Protein AF-0000000083563912 (afdb_homodimer)

Sequence (636 aa):
RSSTAVCGMWNPRVKRAALSVLPSFLPSSSSTIAILGANVDANSSFLTGSASAPDAIRTAFHSDSANGFSECGMNLMHNPMITDMGNLTPTSASMSSLSAAAQTIVSHDKRLLTLGGDHSITYPLVKGVRRALCARGETRLNILHLDAHSDLYEYDILNQNNRYSHASPFARIMEEGLCSRLVQVGIRTHTQHTREQAAAYSVETYDMRSQSLNWPIDVAFDGPVYVTVDLDVLDPAFAPGVSHHEPGGLSTRQVLSLLQTFRGNVVASDVVELNPSRDIGGGHVSISGETSSGMTAMVAAKVAKELLARMLKAEGLARSSTAVCGMWNPRVKRAALSVLPSFLPSSSSTIAILGANVDANSSFLTGSASAPDAIRTAFHSDSANGFSECGMNLMHNPMITDMGNLTPTSASMSSLSAAAQTIVSHDKRLLTLGGDHSITYPLVKGVRRALCARGETRLNILHLDAHSDLYEYDILNQNNRYSHASPFARIMEEGLCSRLVQVGIRTHTQHTREQAAAYSVETYDMRSQSLNWPIDVAFDGPVYVTVDLDVLDPAFAPGVSHHEPGGLSTRQVLSLLQTFRGNVVASDVVELNPSRDIGGGHVSISGETSSGMTAMVAAKVAKELLARMLKAEGLA

Solvent-accessible surface area (backbone atoms only — not comparable to full-atom values): 31856 Å² total; per-residue (Å²): 131,84,81,76,45,69,75,41,63,37,47,52,84,54,77,56,44,67,27,74,54,79,64,91,63,69,66,57,90,70,29,45,33,37,34,36,21,35,33,35,32,87,39,47,90,84,52,74,45,13,33,54,17,27,61,47,27,34,44,29,44,53,29,82,60,53,69,46,39,23,76,90,47,48,68,60,56,67,26,69,42,34,27,35,60,30,28,30,35,52,92,37,50,39,60,66,45,40,14,50,47,32,19,52,45,38,59,69,72,24,28,40,42,32,31,23,3,30,51,33,57,54,33,28,30,47,51,12,40,40,52,26,35,43,75,71,73,38,81,58,28,30,35,46,37,35,17,28,56,77,25,34,35,81,56,36,90,78,66,70,78,36,76,62,20,33,49,11,24,50,28,53,34,58,76,68,60,56,54,74,43,50,39,35,36,35,26,74,61,76,46,73,67,37,47,49,44,31,60,76,68,67,46,45,70,43,34,40,85,79,35,69,81,53,71,80,76,88,53,74,53,83,54,41,23,37,38,37,39,35,50,37,15,26,14,34,67,55,25,52,10,32,69,61,79,43,79,84,37,43,51,55,41,58,54,52,49,44,72,72,59,47,45,60,46,56,45,32,35,36,45,20,34,36,13,67,86,52,32,46,67,44,75,45,70,28,79,87,64,47,65,39,52,22,51,23,31,34,39,52,21,50,52,50,40,48,51,50,49,52,42,45,41,74,66,65,70,101,134,85,79,72,44,70,76,40,62,40,48,50,82,55,72,50,42,65,27,70,55,77,63,89,64,70,65,55,92,68,29,44,32,40,33,38,21,36,33,35,32,88,39,47,84,35,44,74,45,14,33,56,16,27,62,46,27,31,43,31,42,57,29,84,91,54,68,46,55,30,93,90,66,46,68,59,55,68,28,70,41,34,26,31,61,31,28,31,33,51,92,34,48,37,59,66,45,40,13,51,47,33,18,53,44,38,58,69,72,23,28,40,41,33,31,22,2,31,51,33,58,54,34,30,30,48,52,12,40,41,52,25,35,43,75,70,71,39,82,58,29,30,35,45,38,35,17,28,56,76,26,33,34,83,56,34,88,81,65,70,78,37,76,61,20,33,51,12,26,51,29,55,35,59,76,69,61,56,54,76,42,51,38,36,38,36,26,56,58,48,42,66,66,36,47,51,44,30,58,75,68,67,47,45,71,45,33,36,83,78,36,68,82,55,71,79,78,88,52,75,53,83,54,42,23,37,39,38,38,36,50,38,15,26,14,34,57,65,25,50,12,31,66,45,74,43,68,44,35,42,50,65,66,57,54,52,50,46,72,73,60,46,44,58,47,56,45,33,36,37,45,20,35,37,13,66,85,42,30,47,82,43,75,44,73,41,97,88,64,47,64,39,54,22,53,23,32,41,48,50,21,51,53,50,39,48,50,50,48,52,42,44,42,75,65,64,73,102

InterPro domains:
  IPR006035 Ureohydrolase [PF00491] (32-308)
  IPR006035 Ureohydrolase [PIRSF036979] (28-313)
  IPR006035 Ureohydrolase [PS51409] (25-318)
  IPR006035 Ureohydrolase [PTHR11358] (15-315)
  IPR020855 Ureohydrolase, manganese-binding site [PS01053] (228-249)
  IPR023696 Ureohydrolase domain superfamily [SSF52768] (27-313)

pLDDT: mean 87.29, std 15.9, range [22.97, 98.94]

Nearest PDB structures (foldseek):
  6vss-assembly1_C  TM=8.747E-01  e=8.945E-28  Medicago truncatula
  6vss-assembly1_A  TM=8.781E-01  e=1.319E-26  Medicago truncatula
  4dz4-assembly1_F  TM=7.456E-01  e=1.442E-21  Burkholderia thailandensis E264
  4dz4-assembly1_D  TM=7.305E-01  e=3.536E-21  Burkholderia thailandensis E264
  4dz4-assembly1_A  TM=7.395E-01  e=6.827E-21  Burkholderia thailandensis E264

Secondary structure (DSSP, 8-state):
------SEE--TTSPPPEESS--S----TT--EEEEEE---TT-SS---GGGHHHHHHHHHT-TTS-SB-TT--B-TT-TTEEEEEEE-TTT--HHHHHHHHHHHHHTT-EEEEE-SSGGGHHHHHHHHHHHHHHTT----EEEEE-SS----SS-TT-S--TT-TT-HHHHHHHTT--SEEEEEEE----HHHHHHHHHTT-EEEEHHHHGGGPSP--EEEEEEEEEEEGGGB-TTT---BSS--SS-B-HHHHHHHHHHSEEEEEEEEEE-B-GGG--S--PBPTTSPBPPPHHHHHHHHHHHHHHHHHHHTTT--/------SEE--TTS---EESS--S----TT--EEEEEE---TT-SS---GGGHHHHHHHHHT-TTS-SB-TTS-B-TT-TTEEEEEEE-TTT--HHHHHHHHHHHHHTT-EEEEEESSGGGHHHHHHHHHHHHHHTT----EEEEE-SS----SS-TT-S--TT-TT-HHHHHHHTT--SEEEEEEE----HHHHHHHHHTT-EEEEHHHHTTSPSP--EEEEEEEEEEEGGGB-TTT---BSS--SS-B-HHHHHHHHHHSEEEEEEEEEE-B-GGG--S--PBPTTSPBPPPHHHHHHHHHHHHHHHHHHHTTT--

Radius of gyration: 26.19 Å; Cα contacts (8 Å, |Δi|>4): 1547; chains: 2; bounding box: 53×75×64 Å

Foldseek 3Di:
DPPQADWDFLDLVGQHDADLAQPPDAQDPQAQEEEEEELDAPQEDFDFFQSCQQNLLSCLCNDPVDAQAAPVGDRRHRDSNYIYRYYHHPVRLDLQRLLCNLLVQVLSNHFYEYEYEAQLSVQSNLNSNLVSCVVVVHNAEEEEAQDQAPLCDCADPVNPRPRSHSSHSVVNCLVVVSHDAAEYELHEDDDPRSVVSCVVSVHHYHYLVVCVVPPDDAAEDDAEYEYEHELCLAACVQAVQFRDHDHRHDHLVSVLVCLQHHHHAYRYYYYYGGRQVRFDDWQDQDPVRDTGRGRNSNSSNNSSSSNVVSNCVSVVND/DPCQDDWDFLDLPDAHDADLAQPPDAQDPLAQEEEEEELDAPQEDFDFFQSCLQNLLSCLCNDPVDAQAAPVGDRRHRDSNYIYRHYHHPVRLDLQRLLCNLLVRVLSNHFYEYEYEAQLSVQSNLNNNLVSCVVVVHNAEEEEAQDQAPLCDCADPVNPRDRSHSSHSVVNCLVVVSHDAAEYELHADDDPRSVVSCVVSVHHYHYLVPCVVPPDDEAEDDAEYEYEHELCLAACVQAVQFRDHDHRHDHLVSVLVCLQDHHHAYRYYYYYGGRQVRFDDWQDQDPVGDTGRGRNSNSSNNSSSSNVVSNCVVVVND

Structure (mmCIF, N/CA/C/O backbone):
data_AF-0000000083563912-model_v1
#
loop_
_entity.id
_entity.type
_entity.pdbx_description
1 polymer Agmatinase
#
loop_
_atom_site.group_PDB
_atom_site.id
_atom_site.type_symbol
_atom_site.label_atom_id
_atom_site.label_alt_id
_atom_site.label_comp_id
_atom_site.label_asym_id
_atom_site.label_entity_id
_atom_site.label_seq_id
_atom_site.pdbx_PDB_ins_code
_atom_site.Cartn_x
_atom_site.Cartn_y
_atom_site.Cartn_z
_atom_site.occupancy
_atom_site.B_iso_or_equiv
_atom_site.auth_seq_id
_atom_site.auth_comp_id
_atom_site.auth_asym_id
_atom_site.auth_atom_id
_atom_site.pdbx_PDB_model_num
ATOM 1 N N . ARG A 1 1 ? -17.781 27.625 -22.5 1 22.97 1 ARG A N 1
ATOM 2 C CA . ARG A 1 1 ? -18.578 27.812 -21.281 1 22.97 1 ARG A CA 1
ATOM 3 C C . ARG A 1 1 ? -17.734 27.578 -20.031 1 22.97 1 ARG A C 1
ATOM 5 O O . ARG A 1 1 ? -16.969 26.609 -19.969 1 22.97 1 ARG A O 1
ATOM 12 N N . SER A 1 2 ? -17.312 28.609 -19.25 1 25.39 2 SER A N 1
ATOM 13 C CA . SER A 1 2 ? -16.281 28.891 -18.281 1 25.39 2 SER A CA 1
ATOM 14 C C . SER A 1 2 ? -16.422 28.016 -17.031 1 25.39 2 SER A C 1
ATOM 16 O O . SER A 1 2 ? -17.391 28.172 -16.281 1 25.39 2 SER A O 1
ATOM 18 N N . SER A 1 3 ? -16.344 26.734 -17.078 1 30.25 3 SER A N 1
ATOM 19 C CA . SER A 1 3 ? -16.797 25.703 -16.156 1 30.25 3 SER A CA 1
ATOM 20 C C . SER A 1 3 ? -16.203 25.922 -14.766 1 30.25 3 SER A C 1
ATOM 22 O O . SER A 1 3 ? -15.016 25.703 -14.547 1 30.25 3 SER A O 1
ATOM 24 N N . THR A 1 4 ? -16.5 27.031 -14.094 1 33.97 4 THR A N 1
ATOM 25 C CA . THR A 1 4 ? -16.234 27.594 -12.773 1 33.97 4 THR A CA 1
ATOM 26 C C . THR A 1 4 ? -16.406 26.531 -11.688 1 33.97 4 THR A C 1
ATOM 28 O O . THR A 1 4 ? -17.484 26 -11.5 1 33.97 4 THR A O 1
ATOM 31 N N . ALA A 1 5 ? -15.539 25.625 -11.414 1 37.66 5 ALA A N 1
ATOM 32 C CA . ALA A 1 5 ? -15.523 24.406 -10.609 1 37.66 5 ALA A CA 1
ATOM 33 C C . ALA A 1 5 ? -15.789 24.719 -9.141 1 37.66 5 ALA A C 1
ATOM 35 O O . ALA A 1 5 ? -15.039 25.469 -8.508 1 37.66 5 ALA A O 1
ATOM 36 N N . VAL A 1 6 ? -17.016 24.891 -8.555 1 40.78 6 VAL A N 1
ATOM 37 C CA . VAL A 1 6 ? -17.719 25.062 -7.293 1 40.78 6 VAL A CA 1
ATOM 38 C C . VAL A 1 6 ? -17.266 24.016 -6.281 1 40.78 6 VAL A C 1
ATOM 40 O O . VAL A 1 6 ? -16.844 22.922 -6.664 1 40.78 6 VAL A O 1
ATOM 43 N N . CYS A 1 7 ? -17.062 24.609 -4.957 1 43.56 7 CYS A N 1
ATOM 44 C CA . CYS A 1 7 ? -17.047 23.844 -3.717 1 43.56 7 CYS A CA 1
ATOM 45 C C . CYS A 1 7 ? -18.016 22.672 -3.785 1 43.56 7 CYS A C 1
ATOM 47 O O . CYS A 1 7 ? -19.109 22.797 -4.359 1 43.56 7 CYS A O 1
ATOM 49 N N . GLY A 1 8 ? -17.656 21.438 -3.857 1 51.06 8 GLY A N 1
ATOM 50 C CA . GLY A 1 8 ? -18.641 20.375 -3.924 1 51.06 8 GLY A CA 1
ATOM 51 C C . GLY A 1 8 ? -18.188 19.094 -3.262 1 51.06 8 GLY A C 1
ATOM 52 O O . GLY A 1 8 ? -17.172 19.078 -2.561 1 51.06 8 GLY A O 1
ATOM 53 N N . MET A 1 9 ? -18.953 18.172 -3.312 1 45.81 9 MET A N 1
ATOM 54 C CA . MET A 1 9 ? -18.75 16.828 -2.781 1 45.81 9 MET A CA 1
ATOM 55 C C . MET A 1 9 ? -17.406 16.266 -3.236 1 45.81 9 MET A C 1
ATOM 57 O O . MET A 1 9 ? -17.016 16.453 -4.387 1 45.81 9 MET A O 1
ATOM 61 N N . TRP A 1 10 ? -16.656 15.859 -2.25 1 44.5 10 TRP A N 1
ATOM 62 C CA . TRP A 1 10 ? -15.359 15.273 -2.535 1 44.5 10 TRP A CA 1
ATOM 63 C C . TRP A 1 10 ? -15.43 14.32 -3.721 1 44.5 10 TRP A C 1
ATOM 65 O O . TRP A 1 10 ? -16.125 13.297 -3.658 1 44.5 10 TRP A O 1
ATOM 75 N N . ASN A 1 11 ? -15.102 14.852 -4.902 1 46.31 11 ASN A N 1
ATOM 76 C CA . ASN A 1 11 ? -14.922 14.078 -6.125 1 46.31 11 ASN A CA 1
ATOM 77 C C . ASN A 1 11 ? -13.578 14.383 -6.789 1 46.31 11 ASN A C 1
ATOM 79 O O . ASN A 1 11 ? -13.445 15.391 -7.488 1 46.31 11 ASN A O 1
ATOM 83 N N . PRO A 1 12 ? -12.523 13.633 -6.316 1 41.12 12 PRO A N 1
ATOM 84 C CA . PRO A 1 12 ? -11.164 13.938 -6.758 1 41.12 12 PRO A CA 1
ATOM 85 C C . PRO A 1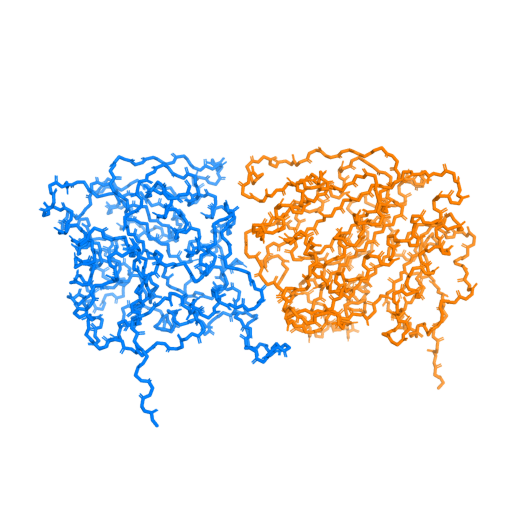 12 ? -11.031 14.008 -8.273 1 41.12 12 PRO A C 1
ATOM 87 O O . PRO A 1 12 ? -10.039 14.523 -8.789 1 41.12 12 PRO A O 1
ATOM 90 N N . ARG A 1 13 ? -11.992 13.492 -9 1 44.53 13 ARG A N 1
ATOM 91 C CA . ARG A 1 13 ? -11.914 13.5 -10.461 1 44.53 13 ARG A CA 1
ATOM 92 C C . ARG A 1 13 ? -12.289 14.875 -11.023 1 44.53 13 ARG A C 1
ATOM 94 O O . ARG A 1 13 ? -12.094 15.133 -12.211 1 44.53 13 ARG A O 1
ATOM 101 N N . VAL A 1 14 ? -12.789 15.688 -10.18 1 43.06 14 VAL A N 1
ATOM 102 C CA . VAL A 1 14 ? -13.211 17.016 -10.609 1 43.06 14 VAL A CA 1
ATOM 103 C C . VAL A 1 14 ? -12.094 18.016 -10.336 1 43.06 14 VAL A C 1
ATOM 105 O O . VAL A 1 14 ? -11.664 18.188 -9.195 1 43.06 14 VAL A O 1
ATOM 108 N N . LYS A 1 15 ? -11.508 18.422 -11.492 1 49.97 15 LYS A N 1
ATOM 109 C CA . LYS A 1 15 ? -10.547 19.516 -11.359 1 49.97 15 LYS A CA 1
ATOM 110 C C . LYS A 1 15 ? -11.195 20.734 -10.727 1 49.97 15 LYS A C 1
ATOM 112 O O . LYS A 1 15 ? -12.289 21.141 -11.133 1 49.97 15 LYS A O 1
ATOM 117 N N . ARG A 1 16 ? -10.68 21.141 -9.578 1 50.41 16 ARG A N 1
ATOM 118 C CA . ARG A 1 16 ? -11.242 22.297 -8.891 1 50.41 16 ARG A CA 1
ATOM 119 C C . ARG A 1 16 ? -10.43 23.562 -9.18 1 50.41 16 ARG A C 1
ATOM 121 O O . ARG A 1 16 ? -9.211 23.484 -9.352 1 50.41 16 ARG A O 1
ATOM 128 N N . ALA A 1 17 ? -11.188 24.547 -9.5 1 49.22 17 ALA A N 1
ATOM 129 C CA . ALA A 1 17 ? -10.555 25.844 -9.75 1 49.22 17 ALA A CA 1
ATOM 130 C C . ALA A 1 17 ? -9.844 26.359 -8.5 1 49.22 17 ALA A C 1
ATOM 132 O O . ALA A 1 17 ? -10.258 26.062 -7.375 1 49.22 17 ALA A O 1
ATOM 133 N N . ALA A 1 18 ? -8.672 26.828 -8.734 1 53.88 18 ALA A N 1
ATOM 134 C CA . ALA A 1 18 ? -7.91 27.469 -7.66 1 53.88 18 ALA A CA 1
ATOM 135 C C . ALA A 1 18 ? -8.742 28.531 -6.953 1 53.88 18 ALA A C 1
ATOM 137 O O . ALA A 1 18 ? -9.492 29.266 -7.598 1 53.88 18 ALA A O 1
ATOM 138 N N . LEU A 1 19 ? -8.922 28.266 -5.691 1 52.81 19 LEU A N 1
ATOM 139 C CA . LEU A 1 19 ? -9.656 29.25 -4.898 1 52.81 19 LEU A CA 1
ATOM 140 C C . LEU A 1 19 ? -8.781 30.469 -4.605 1 52.81 19 LEU A C 1
ATOM 142 O O . LEU A 1 19 ? -7.641 30.328 -4.172 1 52.81 19 LEU A O 1
ATOM 146 N N . SER A 1 20 ? -9 31.547 -5.344 1 47.34 20 SER A N 1
ATOM 147 C CA . SER A 1 20 ? -8.273 32.781 -5.047 1 47.34 20 SER A CA 1
ATOM 148 C C . SER A 1 20 ? -8.555 33.25 -3.623 1 47.34 20 SER A C 1
ATOM 150 O O . SER A 1 20 ? -7.699 33.875 -2.992 1 47.34 20 SER A O 1
ATOM 152 N N . VAL A 1 21 ? -9.781 33.188 -3.219 1 52.09 21 VAL A N 1
ATOM 153 C CA . VAL A 1 21 ? -10.141 33.656 -1.887 1 52.09 21 VAL A CA 1
ATOM 154 C C . VAL A 1 21 ? -10.93 32.594 -1.153 1 52.09 21 VAL A C 1
ATOM 156 O O . VAL A 1 21 ? -11.594 31.75 -1.782 1 52.09 21 VAL A O 1
ATOM 159 N N . LEU A 1 22 ? -10.508 32.219 0.139 1 52.94 22 LEU A N 1
ATOM 160 C CA . LEU A 1 22 ? -11.32 31.328 0.935 1 52.94 22 LEU A CA 1
ATOM 161 C C . LEU A 1 22 ? -12.805 31.484 0.601 1 52.94 22 LEU A C 1
ATOM 163 O O . LEU A 1 22 ? -13.32 32.594 0.6 1 52.94 22 LEU A O 1
ATOM 167 N N . PRO A 1 23 ? -13.336 30.531 -0.133 1 49.19 23 PRO A N 1
ATOM 168 C CA . PRO A 1 23 ? -14.758 30.797 -0.369 1 49.19 23 PRO A CA 1
ATOM 169 C C . PRO A 1 23 ? -15.492 31.219 0.899 1 49.19 23 PRO A C 1
ATOM 171 O O . PRO A 1 23 ? -15.148 30.766 1.996 1 49.19 23 PRO A O 1
ATOM 174 N N . SER A 1 24 ? -16.016 32.469 0.844 1 49.53 24 SER A N 1
ATOM 175 C CA . SER A 1 24 ? -17.016 32.812 1.849 1 49.53 24 SER A CA 1
ATOM 176 C C . SER A 1 24 ? -17.922 31.656 2.178 1 49.53 24 SER A C 1
ATOM 178 O O . SER A 1 24 ? -18.75 31.734 3.1 1 49.53 24 SER A O 1
ATOM 180 N N . PHE A 1 25 ? -17.75 30.562 1.447 1 51.34 25 PHE A N 1
ATOM 181 C CA . PHE A 1 25 ? -18.75 29.516 1.61 1 51.34 25 PHE A CA 1
ATOM 182 C C . PHE A 1 25 ? -18.203 28.375 2.457 1 51.34 25 PHE A C 1
ATOM 184 O O . PHE A 1 25 ? -17.062 27.938 2.27 1 51.34 25 PHE A O 1
ATOM 191 N N . LEU A 1 26 ? -18.672 28.359 3.674 1 60.41 26 LEU A N 1
ATOM 192 C CA . LEU A 1 26 ? -18.516 27.219 4.555 1 60.41 26 LEU A CA 1
ATOM 193 C C . LEU A 1 26 ? -19.203 25.984 3.971 1 60.41 26 LEU A C 1
ATOM 195 O O . LEU A 1 26 ? -20.172 26.109 3.221 1 60.41 26 LEU A O 1
ATOM 199 N N . PRO A 1 27 ? -18.438 24.781 4.035 1 59.59 27 PRO A N 1
ATOM 200 C CA . PRO A 1 27 ? -19.125 23.531 3.678 1 59.59 27 PRO A CA 1
ATOM 201 C C . PRO A 1 27 ? -20.578 23.516 4.164 1 59.59 27 PRO A C 1
ATOM 203 O O . PRO A 1 27 ? -20.953 24.281 5.051 1 59.59 27 PRO A O 1
ATOM 206 N N . SER A 1 28 ? -21.359 22.797 3.441 1 60.44 28 SER A N 1
ATOM 207 C CA . SER A 1 28 ? -22.734 22.594 3.881 1 60.44 28 SER A CA 1
ATOM 208 C C . SER A 1 28 ? -22.797 22.156 5.344 1 60.44 28 SER A C 1
ATOM 210 O O . SER A 1 28 ? -21.797 21.656 5.883 1 60.44 28 SER A O 1
ATOM 212 N N . SER A 1 29 ? -23.812 22.531 5.945 1 62.84 29 SER A N 1
ATOM 213 C CA . SER A 1 29 ? -24.047 22.188 7.34 1 62.84 29 SER A CA 1
ATOM 214 C C . SER A 1 29 ? -23.891 20.688 7.578 1 62.84 29 SER A C 1
ATOM 216 O O . SER A 1 29 ? -23.578 20.266 8.695 1 62.84 29 SER A O 1
ATOM 218 N N . SER A 1 30 ? -23.938 19.984 6.496 1 70.44 30 SER A N 1
ATOM 219 C CA . SER A 1 30 ? -23.875 18.531 6.684 1 70.44 30 SER A CA 1
ATOM 220 C C . SER A 1 30 ? -22.438 18.047 6.652 1 70.44 30 SER A C 1
ATOM 222 O O . SER A 1 30 ? -22.141 16.953 7.141 1 70.44 30 SER A O 1
ATOM 224 N N . SER A 1 31 ? -21.594 18.891 6.246 1 81.5 31 SER A N 1
ATOM 225 C CA . SER A 1 31 ? -20.188 18.5 6.16 1 81.5 31 SER A CA 1
ATOM 226 C C . SER A 1 31 ? -19.484 18.734 7.488 1 81.5 31 SER A C 1
ATOM 228 O O . SER A 1 31 ? -19.703 19.75 8.156 1 81.5 31 SER A O 1
ATOM 230 N N . THR A 1 32 ? -18.766 17.734 7.863 1 89.19 32 THR A N 1
ATOM 231 C CA . THR A 1 32 ? -18.047 17.844 9.133 1 89.19 32 THR A CA 1
ATOM 232 C C . THR A 1 32 ? -16.547 17.984 8.898 1 89.19 32 THR A C 1
ATOM 234 O O . THR A 1 32 ? -15.805 18.344 9.812 1 89.19 32 THR A O 1
ATOM 237 N N . ILE A 1 33 ? -16.062 17.719 7.672 1 93.38 33 ILE A N 1
ATOM 238 C CA . ILE A 1 33 ? -14.641 17.812 7.344 1 93.38 33 ILE A CA 1
ATOM 239 C C . ILE A 1 33 ? -14.453 18.656 6.082 1 93.38 33 ILE A C 1
ATOM 241 O O . ILE A 1 33 ? -15.211 18.516 5.117 1 93.38 33 ILE A O 1
ATOM 245 N N . ALA A 1 34 ? -13.508 19.578 6.098 1 91.38 34 ALA A N 1
ATOM 246 C CA . ALA A 1 34 ? -13.086 20.328 4.922 1 91.38 34 ALA A CA 1
ATOM 247 C C . ALA A 1 34 ? -11.695 19.906 4.473 1 91.38 34 ALA A C 1
ATOM 249 O O . ALA A 1 34 ? -10.797 19.703 5.297 1 91.38 34 ALA A O 1
ATOM 250 N N . ILE A 1 35 ? -11.586 19.719 3.184 1 92.38 35 ILE A N 1
ATOM 251 C CA . ILE A 1 35 ? -10.273 19.484 2.58 1 92.38 35 ILE A CA 1
ATOM 252 C C . ILE A 1 35 ? -9.812 20.75 1.86 1 92.38 35 ILE A C 1
ATOM 254 O O . ILE A 1 35 ? -10.578 21.375 1.116 1 92.38 35 ILE A O 1
ATOM 258 N N . LEU A 1 36 ? -8.586 21.156 2.156 1 90.81 36 LEU A N 1
ATOM 259 C CA . LEU A 1 36 ? -7.988 22.344 1.545 1 90.81 36 LEU A CA 1
ATOM 260 C C . LEU A 1 36 ? -6.625 22.016 0.942 1 90.81 36 LEU A C 1
ATOM 262 O O . LEU A 1 36 ? -5.824 21.312 1.559 1 90.81 36 LEU A O 1
ATOM 266 N N . GLY A 1 37 ? -6.398 22.5 -0.348 1 92.25 37 GLY A N 1
ATOM 267 C CA . GLY A 1 37 ? -5.07 22.391 -0.934 1 92.25 37 GLY A CA 1
ATOM 268 C C . GLY A 1 37 ? -4.25 23.656 -0.781 1 92.25 37 GLY A C 1
ATOM 269 O O . GLY A 1 37 ? -4.781 24.766 -0.904 1 92.25 37 GLY A O 1
ATOM 270 N N . ALA A 1 38 ? -2.969 23.484 -0.364 1 92.31 38 ALA A N 1
ATOM 271 C CA . ALA A 1 38 ? -2.037 24.609 -0.265 1 92.31 38 ALA A CA 1
ATOM 272 C C . ALA A 1 38 ? -0.887 24.453 -1.256 1 92.31 38 ALA A C 1
ATOM 274 O O . ALA A 1 38 ? 0.111 23.781 -0.961 1 92.31 38 ALA A O 1
ATOM 275 N N . ASN A 1 39 ? -0.915 25.156 -2.383 1 90.56 39 ASN A N 1
ATOM 276 C CA . ASN A 1 39 ? 0.101 25.078 -3.428 1 90.56 39 ASN A CA 1
ATOM 277 C C . ASN A 1 39 ? 1.3 25.969 -3.111 1 90.56 39 ASN A C 1
ATOM 279 O O . ASN A 1 39 ? 1.561 26.938 -3.82 1 90.56 39 ASN A O 1
ATOM 283 N N . VAL A 1 40 ? 1.994 25.594 -2.078 1 89.38 40 VAL A N 1
ATOM 284 C CA . VAL A 1 40 ? 3.062 26.438 -1.565 1 89.38 40 VAL A CA 1
ATOM 285 C C . VAL A 1 40 ? 4.371 25.656 -1.513 1 89.38 40 VAL A C 1
ATOM 287 O O . VAL A 1 40 ? 4.414 24.547 -0.974 1 89.38 40 VAL A O 1
ATOM 290 N N . ASP A 1 41 ? 5.441 26.156 -2.135 1 89.81 41 ASP A N 1
ATOM 291 C CA . ASP A 1 41 ? 6.766 25.578 -1.91 1 89.81 41 ASP A CA 1
ATOM 292 C C . ASP A 1 41 ? 7.844 26.672 -1.967 1 89.81 41 ASP A C 1
ATOM 294 O O . ASP A 1 41 ? 9.008 26.375 -2.252 1 89.81 41 ASP A O 1
ATOM 298 N N . ALA A 1 42 ? 7.426 27.906 -1.692 1 83.88 42 ALA A N 1
ATOM 299 C CA . ALA A 1 42 ? 8.344 29.031 -1.77 1 83.88 42 ALA A CA 1
ATOM 300 C C . ALA A 1 42 ? 9.344 29.016 -0.613 1 83.88 42 ALA A C 1
ATOM 302 O O . ALA A 1 42 ? 10.359 29.703 -0.651 1 83.88 42 ALA A O 1
ATOM 303 N N . ASN A 1 43 ? 8.984 28.266 0.382 1 84.94 43 ASN A N 1
ATOM 304 C CA . ASN A 1 43 ? 9.828 28.25 1.572 1 84.94 43 ASN A CA 1
ATOM 305 C C . ASN A 1 43 ? 10.711 27 1.626 1 84.94 43 ASN A C 1
ATOM 307 O O . ASN A 1 43 ? 11.352 26.734 2.643 1 84.94 43 ASN A O 1
ATOM 311 N N . SER A 1 44 ? 10.727 26.281 0.513 1 83 44 SER A N 1
ATOM 312 C CA . SER A 1 44 ? 11.586 25.109 0.438 1 83 44 SER A CA 1
ATOM 313 C C . SER A 1 44 ? 13.062 25.5 0.411 1 83 44 SER A C 1
ATOM 315 O O . SER A 1 44 ? 13.414 26.547 -0.119 1 83 44 SER A O 1
ATOM 317 N N . SER A 1 45 ? 13.906 24.672 0.853 1 78.69 45 SER A N 1
ATOM 318 C CA . SER A 1 45 ? 15.312 25.031 0.986 1 78.69 45 SER A CA 1
ATOM 319 C C . SER A 1 45 ? 16.172 24.281 -0.018 1 78.69 45 SER A C 1
ATOM 321 O O . SER A 1 45 ? 17.359 24.578 -0.171 1 78.69 45 SER A O 1
ATOM 323 N N . PHE A 1 46 ? 15.688 23.234 -0.666 1 83.38 46 PHE A N 1
ATOM 324 C CA . PHE A 1 46 ? 16.5 22.391 -1.522 1 83.38 46 PHE A CA 1
ATOM 325 C C . PHE A 1 46 ? 15.898 22.281 -2.918 1 83.38 46 PHE A C 1
ATOM 327 O O . PHE A 1 46 ? 16.422 22.859 -3.871 1 83.38 46 PHE A O 1
ATOM 334 N N . LEU A 1 47 ? 14.664 21.656 -3.004 1 83.62 47 LEU A N 1
ATOM 335 C CA . LEU A 1 47 ? 13.984 21.531 -4.285 1 83.62 47 LEU A CA 1
ATOM 336 C C . LEU A 1 47 ? 12.562 22.078 -4.203 1 83.62 47 LEU A C 1
ATOM 338 O O . LEU A 1 47 ? 11.867 21.859 -3.209 1 83.62 47 LEU A O 1
ATOM 342 N N . THR A 1 48 ? 12.227 22.766 -5.301 1 86.19 48 THR A N 1
ATOM 343 C CA . THR A 1 48 ? 10.82 23.109 -5.453 1 86.19 48 THR A CA 1
ATOM 344 C C . THR A 1 48 ? 10.055 21.969 -6.113 1 86.19 48 THR A C 1
ATOM 346 O O . THR A 1 48 ? 10.656 20.984 -6.562 1 86.19 48 THR A O 1
ATOM 349 N N . GLY A 1 49 ? 8.711 22.016 -6.055 1 90.06 49 GLY A N 1
ATOM 350 C CA . GLY A 1 49 ? 7.891 20.984 -6.672 1 90.06 49 GLY A CA 1
ATOM 351 C C . GLY A 1 49 ? 6.691 20.578 -5.832 1 90.06 49 GLY A C 1
ATOM 352 O O . GLY A 1 49 ? 5.672 20.141 -6.363 1 90.06 49 GLY A O 1
ATOM 353 N N . SER A 1 50 ? 6.785 20.812 -4.582 1 91.62 50 SER A N 1
ATOM 354 C CA . SER A 1 50 ? 5.73 20.375 -3.67 1 91.62 50 SER A CA 1
ATOM 355 C C . SER A 1 50 ? 4.465 21.219 -3.863 1 91.62 50 SER A C 1
ATOM 357 O O . SER A 1 50 ? 3.395 20.844 -3.379 1 91.62 50 SER A O 1
ATOM 359 N N . ALA A 1 51 ? 4.57 22.344 -4.598 1 90.94 51 ALA A N 1
ATOM 360 C CA . ALA A 1 51 ? 3.395 23.156 -4.875 1 90.94 51 ALA A CA 1
ATOM 361 C C . ALA A 1 51 ? 2.371 22.391 -5.703 1 90.94 51 ALA A C 1
ATOM 363 O O . ALA A 1 51 ? 1.185 22.734 -5.711 1 90.94 51 ALA A O 1
ATOM 364 N N . SER A 1 52 ? 2.787 21.344 -6.406 1 91 52 SER A N 1
ATOM 365 C CA . SER A 1 52 ? 1.895 20.547 -7.242 1 91 52 SER A CA 1
ATOM 366 C C . SER A 1 52 ? 1.32 19.375 -6.469 1 91 52 SER A C 1
ATOM 368 O O . SER A 1 52 ? 0.514 18.609 -7.004 1 91 52 SER A O 1
ATOM 370 N N . ALA A 1 53 ? 1.625 19.281 -5.211 1 94.62 53 ALA A N 1
ATOM 371 C CA . ALA A 1 53 ? 1.294 18.094 -4.41 1 94.62 53 ALA A CA 1
ATOM 372 C C . ALA A 1 53 ? -0.214 17.984 -4.211 1 94.62 53 ALA A C 1
ATOM 374 O O . ALA A 1 53 ? -0.776 16.891 -4.324 1 94.62 53 ALA A O 1
ATOM 375 N N . PRO A 1 54 ? -0.943 19.094 -3.973 1 93.81 54 PRO A N 1
ATOM 376 C CA . PRO A 1 54 ? -2.373 18.953 -3.689 1 93.81 54 PRO A CA 1
ATOM 377 C C . PRO A 1 54 ? -3.127 18.234 -4.812 1 93.81 54 PRO A C 1
ATOM 379 O O . PRO A 1 54 ? -3.865 17.281 -4.555 1 93.81 54 PRO A O 1
ATOM 382 N N . ASP A 1 55 ? -2.84 18.578 -6.012 1 91.31 55 ASP A N 1
ATOM 383 C CA . ASP A 1 55 ? -3.533 17.969 -7.141 1 91.31 55 ASP A CA 1
ATOM 384 C C . ASP A 1 55 ? -3.066 16.531 -7.355 1 91.31 55 ASP A C 1
ATOM 386 O O . ASP A 1 55 ? -3.861 15.656 -7.719 1 91.31 55 ASP A O 1
ATOM 390 N N . ALA A 1 56 ? -1.808 16.344 -7.141 1 93.75 56 ALA A N 1
ATOM 391 C CA . ALA A 1 56 ? -1.278 14.984 -7.285 1 93.75 56 ALA A CA 1
ATOM 392 C C . ALA A 1 56 ? -1.906 14.039 -6.266 1 93.75 56 ALA A C 1
ATOM 394 O O . ALA A 1 56 ? -2.236 12.891 -6.59 1 93.75 56 ALA A O 1
ATOM 395 N N . ILE A 1 57 ? -2.098 14.523 -5.066 1 95.38 57 ILE A N 1
ATOM 396 C CA . ILE A 1 57 ? -2.688 13.711 -4.008 1 95.38 57 ILE A CA 1
ATOM 397 C C . ILE A 1 57 ? -4.156 13.438 -4.324 1 95.38 57 ILE A C 1
ATOM 399 O O . ILE A 1 57 ? -4.629 12.312 -4.176 1 95.38 57 ILE A O 1
ATOM 403 N N . ARG A 1 58 ? -4.883 14.445 -4.805 1 92.12 58 ARG A N 1
ATOM 404 C CA . ARG A 1 58 ? -6.277 14.281 -5.195 1 92.12 58 ARG A CA 1
ATOM 405 C C . ARG A 1 58 ? -6.414 13.234 -6.297 1 92.12 58 ARG A C 1
ATOM 407 O O . ARG A 1 58 ? -7.289 12.367 -6.23 1 92.12 58 ARG A O 1
ATOM 414 N N . THR A 1 59 ? -5.508 13.32 -7.254 1 90.56 59 THR A N 1
ATOM 415 C CA . THR A 1 59 ? -5.531 12.383 -8.367 1 90.56 59 THR A CA 1
ATOM 416 C C . THR A 1 59 ? -5.297 10.953 -7.879 1 90.56 59 THR A C 1
ATOM 418 O O . THR A 1 59 ? -6.012 10.031 -8.273 1 90.56 59 THR A O 1
ATOM 421 N N . ALA A 1 60 ? -4.336 10.773 -7.051 1 93.75 60 ALA A N 1
ATOM 422 C CA . ALA A 1 60 ? -4.031 9.453 -6.504 1 93.75 60 ALA A CA 1
ATOM 423 C C . ALA A 1 60 ? -5.199 8.922 -5.676 1 93.75 60 ALA A C 1
ATOM 425 O O . ALA A 1 60 ? -5.508 7.727 -5.719 1 93.75 60 ALA A O 1
ATOM 426 N N . PHE A 1 61 ? -5.789 9.797 -4.965 1 91.88 61 PHE A N 1
ATOM 427 C CA . PHE A 1 61 ? -6.914 9.445 -4.105 1 91.88 61 PHE A CA 1
ATOM 428 C C . PHE A 1 61 ? -8.078 8.906 -4.93 1 91.88 61 PHE A C 1
ATOM 430 O O . PHE A 1 61 ? -8.75 7.961 -4.516 1 91.88 61 PHE A O 1
ATOM 437 N N . HIS A 1 62 ? -8.266 9.352 -6.086 1 86.75 62 HIS A N 1
ATOM 438 C CA . HIS A 1 62 ? -9.406 9 -6.922 1 86.75 62 HIS A CA 1
ATOM 439 C C . HIS A 1 62 ? -9 8.055 -8.039 1 86.75 62 HIS A C 1
ATOM 441 O O . HIS A 1 62 ? -9.766 7.824 -8.984 1 86.75 62 HIS A O 1
ATOM 447 N N . SER A 1 63 ? -7.863 7.617 -7.953 1 87.88 63 SER A N 1
ATOM 448 C CA . SER A 1 63 ? -7.352 6.766 -9.023 1 87.88 63 SER A CA 1
ATOM 449 C C . SER A 1 63 ? -8.156 5.477 -9.133 1 87.88 63 SER A C 1
ATOM 451 O O . SER A 1 63 ? -8.539 4.883 -8.125 1 87.88 63 SER A O 1
ATOM 453 N N . ASP A 1 64 ? -8.32 4.988 -10.352 1 83 64 ASP A N 1
ATOM 454 C CA . ASP A 1 64 ? -8.992 3.719 -10.625 1 83 64 ASP A CA 1
ATOM 455 C C . ASP A 1 64 ? -8.148 2.541 -10.141 1 83 64 ASP A C 1
ATOM 457 O O . ASP A 1 64 ? -8.641 1.416 -10.039 1 83 64 ASP A O 1
ATOM 461 N N . SER A 1 65 ? -6.934 2.822 -9.875 1 87.12 65 SER A N 1
ATOM 462 C CA . SER A 1 65 ? -6.047 1.758 -9.422 1 87.12 65 SER A CA 1
ATOM 463 C C . SER A 1 65 ? -6.348 1.367 -7.977 1 87.12 65 SER A C 1
ATOM 465 O O . SER A 1 65 ? -5.898 0.321 -7.504 1 87.12 65 SER A O 1
ATOM 467 N N . ALA A 1 66 ? -7.059 2.195 -7.273 1 87.88 66 ALA A N 1
ATOM 468 C CA . ALA A 1 66 ? -7.387 1.985 -5.867 1 87.88 66 ALA A CA 1
ATOM 469 C C . ALA A 1 66 ? -8.859 2.264 -5.602 1 87.88 66 ALA A C 1
ATOM 471 O O . ALA A 1 66 ? -9.617 2.578 -6.523 1 87.88 66 ALA A O 1
ATOM 472 N N . ASN A 1 67 ? -9.312 1.934 -4.387 1 87.62 67 ASN A N 1
ATOM 473 C CA . ASN A 1 67 ? -10.68 2.268 -4.008 1 87.62 67 ASN A CA 1
ATOM 474 C C . ASN A 1 67 ? -10.711 3.377 -2.959 1 87.62 67 ASN A C 1
ATOM 476 O O . ASN A 1 67 ? -9.664 3.836 -2.5 1 87.62 67 ASN A O 1
ATOM 480 N N . GLY A 1 68 ? -11.891 3.881 -2.682 1 90.12 68 GLY A N 1
ATOM 481 C CA . GLY A 1 68 ? -12.031 5.027 -1.8 1 90.12 68 GLY A CA 1
ATOM 482 C C . GLY A 1 68 ? -12.234 4.645 -0.346 1 90.12 68 GLY A C 1
ATOM 483 O O . GLY A 1 68 ? -12.695 5.457 0.459 1 90.12 68 GLY A O 1
ATOM 484 N N . PHE A 1 69 ? -11.891 3.359 0.051 1 93.31 69 PHE A N 1
ATOM 485 C CA . PHE A 1 69 ? -12.148 2.896 1.409 1 93.31 69 PHE A CA 1
ATOM 486 C C . PHE A 1 69 ? -10.891 2.984 2.262 1 93.31 69 PHE A C 1
ATOM 488 O O . PHE A 1 69 ? -9.789 2.693 1.787 1 93.31 69 PHE A O 1
ATOM 495 N N . SER A 1 70 ? -11.078 3.453 3.473 1 95.56 70 SER A N 1
ATOM 496 C CA . SER A 1 70 ? -10.023 3.299 4.465 1 95.56 70 SER A CA 1
ATOM 497 C C . SER A 1 70 ? -9.906 1.85 4.926 1 95.56 70 SER A C 1
ATOM 499 O O . SER A 1 70 ? -10.758 1.018 4.598 1 95.56 70 SER A O 1
ATOM 501 N N . GLU A 1 71 ? -8.852 1.57 5.641 1 95.19 71 GLU A N 1
ATOM 502 C CA . GLU A 1 71 ? -8.641 0.193 6.074 1 95.19 71 GLU A CA 1
ATOM 503 C C . GLU A 1 71 ? -9.656 -0.215 7.137 1 95.19 71 GLU A C 1
ATOM 505 O O . GLU A 1 71 ? -9.852 -1.405 7.387 1 95.19 71 GLU A O 1
ATOM 510 N N . CYS A 1 72 ? -10.305 0.764 7.789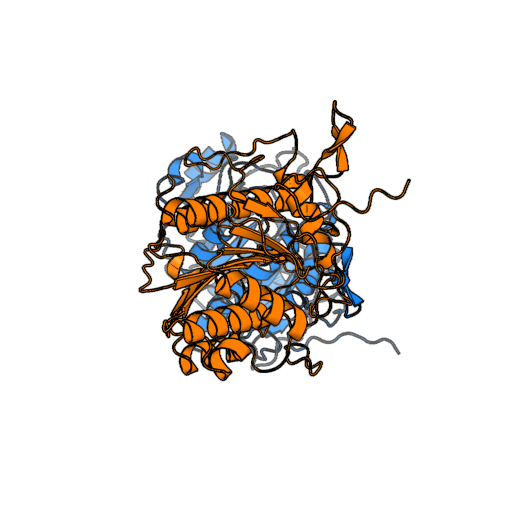 1 93.25 72 CYS A N 1
ATOM 511 C CA . CYS A 1 72 ? -11.32 0.409 8.766 1 93.25 72 CYS A CA 1
ATOM 512 C C . CYS A 1 72 ? -12.68 0.217 8.102 1 93.25 72 CYS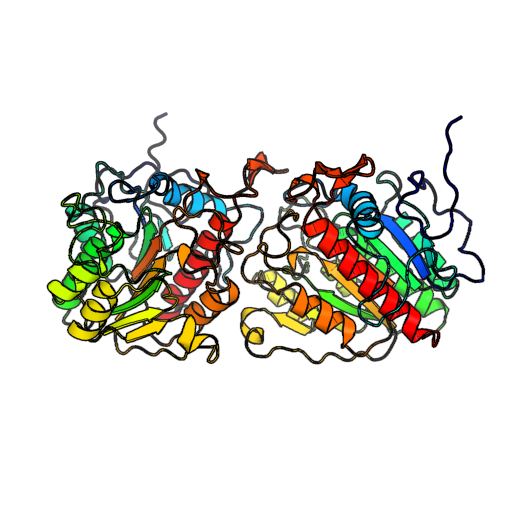 A C 1
ATOM 514 O O . CYS A 1 72 ? -13.672 -0.059 8.773 1 93.25 72 CYS A O 1
ATOM 516 N N . GLY A 1 73 ? -12.711 0.478 6.809 1 92.31 73 GLY A N 1
ATOM 517 C CA . GLY A 1 73 ? -13.906 0.136 6.059 1 92.31 73 GLY A CA 1
ATOM 518 C C . GLY A 1 73 ? -14.805 1.33 5.789 1 92.31 73 GLY A C 1
ATOM 519 O O . GLY A 1 73 ? -15.93 1.172 5.32 1 92.31 73 GLY A O 1
ATOM 520 N N . MET A 1 74 ? -14.344 2.475 6.047 1 92.56 74 MET A N 1
ATOM 521 C CA . MET A 1 74 ? -15.133 3.674 5.789 1 92.56 74 MET A CA 1
ATOM 522 C C . MET A 1 74 ? -15.016 4.102 4.328 1 92.56 74 MET A C 1
ATOM 524 O O . MET A 1 74 ? -13.906 4.184 3.789 1 92.56 74 MET A O 1
ATOM 528 N N . ASN A 1 75 ? -16.156 4.309 3.736 1 91.69 75 ASN A N 1
ATOM 529 C CA . ASN A 1 75 ? -16.172 4.836 2.375 1 91.69 75 ASN A CA 1
ATOM 530 C C . ASN A 1 75 ? -15.961 6.348 2.355 1 91.69 75 ASN A C 1
ATOM 532 O O . ASN A 1 75 ? -16.781 7.098 2.877 1 91.69 75 ASN A O 1
ATOM 536 N N . LEU A 1 76 ? -14.906 6.727 1.697 1 91.5 76 LEU A N 1
ATOM 537 C CA . LEU A 1 76 ? -14.539 8.141 1.735 1 91.5 76 LEU A CA 1
ATOM 538 C C . LEU A 1 76 ? -14.812 8.805 0.391 1 91.5 76 LEU A C 1
ATOM 540 O O . LEU A 1 76 ? -14.68 10.023 0.26 1 91.5 76 LEU A O 1
ATOM 544 N N . MET A 1 77 ? -15.172 7.938 -0.534 1 83.56 77 MET A N 1
ATOM 545 C CA . MET A 1 77 ? -15.531 8.492 -1.837 1 83.56 77 MET A CA 1
ATOM 546 C C . MET A 1 77 ? -16.969 9 -1.833 1 83.56 77 MET A C 1
ATOM 548 O O . MET A 1 77 ? -17.859 8.352 -1.282 1 83.56 77 MET A O 1
ATOM 552 N N . HIS A 1 78 ? -17.234 10.133 -2.354 1 78.19 78 HIS A N 1
ATOM 553 C CA . HIS A 1 78 ? -18.547 10.75 -2.457 1 78.19 78 HIS A CA 1
ATOM 554 C C . HIS A 1 78 ? -19.234 10.82 -1.095 1 78.19 78 HIS A C 1
ATOM 556 O O . HIS A 1 78 ? -20.438 10.594 -0.988 1 78.19 78 HIS A O 1
ATOM 562 N N . ASN A 1 79 ? -18.453 10.961 -0.071 1 82.06 79 ASN A N 1
ATOM 563 C CA . ASN A 1 79 ? -18.969 11.109 1.286 1 82.06 79 ASN A CA 1
ATOM 564 C C . ASN A 1 79 ? -19.469 12.523 1.546 1 82.06 79 ASN A C 1
ATOM 566 O O . ASN A 1 79 ? -18.688 13.484 1.47 1 82.06 79 ASN A O 1
ATOM 570 N N . PRO A 1 80 ? -20.75 12.734 1.832 1 82 80 PRO A N 1
ATOM 571 C CA . PRO A 1 80 ? -21.297 14.078 1.997 1 82 80 PRO A CA 1
ATOM 572 C C . PRO A 1 80 ? -20.734 14.805 3.219 1 82 80 PRO A C 1
ATOM 574 O O . PRO A 1 80 ? -20.906 16.016 3.346 1 82 80 PRO A O 1
ATOM 577 N N . MET A 1 81 ? -20.109 14.062 4.051 1 87.75 81 MET A N 1
ATOM 578 C CA . MET A 1 81 ? -19.547 14.672 5.258 1 87.75 81 MET A CA 1
ATOM 579 C C . MET A 1 81 ? -18.234 15.359 4.961 1 87.75 81 MET A C 1
ATOM 581 O O . MET A 1 81 ? -17.688 16.078 5.812 1 87.75 81 MET A O 1
ATOM 585 N N . ILE A 1 82 ? -17.719 15.164 3.764 1 88.69 82 ILE A N 1
ATOM 586 C CA . ILE A 1 82 ? -16.422 15.719 3.383 1 88.69 82 ILE A CA 1
ATOM 587 C C . ILE A 1 82 ? -16.609 16.719 2.252 1 88.69 82 ILE A C 1
ATOM 589 O O . ILE A 1 82 ? -17.188 16.406 1.214 1 88.69 82 ILE A O 1
ATOM 593 N N . THR A 1 83 ? -16.141 17.922 2.463 1 86.44 83 THR A N 1
ATOM 594 C CA . THR A 1 83 ? -16.188 18.969 1.445 1 86.44 83 THR A CA 1
ATOM 595 C C . THR A 1 83 ? -14.773 19.312 0.964 1 86.44 83 THR A C 1
ATOM 597 O O . THR A 1 83 ? -13.867 19.516 1.774 1 86.44 83 THR A O 1
ATOM 600 N N . ASP A 1 84 ? -14.586 19.312 -0.296 1 87.25 84 ASP A N 1
ATOM 601 C CA . ASP A 1 84 ? -13.336 19.781 -0.888 1 87.25 84 ASP A CA 1
ATOM 602 C C . ASP A 1 84 ? -13.414 21.266 -1.24 1 87.25 84 ASP A C 1
ATOM 604 O O . ASP A 1 84 ? -14.18 21.656 -2.123 1 87.25 84 ASP A O 1
ATOM 608 N N . MET A 1 85 ? -12.531 22 -0.599 1 83.31 85 MET A N 1
ATOM 609 C CA . MET A 1 85 ? -12.586 23.453 -0.738 1 83.31 85 MET A CA 1
ATOM 610 C C . MET A 1 85 ? -11.695 23.922 -1.885 1 83.31 85 MET A C 1
ATOM 612 O O . MET A 1 85 ? -11.656 25.109 -2.199 1 83.31 85 MET A O 1
ATOM 616 N N . GLY A 1 86 ? -11.039 23.016 -2.48 1 84.44 86 GLY A N 1
ATOM 617 C CA . GLY A 1 86 ? -10.133 23.391 -3.553 1 84.44 86 GLY A CA 1
ATOM 618 C C . GLY A 1 86 ? -8.758 23.797 -3.059 1 84.44 86 GLY A C 1
ATOM 619 O O . GLY A 1 86 ? -8.32 23.359 -1.996 1 84.44 86 GLY A O 1
ATOM 620 N N . ASN A 1 87 ? -8.016 24.531 -3.969 1 85.56 87 ASN A N 1
ATOM 621 C CA . ASN A 1 87 ? -6.648 24.938 -3.676 1 85.56 87 ASN A CA 1
ATOM 622 C C . ASN A 1 87 ? -6.555 26.422 -3.357 1 85.56 87 ASN A C 1
ATOM 624 O O . ASN A 1 87 ? -7.211 27.25 -4.004 1 85.56 87 ASN A O 1
ATOM 628 N N . LEU A 1 88 ? -5.836 26.641 -2.283 1 81.19 88 LEU A N 1
ATOM 629 C CA . LEU A 1 88 ? -5.34 28 -2.117 1 81.19 88 LEU A CA 1
ATOM 630 C C . LEU A 1 88 ? -4.043 28.203 -2.898 1 81.19 88 LEU A C 1
ATOM 632 O O . LEU A 1 88 ? -3.035 27.562 -2.617 1 81.19 88 LEU A O 1
ATOM 636 N N . THR A 1 89 ? -4.008 29.094 -3.908 1 72.75 89 THR A N 1
ATOM 637 C CA . THR A 1 89 ? -2.84 29.297 -4.762 1 72.75 89 THR A CA 1
ATOM 638 C C . THR A 1 89 ? -1.768 30.094 -4.027 1 72.75 89 THR A C 1
ATOM 640 O O . THR A 1 89 ? -2.061 30.781 -3.053 1 72.75 89 THR A O 1
ATOM 643 N N . PRO A 1 90 ? -0.583 29.922 -4.555 1 62.5 90 PRO A N 1
ATOM 644 C CA . PRO A 1 90 ? 0.532 30.625 -3.904 1 62.5 90 PRO A CA 1
ATOM 645 C C . PRO A 1 90 ? 0.257 32.094 -3.688 1 62.5 90 PRO A C 1
ATOM 647 O O . PRO A 1 90 ? 0.651 32.656 -2.662 1 62.5 90 PRO A O 1
ATOM 650 N N . THR A 1 91 ? -0.243 32.594 -4.668 1 58.03 91 THR A N 1
ATOM 651 C CA . THR A 1 91 ? -0.515 34 -4.562 1 58.03 91 THR A CA 1
ATOM 652 C C . THR A 1 91 ? -1.537 34.281 -3.463 1 58.03 91 THR A C 1
ATOM 654 O O . THR A 1 91 ? -1.541 35.375 -2.871 1 58.03 91 THR A O 1
ATOM 657 N N . SER A 1 92 ? -2.1 33.25 -3.215 1 53.75 92 SER A N 1
ATOM 658 C CA . SER A 1 92 ? -3.166 33.406 -2.232 1 53.75 92 SER A CA 1
ATOM 659 C C . SER A 1 92 ? -2.832 32.688 -0.929 1 53.75 92 SER A C 1
ATOM 661 O O . SER A 1 92 ? -3.441 32.969 0.108 1 53.75 92 SER A O 1
ATOM 663 N N . ALA A 1 93 ? -1.84 31.906 -1.023 1 63.66 93 ALA A N 1
ATOM 664 C CA . ALA A 1 93 ? -1.513 31.109 0.151 1 63.66 9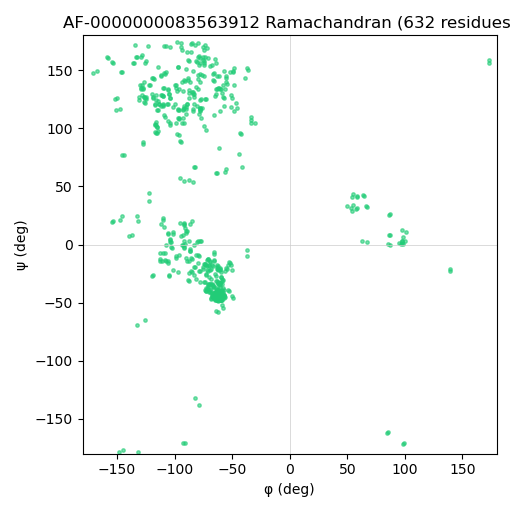3 ALA A CA 1
ATOM 665 C C . ALA A 1 93 ? -0.438 31.781 0.998 1 63.66 93 ALA A C 1
ATOM 667 O O . ALA A 1 93 ? 0.589 31.172 1.31 1 63.66 93 ALA A O 1
ATOM 668 N N . SER A 1 94 ? -0.856 33 1.362 1 75.88 94 SER A N 1
ATOM 669 C CA . SER A 1 94 ? -0.013 33.688 2.342 1 75.88 94 SER A CA 1
ATOM 670 C C . SER A 1 94 ? -0.179 33.062 3.73 1 75.88 94 SER A C 1
ATOM 672 O O . SER A 1 94 ? -1.117 32.312 3.969 1 75.88 94 SER A O 1
ATOM 674 N N . MET A 1 95 ? 0.776 33.344 4.539 1 83.62 95 MET A N 1
ATOM 675 C CA . MET A 1 95 ? 0.686 32.875 5.922 1 83.62 95 MET A CA 1
ATOM 676 C C . MET A 1 95 ? -0.633 33.312 6.551 1 83.62 95 MET A C 1
ATOM 678 O O . MET A 1 95 ? -1.287 32.531 7.238 1 83.62 95 MET A O 1
ATOM 682 N N . SER A 1 96 ? -0.996 34.5 6.219 1 87.06 96 SER A N 1
ATOM 683 C CA . SER A 1 96 ? -2.217 35.062 6.797 1 87.06 96 SER A CA 1
ATOM 684 C C . SER A 1 96 ? -3.455 34.375 6.227 1 87.06 96 SER A C 1
ATOM 686 O O . SER A 1 96 ? -4.414 34.094 6.957 1 87.06 96 SER A O 1
ATOM 688 N N . SER A 1 97 ? -3.43 34.031 4.965 1 88 97 SER A N 1
ATOM 689 C CA . SER A 1 97 ? -4.57 33.406 4.324 1 88 97 SER A CA 1
ATOM 690 C C . SER A 1 97 ? -4.77 31.984 4.844 1 88 97 SER A C 1
ATOM 692 O O . SER A 1 97 ? -5.902 31.547 5.062 1 88 97 SER A O 1
ATOM 694 N N . LEU A 1 98 ? -3.686 31.312 5.023 1 91.38 98 LEU A N 1
ATOM 695 C CA . LEU A 1 98 ? -3.754 29.953 5.547 1 91.38 98 LEU A CA 1
ATOM 696 C C . LEU A 1 98 ? -4.289 29.953 6.977 1 91.38 98 LEU A C 1
ATOM 698 O O . LEU A 1 98 ? -5.148 29.141 7.32 1 91.38 98 LEU A O 1
ATOM 702 N N . SER A 1 99 ? -3.814 30.875 7.742 1 93.88 99 SER A N 1
ATOM 703 C CA . SER A 1 99 ? -4.273 30.984 9.125 1 93.88 99 SER A CA 1
ATOM 704 C C . SER A 1 99 ? -5.762 31.312 9.188 1 93.88 99 SER A C 1
ATOM 706 O O . SER A 1 99 ? -6.504 30.719 9.969 1 93.88 99 SER A O 1
ATOM 708 N N . ALA A 1 100 ? -6.148 32.219 8.344 1 91.75 100 ALA A N 1
ATOM 709 C CA . ALA A 1 100 ? -7.547 32.656 8.32 1 91.75 100 ALA A CA 1
ATOM 710 C C . ALA A 1 100 ? -8.461 31.5 7.887 1 91.75 100 ALA A C 1
ATOM 712 O O . ALA A 1 100 ? -9.547 31.328 8.43 1 91.75 100 ALA A O 1
ATOM 713 N N . ALA A 1 101 ? -8.016 30.781 6.914 1 89.94 101 ALA A N 1
ATOM 714 C CA . ALA A 1 101 ? -8.797 29.641 6.426 1 89.94 101 ALA A CA 1
ATOM 715 C C . ALA A 1 101 ? -8.992 28.594 7.516 1 89.94 101 ALA A C 1
ATOM 717 O O . ALA A 1 101 ? -10.109 28.125 7.746 1 89.94 101 ALA A O 1
ATOM 718 N N . ALA A 1 102 ? -7.93 28.266 8.18 1 94.44 102 ALA A N 1
ATOM 719 C CA . ALA A 1 102 ? -7.992 27.266 9.242 1 94.44 102 ALA A CA 1
ATOM 720 C C . ALA A 1 102 ? -8.883 27.75 10.383 1 94.44 102 ALA A C 1
ATOM 722 O O . ALA A 1 102 ? -9.711 26.984 10.891 1 94.44 102 ALA A O 1
ATOM 723 N N . GLN A 1 103 ? -8.727 29 10.734 1 94.69 103 GLN A N 1
ATOM 724 C CA . GLN A 1 103 ? -9.539 29.562 11.805 1 94.69 103 GLN A CA 1
ATOM 725 C C . GLN A 1 103 ? -11.023 29.5 11.461 1 94.69 103 GLN A C 1
ATOM 727 O O . GLN A 1 103 ? -11.852 29.125 12.297 1 94.69 103 GLN A O 1
ATOM 732 N N . THR A 1 104 ? -11.297 29.875 10.242 1 91.06 104 THR A N 1
ATOM 733 C CA . THR A 1 104 ? -12.688 29.906 9.805 1 91.06 104 THR A CA 1
ATOM 734 C C . THR A 1 104 ? -13.297 28.5 9.844 1 91.06 104 THR A C 1
ATOM 736 O O . THR A 1 104 ? -14.383 28.312 10.391 1 91.06 104 THR A O 1
ATOM 739 N N . ILE A 1 105 ? -12.617 27.562 9.336 1 91.12 105 ILE A N 1
ATOM 740 C CA . ILE A 1 105 ? -13.125 26.188 9.234 1 91.12 105 ILE A CA 1
ATOM 741 C C . ILE A 1 105 ? -13.352 25.625 10.633 1 91.12 105 ILE A C 1
ATOM 743 O O . ILE A 1 105 ? -14.422 25.109 10.93 1 91.12 105 ILE A O 1
ATOM 747 N N . VAL A 1 106 ? -12.438 25.781 11.508 1 94.25 106 VAL A N 1
ATOM 748 C CA . VAL A 1 106 ? -12.5 25.203 12.844 1 94.25 106 VAL A CA 1
ATOM 749 C C . VAL A 1 106 ? -13.508 25.969 13.695 1 94.25 106 VAL A C 1
ATOM 751 O O . VAL A 1 106 ? -14.203 25.375 14.531 1 94.25 106 VAL A O 1
ATOM 754 N N . SER A 1 107 ? -13.648 27.266 13.453 1 93.12 107 SER A N 1
ATOM 755 C CA . SER A 1 107 ? -14.625 28.078 14.188 1 93.12 107 SER A CA 1
ATOM 756 C C . SER A 1 107 ? -16.047 27.625 13.883 1 93.12 107 SER A C 1
ATOM 758 O O . SER A 1 107 ? -16.953 27.828 14.695 1 93.12 107 SER A O 1
ATOM 760 N N . HIS A 1 108 ? -16.203 27.047 12.758 1 89.5 108 HIS A N 1
ATOM 761 C CA . HIS A 1 108 ? -17.531 26.562 12.375 1 89.5 108 HIS A CA 1
ATOM 762 C C . HIS A 1 108 ? -17.688 25.078 12.719 1 89.5 108 HIS A C 1
ATOM 764 O O . HIS A 1 108 ? -18.469 24.375 12.086 1 89.5 108 HIS A O 1
ATOM 770 N N . ASP A 1 109 ? -16.859 24.609 13.57 1 90.19 109 ASP A N 1
ATOM 771 C CA . ASP A 1 109 ? -16.906 23.266 14.156 1 90.19 109 ASP A CA 1
ATOM 772 C C . ASP A 1 109 ? -16.656 22.203 13.094 1 90.19 109 ASP A C 1
ATOM 774 O O . ASP A 1 109 ? -17.328 21.156 13.078 1 90.19 109 ASP A O 1
ATOM 778 N N . LYS A 1 110 ? -15.852 22.516 12.141 1 92.69 110 LYS A N 1
ATOM 779 C CA . LYS A 1 110 ? -15.445 21.547 11.133 1 92.69 110 LYS A CA 1
ATOM 780 C C . LYS A 1 110 ? -13.984 21.156 11.312 1 92.69 110 LYS A C 1
ATOM 782 O O . LYS A 1 110 ? -13.18 21.938 11.828 1 92.69 110 LYS A O 1
ATOM 787 N N . ARG A 1 111 ? -13.734 19.953 10.969 1 96.12 111 ARG A N 1
ATOM 788 C CA . ARG A 1 111 ? -12.359 19.469 10.961 1 96.12 111 ARG A CA 1
ATOM 789 C C . ARG A 1 111 ? -11.68 19.75 9.633 1 96.12 111 ARG A C 1
ATOM 791 O O . ARG A 1 111 ? -12.352 19.984 8.625 1 96.12 111 ARG A O 1
ATOM 798 N N . LEU A 1 112 ? -10.336 19.781 9.648 1 96 112 LEU A N 1
ATOM 799 C CA . LEU A 1 112 ? -9.609 20.25 8.469 1 96 112 LEU A CA 1
ATOM 800 C C . LEU A 1 112 ? -8.508 19.281 8.078 1 96 112 LEU A C 1
ATOM 802 O O . LEU A 1 112 ? -7.715 18.859 8.922 1 96 112 LEU A O 1
ATOM 806 N N . LEU A 1 113 ? -8.516 18.812 6.844 1 97.06 113 LEU A N 1
ATOM 807 C CA . LEU A 1 113 ? -7.375 18.172 6.215 1 97.06 113 LEU A CA 1
ATOM 808 C C . LEU A 1 113 ? -6.781 19.047 5.121 1 97.06 113 LEU A C 1
ATOM 810 O O . LEU A 1 113 ? -7.473 19.422 4.172 1 97.06 113 LEU A O 1
ATOM 814 N N . THR A 1 114 ? -5.555 19.406 5.281 1 96.5 114 THR A N 1
ATOM 815 C CA . THR A 1 114 ? -4.875 20.188 4.262 1 96.5 114 THR A CA 1
ATOM 816 C C . THR A 1 114 ? -3.908 19.328 3.459 1 96.5 114 THR A C 1
ATOM 818 O O . THR A 1 114 ? -3.113 18.578 4.031 1 96.5 114 THR A O 1
ATOM 821 N N . LEU A 1 115 ? -4.098 19.375 2.176 1 95.56 115 LEU A N 1
ATOM 822 C CA . LEU A 1 115 ? -3.131 18.781 1.263 1 95.56 115 LEU A CA 1
ATOM 823 C C . LEU A 1 115 ? -2.062 19.797 0.862 1 95.56 115 LEU A C 1
ATOM 825 O O . LEU A 1 115 ? -2.375 20.828 0.273 1 95.56 115 LEU A O 1
ATOM 829 N N . GLY A 1 116 ? -0.881 19.5 1.34 1 88.88 116 GLY A N 1
ATOM 830 C CA . GLY A 1 116 ? 0.097 20.578 1.289 1 88.88 116 GLY A CA 1
ATOM 831 C C . GLY A 1 116 ? 1.12 20.406 0.184 1 88.88 116 GLY A C 1
ATOM 832 O O . GLY A 1 116 ? 1.103 19.406 -0.531 1 88.88 116 GLY A O 1
ATOM 833 N N . GLY A 1 117 ? 1.806 21.641 0.159 1 90.5 117 GLY A N 1
ATOM 834 C CA . GLY A 1 117 ? 3.125 21.984 -0.352 1 90.5 117 GLY A CA 1
ATOM 835 C C . GLY A 1 117 ? 4.242 21.672 0.628 1 90.5 117 GLY A C 1
ATOM 836 O O . GLY A 1 117 ? 4.227 20.625 1.287 1 90.5 117 GLY A O 1
ATOM 837 N N . ASP A 1 118 ? 5.078 22.578 0.821 1 93.38 118 ASP A N 1
ATOM 838 C CA . ASP A 1 118 ? 6.18 22.328 1.748 1 93.38 118 ASP A CA 1
ATOM 839 C C . ASP A 1 118 ? 5.727 22.5 3.197 1 93.38 118 ASP A C 1
ATOM 841 O O . ASP A 1 118 ? 4.566 22.844 3.455 1 93.38 118 ASP A O 1
ATOM 845 N N . HIS A 1 119 ? 6.531 22.188 4.188 1 96.56 119 HIS A N 1
ATOM 846 C CA . HIS A 1 119 ? 6.145 22.047 5.586 1 96.56 119 HIS A CA 1
ATOM 847 C C . HIS A 1 119 ? 5.98 23.406 6.258 1 96.56 119 HIS A C 1
ATOM 849 O O . HIS A 1 119 ? 5.609 23.469 7.43 1 96.56 119 HIS A O 1
ATOM 855 N N . SER A 1 120 ? 6.133 24.531 5.551 1 94.56 120 SER A N 1
ATOM 856 C CA . SER A 1 120 ? 5.938 25.859 6.109 1 94.56 120 SER A CA 1
ATOM 857 C C . SER A 1 120 ? 4.457 26.156 6.316 1 94.56 120 SER A C 1
ATOM 859 O O . SER A 1 120 ? 4.102 27.047 7.09 1 94.56 120 SER A O 1
ATOM 861 N N . ILE A 1 121 ? 3.607 25.406 5.703 1 95.44 121 ILE A N 1
ATOM 862 C CA . ILE A 1 121 ? 2.184 25.734 5.742 1 95.44 121 ILE A CA 1
ATOM 863 C C . ILE A 1 121 ? 1.611 25.375 7.113 1 95.44 121 ILE A C 1
ATOM 865 O O . ILE A 1 121 ? 0.533 25.844 7.484 1 95.44 121 ILE A O 1
ATOM 869 N N . THR A 1 122 ? 2.312 24.5 7.871 1 98 122 THR A N 1
ATOM 870 C CA . THR A 1 122 ? 1.777 23.984 9.125 1 98 122 THR A CA 1
ATOM 871 C C . THR A 1 122 ? 1.689 25.094 10.172 1 98 122 THR A C 1
ATOM 873 O O . THR A 1 122 ? 0.709 25.172 10.914 1 98 122 THR A O 1
ATOM 876 N N . TYR A 1 123 ? 2.639 26.047 10.156 1 97.19 123 TYR A N 1
ATOM 877 C CA . TYR A 1 123 ? 2.676 27.094 11.172 1 97.19 123 TYR A CA 1
ATOM 878 C C . TYR A 1 123 ? 1.432 27.969 11.094 1 97.19 123 TYR A C 1
ATOM 880 O O . TYR A 1 123 ? 0.681 28.078 12.062 1 97.19 123 TYR A O 1
ATOM 888 N N . PRO A 1 124 ? 1.182 28.562 9.938 1 96.38 124 PRO A N 1
ATOM 889 C CA . PRO A 1 124 ? -0.025 29.391 9.883 1 96.38 124 PRO A CA 1
ATOM 890 C C . PRO A 1 124 ? -1.305 28.594 10.102 1 96.38 124 PRO A C 1
ATOM 892 O O . PRO A 1 124 ? -2.273 29.109 10.664 1 96.38 124 PRO A O 1
ATOM 895 N N . LEU A 1 125 ? -1.383 27.344 9.711 1 97.12 125 LEU A N 1
ATOM 896 C CA . LEU A 1 125 ? -2.561 26.5 9.93 1 97.12 125 LEU A CA 1
ATOM 897 C C . LEU A 1 125 ? -2.777 26.266 11.422 1 97.12 125 LEU A C 1
ATOM 899 O O . LEU A 1 125 ? -3.893 26.422 11.922 1 97.12 125 LEU A O 1
ATOM 903 N N . VAL A 1 126 ? -1.688 25.906 12.141 1 98.62 126 VAL A N 1
ATOM 904 C CA . VAL A 1 126 ? -1.761 25.672 13.586 1 98.62 126 VAL A CA 1
ATOM 905 C C . VAL A 1 126 ? -2.207 26.953 14.289 1 98.62 126 VAL A C 1
ATOM 907 O O . VAL A 1 126 ? -3.018 26.906 15.219 1 98.62 126 VAL A O 1
ATOM 910 N N . LYS A 1 127 ? -1.696 28.078 13.828 1 97.81 127 LYS A N 1
ATOM 911 C CA . LYS A 1 127 ? -2.07 29.375 14.398 1 97.81 127 LYS A CA 1
ATOM 912 C C . LYS A 1 127 ? -3.57 29.609 14.266 1 97.81 127 LYS A C 1
ATOM 914 O O . LYS A 1 127 ? -4.223 30.031 15.227 1 97.81 127 LYS A O 1
ATOM 919 N N . GLY A 1 128 ? -4.078 29.359 13.055 1 97 128 GLY A N 1
ATOM 920 C CA . GLY A 1 128 ? -5.508 29.5 12.828 1 97 128 GLY A CA 1
ATOM 921 C C . GLY A 1 128 ? -6.34 28.547 13.672 1 97 128 GLY A C 1
ATOM 922 O O . GLY A 1 128 ? -7.352 28.953 14.25 1 97 128 GLY A O 1
ATOM 923 N N . VAL A 1 129 ? -5.93 27.297 13.812 1 98.12 129 VAL A N 1
ATOM 924 C CA . VAL A 1 129 ? -6.637 26.297 14.594 1 98.12 129 VAL A CA 1
ATOM 925 C C . VAL A 1 129 ? -6.637 26.688 16.062 1 98.12 129 VAL A C 1
ATOM 927 O O . VAL A 1 129 ? -7.676 26.625 16.734 1 98.12 129 VAL A O 1
ATOM 930 N N . ARG A 1 130 ? -5.512 27.109 16.562 1 98.38 130 ARG A N 1
ATOM 931 C CA . ARG A 1 130 ? -5.371 27.516 17.953 1 98.38 130 ARG A CA 1
ATOM 932 C C . ARG A 1 130 ? -6.312 28.672 18.297 1 98.38 130 ARG A C 1
ATOM 934 O O . ARG A 1 130 ? -6.977 28.656 19.328 1 98.38 130 ARG A O 1
ATOM 941 N N . ARG A 1 131 ? -6.363 29.641 17.438 1 97.31 131 ARG A N 1
ATOM 942 C CA . ARG A 1 131 ? -7.227 30.797 17.656 1 97.31 131 ARG A CA 1
ATOM 943 C C . ARG A 1 131 ? -8.688 30.375 17.734 1 97.31 131 ARG A C 1
ATOM 945 O O . ARG A 1 131 ? -9.43 30.859 18.594 1 97.31 131 ARG A O 1
ATOM 952 N N . ALA A 1 132 ? -9.07 29.531 16.844 1 97.19 132 ALA A N 1
ATOM 953 C CA . ALA A 1 132 ? -10.453 29.047 16.812 1 97.19 132 ALA A CA 1
ATOM 954 C C . ALA A 1 132 ? -10.797 28.297 18.094 1 97.19 132 ALA A C 1
ATOM 956 O O . ALA A 1 132 ? -11.875 28.484 18.656 1 97.19 132 ALA A O 1
ATOM 957 N N . LEU A 1 133 ? -9.883 27.438 18.562 1 97.75 133 LEU A N 1
ATOM 958 C CA . LEU A 1 133 ? -10.109 26.641 19.766 1 97.75 133 LEU A CA 1
ATOM 959 C C . LEU A 1 133 ? -10.211 27.547 21 1 97.75 133 LEU A C 1
ATOM 961 O O . LEU A 1 133 ? -11.117 27.375 21.812 1 97.75 133 LEU A O 1
ATOM 965 N N . CYS A 1 134 ? -9.359 28.531 21.062 1 97.25 134 CYS A N 1
ATOM 966 C CA . CYS A 1 134 ? -9.367 29.453 22.203 1 97.25 134 CYS A CA 1
ATOM 967 C C . CYS A 1 134 ? -10.672 30.234 22.25 1 97.25 134 CYS A C 1
ATOM 969 O O . CYS A 1 134 ? -11.234 30.453 23.312 1 97.25 134 CYS A O 1
ATOM 971 N N . ALA A 1 135 ? -11.078 30.594 21.078 1 96.56 135 ALA A N 1
ATOM 972 C CA . ALA A 1 135 ? -12.328 31.344 20.984 1 96.56 135 ALA A CA 1
ATOM 973 C C . ALA A 1 135 ? -13.508 30.516 21.484 1 96.56 135 ALA A C 1
ATOM 975 O O . ALA A 1 135 ? -14.508 31.062 21.953 1 96.56 135 ALA A O 1
ATOM 976 N N . ARG A 1 136 ? -13.344 29.234 21.531 1 94.69 136 ARG A N 1
ATOM 977 C CA . ARG A 1 136 ? -14.398 28.328 21.953 1 94.69 136 ARG A CA 1
ATOM 978 C C . ARG A 1 136 ? -14.141 27.812 23.375 1 94.69 136 ARG A C 1
ATOM 980 O O . ARG A 1 136 ? -14.812 26.891 23.844 1 94.69 136 ARG A O 1
ATOM 987 N N . GLY A 1 137 ? -13.102 28.266 24 1 95.94 137 GLY A N 1
ATOM 988 C CA . GLY A 1 137 ? -12.828 27.969 25.406 1 95.94 137 GLY A CA 1
ATOM 989 C C . GLY A 1 137 ? -11.898 26.781 25.594 1 95.94 137 GLY A C 1
ATOM 990 O O . GLY A 1 137 ? -11.68 26.328 26.719 1 95.94 137 GLY A O 1
ATOM 991 N N . GLU A 1 138 ? -11.453 26.219 24.5 1 96.38 138 GLU A N 1
ATOM 992 C CA . GLU A 1 138 ? -10.477 25.141 24.562 1 96.38 138 GLU A CA 1
ATOM 993 C C . GLU A 1 138 ? -9.047 25.688 24.469 1 96.38 138 GLU A C 1
ATOM 995 O O . GLU A 1 138 ? -8.641 26.172 23.422 1 96.38 138 GLU A O 1
ATOM 1000 N N . THR A 1 139 ? -8.25 25.516 25.469 1 94.31 139 THR A N 1
ATOM 1001 C CA . THR A 1 139 ? -6.918 26.094 25.484 1 94.31 139 THR A CA 1
ATOM 1002 C C . THR A 1 139 ? -5.867 25.078 25.094 1 94.31 139 THR A C 1
ATOM 1004 O O . THR A 1 139 ? -4.695 25.406 24.906 1 94.31 139 THR A O 1
ATOM 1007 N N . ARG A 1 140 ? -6.348 23.922 25.031 1 95.88 140 ARG A N 1
ATOM 1008 C CA . ARG A 1 140 ? -5.379 22.891 24.688 1 95.88 140 ARG A CA 1
ATOM 1009 C C . ARG A 1 140 ? -5.312 22.688 23.188 1 95.88 140 ARG A C 1
ATOM 1011 O O . ARG A 1 140 ? -6.332 22.766 22.5 1 95.88 140 ARG A O 1
ATOM 1018 N N . LEU A 1 141 ? -4.164 22.484 22.688 1 98.69 141 LEU A N 1
ATOM 1019 C CA . LEU A 1 141 ? -3.883 21.953 21.359 1 98.69 141 LEU A CA 1
ATOM 1020 C C . LEU A 1 141 ? -2.607 21.125 21.359 1 98.69 141 LEU A C 1
ATOM 1022 O O . LEU A 1 141 ? -1.539 21.609 21.734 1 98.69 141 LEU A O 1
ATOM 1026 N N . ASN A 1 142 ? -2.775 19.812 21.062 1 98.75 142 ASN A N 1
ATOM 1027 C CA . ASN A 1 142 ? -1.629 18.922 20.922 1 98.75 142 ASN A CA 1
ATOM 1028 C C . ASN A 1 142 ? -1.235 18.75 19.453 1 98.75 142 ASN A C 1
ATOM 1030 O O . ASN A 1 142 ? -2.064 18.922 18.562 1 98.75 142 ASN A O 1
ATOM 1034 N N . ILE A 1 143 ? 0.06 18.469 19.25 1 98.88 143 ILE A N 1
ATOM 1035 C CA . ILE A 1 143 ? 0.531 18.234 17.891 1 98.88 143 ILE A CA 1
ATOM 1036 C C . ILE A 1 143 ? 1.256 16.891 17.812 1 98.88 143 ILE A C 1
ATOM 1038 O O . ILE A 1 143 ? 2.143 16.609 18.625 1 98.88 143 ILE A O 1
ATOM 1042 N N . LEU A 1 144 ? 0.814 16.016 16.984 1 98.69 144 LEU A N 1
ATOM 1043 C CA . LEU A 1 144 ? 1.569 14.844 16.547 1 98.69 144 LEU A CA 1
ATOM 1044 C C . LEU A 1 144 ? 2.262 15.109 15.219 1 98.69 144 LEU A C 1
ATOM 1046 O O . LEU A 1 144 ? 1.599 15.281 14.188 1 98.69 144 LEU A O 1
ATOM 1050 N N . HIS A 1 145 ? 3.572 15.227 15.289 1 98.81 145 HIS A N 1
ATOM 1051 C CA . HIS A 1 145 ? 4.422 15.586 14.156 1 98.81 145 HIS A CA 1
ATOM 1052 C C . HIS A 1 145 ? 5.246 14.391 13.695 1 98.81 145 HIS A C 1
ATOM 1054 O O . HIS A 1 145 ? 6.102 13.891 14.43 1 98.81 145 HIS A O 1
ATOM 1060 N N . LEU A 1 146 ? 4.941 13.859 12.477 1 98.44 146 LEU A N 1
ATOM 1061 C CA . LEU A 1 146 ? 5.727 12.797 11.859 1 98.44 146 LEU A CA 1
ATOM 1062 C C . LEU A 1 146 ? 6.656 13.367 10.789 1 98.44 146 LEU A C 1
ATOM 1064 O O . LEU A 1 146 ? 6.195 13.961 9.812 1 98.44 146 LEU A O 1
ATOM 1068 N N . ASP A 1 147 ? 7.934 13.203 10.977 1 98.5 147 ASP A N 1
ATOM 1069 C CA . ASP A 1 147 ? 8.93 13.844 10.125 1 98.5 147 ASP A CA 1
ATOM 1070 C C . ASP A 1 147 ? 10.32 13.258 10.367 1 98.5 147 ASP A C 1
ATOM 1072 O O . ASP A 1 147 ? 10.602 12.758 11.453 1 98.5 147 ASP A O 1
ATOM 1076 N N . ALA A 1 148 ? 11.133 13.266 9.266 1 98.06 148 ALA A N 1
ATOM 1077 C CA . ALA A 1 148 ? 12.547 12.969 9.469 1 98.06 148 ALA A CA 1
ATOM 1078 C C . ALA A 1 148 ? 13.25 14.102 10.211 1 98.06 148 ALA A C 1
ATOM 1080 O O . ALA A 1 148 ? 14.258 13.883 10.883 1 98.06 148 ALA A O 1
ATOM 1081 N N . HIS A 1 149 ? 12.742 15.305 10.062 1 96.69 149 HIS A N 1
ATOM 1082 C CA . HIS A 1 149 ? 13.336 16.516 10.594 1 96.69 149 HIS A CA 1
ATOM 1083 C C . HIS A 1 149 ? 12.477 17.109 11.711 1 96.69 149 HIS A C 1
ATOM 1085 O O . HIS A 1 149 ? 11.25 17.062 11.648 1 96.69 149 HIS A O 1
ATOM 1091 N N . SER A 1 150 ? 13.141 17.688 12.68 1 96.5 150 SER A N 1
ATOM 1092 C CA . SER A 1 150 ? 12.375 18.266 13.781 1 96.5 150 SER A CA 1
ATOM 1093 C C . SER A 1 150 ? 11.766 19.609 13.383 1 96.5 150 SER A C 1
ATOM 1095 O O . SER A 1 150 ? 10.789 20.047 13.992 1 96.5 150 SER A O 1
ATOM 1097 N N . ASP A 1 151 ? 12.438 20.203 12.352 1 96.12 151 ASP A N 1
ATOM 1098 C CA . ASP A 1 151 ? 11.977 21.5 11.867 1 96.12 151 ASP A CA 1
ATOM 1099 C C . ASP A 1 151 ? 11.898 22.516 13.008 1 96.12 151 ASP A C 1
ATOM 1101 O O . ASP A 1 151 ? 10.945 23.281 13.102 1 96.12 151 ASP A O 1
ATOM 1105 N N . LEU A 1 152 ? 12.945 22.5 13.859 1 96.19 152 LEU A N 1
ATOM 1106 C CA . LEU A 1 152 ? 13 23.344 15.047 1 96.19 152 LEU A CA 1
ATOM 1107 C C . LEU A 1 152 ? 14.086 24.406 14.898 1 96.19 152 LEU A C 1
ATOM 1109 O O . LEU A 1 152 ? 14.484 25.031 15.883 1 96.19 152 LEU A O 1
ATOM 1113 N N . TYR A 1 153 ? 14.539 24.641 13.656 1 93 153 TYR A N 1
ATOM 1114 C CA . TYR A 1 153 ? 15.57 25.656 13.477 1 93 153 TYR A CA 1
ATOM 1115 C C . TYR A 1 153 ? 15.047 27.031 13.828 1 93 153 TYR A C 1
ATOM 1117 O O . TYR A 1 153 ? 13.992 27.453 13.328 1 93 153 TYR A O 1
ATOM 1125 N N . GLU A 1 154 ? 15.805 27.672 14.688 1 89.44 154 GLU A N 1
ATOM 1126 C CA . GLU A 1 154 ? 15.461 29.047 15.023 1 89.44 154 GLU A CA 1
ATOM 1127 C C . GLU A 1 154 ? 15.672 29.984 13.828 1 89.44 154 GLU A C 1
ATOM 1129 O O . GLU A 1 154 ? 14.844 30.859 13.562 1 89.44 154 GLU A O 1
ATOM 1134 N N . TYR A 1 155 ? 16.828 29.797 13.25 1 80.12 155 TYR A N 1
ATOM 1135 C CA . TYR A 1 155 ? 17.141 30.531 12.031 1 80.12 155 TYR A CA 1
ATOM 1136 C C . TYR A 1 155 ? 17.219 29.594 10.836 1 80.12 155 TYR A C 1
ATOM 1138 O O . TYR A 1 155 ? 17.438 28.391 10.992 1 80.12 155 TYR A O 1
ATOM 1146 N N . ASP A 1 156 ? 16.828 30.094 9.82 1 67.12 156 ASP A N 1
ATOM 1147 C CA . ASP A 1 156 ? 16.875 29.25 8.625 1 67.12 156 ASP A CA 1
ATOM 1148 C C . ASP A 1 156 ? 18.281 28.703 8.398 1 67.12 156 ASP A C 1
ATOM 1150 O O . ASP A 1 156 ? 19.281 29.391 8.633 1 67.12 156 ASP A O 1
ATOM 1154 N N . ILE A 1 157 ? 18.266 27.453 8.039 1 65.06 157 ILE A N 1
ATOM 1155 C CA . ILE A 1 157 ? 19.5 26.703 7.883 1 65.06 157 ILE A CA 1
ATOM 1156 C C . ILE A 1 157 ? 20.406 27.391 6.859 1 65.06 157 ILE A C 1
ATOM 1158 O O . ILE A 1 157 ? 21.625 27.375 6.984 1 65.06 157 ILE A O 1
ATOM 1162 N N . LEU A 1 158 ? 19.719 27.875 5.93 1 62.16 158 LEU A N 1
ATOM 1163 C CA . LEU A 1 158 ? 20.516 28.438 4.848 1 62.16 158 LEU A CA 1
ATOM 1164 C C . LEU A 1 158 ? 20.828 29.906 5.125 1 62.16 158 LEU A C 1
ATOM 1166 O O . LEU A 1 158 ? 21.438 30.578 4.297 1 62.16 158 LEU A O 1
ATOM 1170 N N . ASN A 1 159 ? 20.594 30.328 6.223 1 63.59 159 ASN A N 1
ATOM 1171 C CA . ASN A 1 159 ? 20.859 31.703 6.617 1 63.59 159 ASN A CA 1
ATOM 1172 C C . ASN A 1 159 ? 20.281 32.688 5.613 1 63.59 159 ASN A C 1
ATOM 1174 O O . ASN A 1 159 ? 20.953 33.656 5.227 1 63.59 159 ASN A O 1
ATOM 1178 N N . GLN A 1 160 ? 19.219 32.344 5.039 1 66.5 160 GLN A N 1
ATOM 1179 C CA . GLN A 1 160 ? 18.594 33.219 4.047 1 66.5 160 GLN A CA 1
ATOM 1180 C C . GLN A 1 160 ? 17.578 34.156 4.699 1 66.5 160 GLN A C 1
ATOM 1182 O O . GLN A 1 160 ? 16.797 34.812 4.012 1 66.5 160 GLN A O 1
ATOM 1187 N N . ASN A 1 161 ? 17.656 34.219 5.973 1 73.88 161 ASN A N 1
ATOM 1188 C CA . ASN A 1 161 ? 16.797 35.125 6.734 1 73.88 161 ASN A CA 1
ATOM 1189 C C . ASN A 1 161 ? 15.328 34.844 6.473 1 73.88 161 ASN A C 1
ATOM 1191 O O . ASN A 1 161 ? 14.539 35.781 6.289 1 73.88 161 ASN A O 1
ATOM 1195 N N . ASN A 1 162 ? 15.008 33.625 6.191 1 84.31 162 ASN A N 1
ATOM 1196 C CA . ASN A 1 162 ? 13.609 33.219 6 1 84.31 162 ASN A CA 1
ATOM 1197 C C . ASN A 1 162 ? 13.023 32.625 7.27 1 84.31 162 ASN A C 1
ATOM 1199 O O . ASN A 1 162 ? 13.164 31.406 7.496 1 84.31 162 ASN A O 1
ATOM 1203 N N . ARG A 1 163 ? 12.383 33.469 8.016 1 86.44 163 ARG A N 1
ATOM 1204 C CA . ARG A 1 163 ? 11.797 33.062 9.289 1 86.44 163 ARG A CA 1
ATOM 1205 C C . ARG A 1 163 ? 10.75 31.969 9.086 1 86.44 163 ARG A C 1
ATOM 1207 O O . ARG A 1 163 ? 10.461 31.203 10.008 1 86.44 163 ARG A O 1
ATOM 1214 N N . TYR A 1 164 ? 10.258 31.875 7.906 1 87.25 164 TYR A N 1
ATOM 1215 C CA . TYR A 1 164 ? 9.133 30.969 7.652 1 87.25 164 TYR A CA 1
ATOM 1216 C C . TYR A 1 164 ? 9.57 29.781 6.805 1 87.25 164 TYR A C 1
ATOM 1218 O O . TYR A 1 164 ? 8.742 29.141 6.156 1 87.25 164 TYR A O 1
ATOM 1226 N N . SER A 1 165 ? 10.844 29.531 6.871 1 89.12 165 SER A N 1
ATOM 1227 C CA . SER A 1 165 ? 11.398 28.359 6.191 1 89.12 165 SER A CA 1
ATOM 1228 C C . SER A 1 165 ? 10.633 27.094 6.562 1 89.12 165 SER A C 1
ATOM 1230 O O . SER A 1 165 ? 10.148 26.953 7.691 1 89.12 165 SER A O 1
ATOM 1232 N N . HIS A 1 166 ? 10.555 26.156 5.645 1 90.69 166 HIS A N 1
ATOM 1233 C CA . HIS A 1 166 ? 9.914 24.875 5.93 1 90.69 166 HIS A CA 1
ATOM 1234 C C . HIS A 1 166 ? 10.695 24.094 6.973 1 90.69 166 HIS A C 1
ATOM 1236 O O . HIS A 1 166 ? 10.219 23.062 7.469 1 90.69 166 HIS A O 1
ATOM 1242 N N . ALA A 1 167 ? 11.867 24.547 7.391 1 92.12 167 ALA A N 1
ATOM 1243 C CA . ALA A 1 167 ? 12.695 23.922 8.422 1 92.12 167 ALA A CA 1
ATOM 1244 C C . ALA A 1 167 ? 12.43 24.547 9.789 1 92.12 167 ALA A C 1
ATOM 1246 O O . ALA A 1 167 ? 13.047 24.156 10.781 1 92.12 167 ALA A O 1
ATOM 1247 N N . SER A 1 168 ? 11.359 25.469 9.867 1 93.88 168 SER A N 1
ATOM 1248 C CA . SER A 1 168 ? 11.312 26.25 11.102 1 93.88 168 SER A CA 1
ATOM 1249 C C . SER A 1 168 ? 9.883 26.344 11.625 1 93.88 168 SER A C 1
ATOM 1251 O O . SER A 1 168 ? 9.617 27.094 12.578 1 93.88 168 SER A O 1
ATOM 1253 N N . PRO A 1 169 ? 8.906 25.641 11.078 1 96.19 169 PRO A N 1
ATOM 1254 C CA . PRO A 1 169 ? 7.527 25.875 11.531 1 96.19 169 PRO A CA 1
ATOM 1255 C C . PRO A 1 169 ? 7.336 25.547 13.016 1 96.19 169 PRO A C 1
ATOM 1257 O O . PRO A 1 169 ? 6.602 26.25 13.711 1 96.19 169 PRO A O 1
ATOM 1260 N N . PHE A 1 170 ? 8.039 24.594 13.531 1 97.88 170 PHE A N 1
ATOM 1261 C CA . PHE A 1 170 ? 7.785 24.188 14.906 1 97.88 170 PHE A CA 1
ATOM 1262 C C . PHE A 1 170 ? 8.57 25.062 15.883 1 97.88 170 PHE A C 1
ATOM 1264 O O . PHE A 1 170 ? 8.188 25.203 17.047 1 97.88 170 PHE A O 1
ATOM 1271 N N . ALA A 1 171 ? 9.664 25.672 15.383 1 95.81 171 ALA A N 1
ATOM 1272 C CA . ALA A 1 171 ? 10.289 26.734 16.188 1 95.81 171 ALA A CA 1
ATOM 1273 C C . ALA A 1 171 ? 9.32 27.891 16.406 1 95.81 171 ALA A C 1
ATOM 1275 O O . ALA A 1 171 ? 9.18 28.375 17.531 1 95.81 171 ALA A O 1
ATOM 1276 N N . ARG A 1 172 ? 8.633 28.297 15.336 1 95.88 172 ARG A N 1
ATOM 1277 C CA . ARG A 1 172 ? 7.688 29.406 15.422 1 95.88 172 ARG A CA 1
ATOM 1278 C C . ARG A 1 172 ? 6.512 29.047 16.328 1 95.88 172 ARG A C 1
ATOM 1280 O O . ARG A 1 172 ? 6.078 29.859 17.141 1 95.88 172 ARG A O 1
ATOM 1287 N N . ILE A 1 173 ? 6.004 27.797 16.203 1 98.06 173 ILE A N 1
ATOM 1288 C CA . ILE A 1 173 ? 4.867 27.328 16.984 1 98.06 173 ILE A CA 1
ATOM 1289 C C . ILE A 1 173 ? 5.215 27.344 18.469 1 98.06 173 ILE A C 1
ATOM 1291 O O . ILE A 1 173 ? 4.418 27.812 19.297 1 98.06 173 ILE A O 1
ATOM 1295 N N . MET A 1 174 ? 6.418 26.906 18.812 1 97.5 174 MET A N 1
ATOM 1296 C CA . MET A 1 174 ? 6.84 26.844 20.203 1 97.5 174 MET A CA 1
ATOM 1297 C C . MET A 1 174 ? 7.121 28.25 20.75 1 97.5 174 MET A C 1
ATOM 1299 O O . MET A 1 174 ? 6.734 28.562 21.875 1 97.5 174 MET A O 1
ATOM 1303 N N . GLU A 1 175 ? 7.723 29.109 19.969 1 96 175 GLU A N 1
ATOM 1304 C CA . GLU A 1 175 ? 8.031 30.484 20.359 1 96 175 GLU A CA 1
ATOM 1305 C C . GLU A 1 175 ? 6.758 31.25 20.734 1 96 175 GLU A C 1
ATOM 1307 O O . GLU A 1 175 ? 6.758 32.031 21.688 1 96 175 GLU A O 1
ATOM 1312 N N . GLU A 1 176 ? 5.73 30.969 19.969 1 96.94 176 GLU A N 1
ATOM 1313 C CA . GLU A 1 176 ? 4.488 31.719 20.156 1 96.94 176 GLU A CA 1
ATOM 1314 C C . GLU A 1 176 ? 3.551 30.984 21.125 1 96.94 176 GLU A C 1
ATOM 1316 O O . GLU A 1 176 ? 2.449 31.469 21.406 1 96.94 176 GLU A O 1
ATOM 1321 N N . GLY A 1 177 ? 3.908 29.859 21.641 1 97.38 177 GLY A N 1
ATOM 1322 C CA . GLY A 1 177 ? 3.094 29.109 22.578 1 97.38 177 GLY A CA 1
ATOM 1323 C C . GLY A 1 177 ? 1.783 28.625 21.984 1 97.38 177 GLY A C 1
ATOM 1324 O O . GLY A 1 177 ? 0.736 28.719 22.641 1 97.38 177 GLY A O 1
ATOM 1325 N N . LEU A 1 178 ? 1.864 28.125 20.734 1 98.06 178 LEU A N 1
ATOM 1326 C CA . LEU A 1 178 ? 0.634 27.828 20.016 1 98.06 178 LEU A CA 1
ATOM 1327 C C . LEU A 1 178 ? 0.139 26.422 20.359 1 98.06 178 LEU A C 1
ATOM 1329 O O . LEU A 1 178 ? -0.982 26.047 20 1 98.06 178 LEU A O 1
ATOM 1333 N N . CYS A 1 179 ? 0.944 25.562 21.031 1 97.75 179 CYS A N 1
ATOM 1334 C CA . CYS A 1 179 ? 0.499 24.219 21.391 1 97.75 179 CYS A CA 1
ATOM 1335 C C . CYS A 1 179 ? 0.888 23.875 22.812 1 97.75 179 CYS A C 1
ATOM 1337 O O . CYS A 1 179 ? 1.793 24.484 23.375 1 97.75 179 CYS A O 1
ATOM 1339 N N . SER A 1 180 ? 0.135 22.938 23.406 1 97.31 180 SER A N 1
ATOM 1340 C CA . SER A 1 180 ? 0.363 22.5 24.781 1 97.31 180 SER A CA 1
ATOM 1341 C C . SER A 1 180 ? 1.379 21.359 24.828 1 97.31 180 SER A C 1
ATOM 1343 O O . SER A 1 180 ? 2.068 21.188 25.844 1 97.31 180 SER A O 1
ATOM 1345 N N . ARG A 1 181 ? 1.393 20.547 23.781 1 98.19 181 ARG A N 1
ATOM 1346 C CA . ARG A 1 181 ? 2.242 19.375 23.719 1 98.19 181 ARG A CA 1
ATOM 1347 C C . ARG A 1 181 ? 2.625 19.062 22.266 1 98.19 181 ARG A C 1
ATOM 1349 O O . ARG A 1 181 ? 1.764 19.016 21.391 1 98.19 181 ARG A O 1
ATOM 1356 N N . LEU A 1 182 ? 3.912 18.969 22.078 1 98.62 182 LEU A N 1
ATOM 1357 C CA . LEU A 1 182 ? 4.445 18.594 20.766 1 98.62 182 LEU A CA 1
ATOM 1358 C C . LEU A 1 182 ? 5.172 17.266 20.844 1 98.62 182 LEU A C 1
ATOM 1360 O O . LEU A 1 182 ? 6.152 17.125 21.578 1 98.62 182 LEU A O 1
ATOM 1364 N N . VAL A 1 183 ? 4.633 16.281 20.141 1 97.88 183 VAL A N 1
ATOM 1365 C CA . VAL A 1 183 ? 5.25 14.961 20.016 1 97.88 183 VAL A CA 1
ATOM 1366 C C . VAL A 1 183 ? 5.77 14.766 18.594 1 97.88 183 VAL A C 1
ATOM 1368 O O . VAL A 1 183 ? 5.004 14.859 17.625 1 97.88 183 VAL A O 1
ATOM 1371 N N . GLN A 1 184 ? 7.086 14.547 18.484 1 97.94 184 GLN A N 1
ATOM 1372 C CA . GLN A 1 184 ? 7.695 14.328 17.172 1 97.94 184 GLN A CA 1
ATOM 1373 C C . GLN A 1 184 ? 8.148 12.883 17.016 1 97.94 184 GLN A C 1
ATOM 1375 O O . GLN A 1 184 ? 8.828 12.336 17.891 1 97.94 184 GLN A O 1
ATOM 1380 N N . VAL A 1 185 ? 7.734 12.266 15.953 1 96.88 185 VAL A N 1
ATOM 1381 C CA . VAL A 1 185 ? 8.039 10.867 15.695 1 96.88 185 VAL A CA 1
ATOM 1382 C C . VAL A 1 185 ? 8.789 10.734 14.367 1 96.88 185 VAL A C 1
ATOM 1384 O O . VAL A 1 185 ? 8.438 11.391 13.383 1 96.88 185 VAL A O 1
ATOM 1387 N N . GLY A 1 186 ? 9.812 9.914 14.312 1 96.69 186 GLY A N 1
ATOM 1388 C CA . GLY A 1 186 ? 10.539 9.602 13.086 1 96.69 186 GLY A CA 1
ATOM 1389 C C . GLY A 1 186 ? 11.805 10.422 12.93 1 96.69 186 GLY A C 1
ATOM 1390 O O . GLY A 1 186 ? 12.531 10.266 11.938 1 96.69 186 GLY A O 1
ATOM 1391 N N . ILE A 1 187 ? 12.141 11.25 13.891 1 96.94 187 ILE A N 1
ATOM 1392 C CA . ILE A 1 187 ? 13.242 12.203 13.805 1 96.94 187 ILE A CA 1
ATOM 1393 C C . ILE A 1 187 ? 14.57 11.453 13.68 1 96.94 187 ILE A C 1
ATOM 1395 O O . ILE A 1 187 ? 14.812 10.484 14.398 1 96.94 187 ILE A O 1
ATOM 1399 N N . ARG A 1 188 ? 15.406 11.938 12.719 1 96.56 188 ARG A N 1
ATOM 1400 C CA . ARG A 1 188 ? 16.703 11.281 12.562 1 96.56 188 ARG A CA 1
ATOM 1401 C C . ARG A 1 188 ? 17.734 12.234 11.977 1 96.56 188 ARG A C 1
ATOM 1403 O O . ARG A 1 188 ? 18.75 11.797 11.445 1 96.56 188 ARG A O 1
ATOM 1410 N N . THR A 1 189 ? 17.484 13.555 12.086 1 94.69 189 THR A N 1
ATOM 1411 C CA . THR A 1 189 ? 18.406 14.539 11.516 1 94.69 189 THR A CA 1
ATOM 1412 C C . THR A 1 189 ? 18.703 15.648 12.523 1 94.69 189 THR A C 1
ATOM 1414 O O . THR A 1 189 ? 19.031 16.766 12.141 1 94.69 189 THR A O 1
ATOM 1417 N N . HIS A 1 190 ? 18.578 15.398 13.758 1 93.31 190 HIS A N 1
ATOM 1418 C CA . HIS A 1 190 ? 18.859 16.406 14.773 1 93.31 190 HIS A CA 1
ATOM 1419 C C . HIS A 1 190 ? 20.297 16.906 14.664 1 93.31 190 HIS A C 1
ATOM 1421 O O . HIS A 1 190 ? 21.234 16.109 14.539 1 93.31 190 HIS A O 1
ATOM 1427 N N . THR A 1 191 ? 20.406 18.141 14.656 1 92.62 191 THR A N 1
ATOM 1428 C CA . THR A 1 191 ? 21.688 18.797 14.922 1 92.62 191 THR A CA 1
ATOM 1429 C C . THR A 1 191 ? 21.812 19.172 16.391 1 92.62 191 THR A C 1
ATOM 1431 O O . THR A 1 191 ? 20.859 19 17.172 1 92.62 191 THR A O 1
ATOM 1434 N N . GLN A 1 192 ? 22.984 19.641 16.734 1 93.75 192 GLN A N 1
ATOM 1435 C CA . GLN A 1 192 ? 23.125 20.141 18.094 1 93.75 192 GLN A CA 1
ATOM 1436 C C . GLN A 1 192 ? 22.094 21.234 18.391 1 93.75 192 GLN A C 1
ATOM 1438 O O . GLN A 1 192 ? 21.453 21.234 19.438 1 93.75 192 GLN A O 1
ATOM 1443 N N . HIS A 1 193 ? 21.953 22.125 17.469 1 93.31 193 HIS A N 1
ATOM 1444 C CA . HIS A 1 193 ? 21.031 23.25 17.625 1 93.31 193 HIS A CA 1
ATOM 1445 C C . HIS A 1 193 ? 19.594 22.766 17.828 1 93.31 193 HIS A C 1
ATOM 1447 O O . HIS A 1 193 ? 18.906 23.219 18.734 1 93.31 193 HIS A O 1
ATOM 1453 N N . THR A 1 194 ? 19.156 21.844 17 1 95.19 194 THR A N 1
ATOM 1454 C CA . THR A 1 194 ? 17.766 21.406 17.078 1 95.19 194 THR A CA 1
ATOM 1455 C C . THR A 1 194 ? 17.531 20.547 18.312 1 95.19 194 THR A C 1
ATOM 1457 O O . THR A 1 194 ? 16.438 20.531 18.875 1 95.19 194 THR A O 1
ATOM 1460 N N . ARG A 1 195 ? 18.578 19.906 18.797 1 95.25 195 ARG A N 1
ATOM 1461 C CA . ARG A 1 195 ? 18.484 19.203 20.078 1 95.25 195 ARG A CA 1
ATOM 1462 C C . ARG A 1 195 ? 18.281 20.188 21.234 1 95.25 195 ARG A C 1
ATOM 1464 O O . ARG A 1 195 ? 17.469 19.938 22.125 1 95.25 195 ARG A O 1
ATOM 1471 N N . GLU A 1 196 ? 19.031 21.172 21.188 1 95.94 196 GLU A N 1
ATOM 1472 C CA . GLU A 1 196 ? 18.922 22.188 22.203 1 95.94 196 GLU A CA 1
ATOM 1473 C C . GLU A 1 196 ? 17.547 22.859 22.172 1 95.94 196 GLU A C 1
ATOM 1475 O O . GLU A 1 196 ? 16.969 23.156 23.219 1 95.94 196 GLU A O 1
ATOM 1480 N N . GLN A 1 197 ? 17.062 23.141 20.969 1 95.5 197 GLN A N 1
ATOM 1481 C CA . GLN A 1 197 ? 15.719 23.703 20.812 1 95.5 197 GLN A CA 1
ATOM 1482 C C . GLN A 1 197 ? 14.664 22.75 21.391 1 95.5 197 GLN A C 1
ATOM 1484 O O . GLN A 1 197 ? 13.758 23.188 22.109 1 95.5 197 GLN A O 1
ATOM 1489 N N . ALA A 1 198 ? 14.805 21.469 21.094 1 96.94 198 ALA A N 1
ATOM 1490 C CA . ALA A 1 198 ? 13.852 20.484 21.609 1 96.94 198 ALA A CA 1
ATOM 1491 C C . ALA A 1 198 ? 13.867 20.453 23.125 1 96.94 198 ALA A C 1
ATOM 1493 O O . ALA A 1 198 ? 12.812 20.359 23.766 1 96.94 198 ALA A O 1
ATOM 1494 N N . ALA A 1 199 ? 15.016 20.531 23.688 1 97 199 ALA A N 1
ATOM 1495 C CA . ALA A 1 199 ? 15.156 20.531 25.141 1 97 199 ALA A CA 1
ATOM 1496 C C . ALA A 1 199 ? 14.555 21.797 25.734 1 97 199 ALA A C 1
ATOM 1498 O O . ALA A 1 199 ? 13.82 21.734 26.719 1 97 199 ALA A O 1
ATOM 1499 N N . ALA A 1 200 ? 14.859 22.906 25.156 1 96.69 200 ALA A N 1
ATOM 1500 C CA . ALA A 1 200 ? 14.414 24.203 25.672 1 96.69 200 ALA A CA 1
ATOM 1501 C C . ALA A 1 200 ? 12.891 24.281 25.703 1 96.69 200 ALA A C 1
ATOM 1503 O O . ALA A 1 200 ? 12.312 24.891 26.594 1 96.69 200 ALA A O 1
ATOM 1504 N N . TYR A 1 201 ? 12.25 23.625 24.734 1 97.06 201 TYR A N 1
ATOM 1505 C CA . TYR A 1 201 ? 10.805 23.734 24.609 1 97.06 201 TYR A CA 1
ATOM 1506 C C . TYR A 1 201 ? 10.125 22.469 25.125 1 97.06 201 TYR A C 1
ATOM 1508 O O . TYR A 1 201 ? 8.906 22.312 24.984 1 97.06 201 TYR A O 1
ATOM 1516 N N . SER A 1 202 ? 10.852 21.484 25.672 1 97.5 202 SER A N 1
ATOM 1517 C CA . SER A 1 202 ? 10.344 20.219 26.219 1 97.5 202 SER A CA 1
ATOM 1518 C C . SER A 1 202 ? 9.57 19.438 25.172 1 97.5 202 SER A C 1
ATOM 1520 O O . SER A 1 202 ? 8.469 18.953 25.438 1 97.5 202 SER A O 1
ATOM 1522 N N . VAL A 1 203 ? 10.141 19.438 23.953 1 97.5 203 VAL A N 1
ATOM 1523 C CA . VAL A 1 203 ? 9.547 18.656 22.859 1 97.5 203 VAL A CA 1
ATOM 1524 C C . VAL A 1 203 ? 9.82 17.172 23.078 1 97.5 203 VAL A C 1
ATOM 1526 O O . VAL A 1 203 ? 10.961 16.781 23.344 1 97.5 203 VAL A O 1
ATOM 1529 N N . GLU A 1 204 ? 8.766 16.359 23.094 1 96 204 GLU A N 1
ATOM 1530 C CA . GLU A 1 204 ? 8.914 14.906 23.156 1 96 204 GLU A CA 1
ATOM 1531 C C . GLU A 1 204 ? 9.297 14.328 21.797 1 96 204 GLU A C 1
ATOM 1533 O O . GLU A 1 204 ? 8.508 14.406 20.844 1 96 204 GLU A O 1
ATOM 1538 N N . THR A 1 205 ? 10.477 13.773 21.734 1 94.81 205 THR A N 1
ATOM 1539 C CA . THR A 1 205 ? 10.984 13.312 20.453 1 94.81 205 THR A CA 1
ATOM 1540 C C . THR A 1 205 ? 11.195 11.805 20.453 1 94.81 205 THR A C 1
ATOM 1542 O O . THR A 1 205 ? 11.906 11.273 21.328 1 94.81 205 THR A O 1
ATOM 1545 N N . TYR A 1 206 ? 10.539 11.125 19.609 1 93.62 206 TYR A N 1
ATOM 1546 C CA . TYR A 1 206 ? 10.82 9.719 19.312 1 93.62 206 TYR A CA 1
ATOM 1547 C C . TYR A 1 206 ? 11.742 9.594 18.109 1 93.62 206 TYR A C 1
ATOM 1549 O O . TYR A 1 206 ? 11.273 9.453 16.969 1 93.62 206 TYR A O 1
ATOM 1557 N N . ASP A 1 207 ? 13.039 9.617 18.359 1 92.5 207 ASP A N 1
ATOM 1558 C CA . ASP A 1 207 ? 14.008 9.539 17.266 1 92.5 207 ASP A CA 1
ATOM 1559 C C . ASP A 1 207 ? 14.211 8.102 16.812 1 92.5 207 ASP A C 1
ATOM 1561 O O . ASP A 1 207 ? 13.945 7.16 17.562 1 92.5 207 ASP A O 1
ATOM 1565 N N . MET A 1 208 ? 14.672 7.895 15.594 1 92.5 208 MET A N 1
ATOM 1566 C CA . MET A 1 208 ? 14.758 6.57 14.992 1 92.5 208 MET A CA 1
ATOM 1567 C C . MET A 1 208 ? 15.852 5.738 15.656 1 92.5 208 MET A C 1
ATOM 1569 O O . MET A 1 208 ? 15.719 4.52 15.781 1 92.5 208 MET A O 1
ATOM 1573 N N . ARG A 1 209 ? 16.859 6.402 16.047 1 87.38 209 ARG A N 1
ATOM 1574 C CA . ARG A 1 209 ? 17.969 5.664 16.641 1 87.38 209 ARG A CA 1
ATOM 1575 C C . ARG A 1 209 ? 17.531 4.992 17.938 1 87.38 209 ARG A C 1
ATOM 1577 O O . ARG A 1 209 ? 17.828 3.816 18.172 1 87.38 209 ARG A O 1
ATOM 1584 N N . SER A 1 210 ? 16.875 5.656 18.766 1 80.75 210 SER A N 1
ATOM 1585 C CA . SER A 1 210 ? 16.516 5.16 20.078 1 80.75 210 SER A CA 1
ATOM 1586 C C . SER A 1 210 ? 15.234 4.336 20.031 1 80.75 210 SER A C 1
ATOM 1588 O O . SER A 1 210 ? 15.023 3.453 20.875 1 80.75 210 SER A O 1
ATOM 1590 N N . GLN A 1 211 ? 14.336 4.461 19.094 1 70.81 211 GLN A N 1
ATOM 1591 C CA . GLN A 1 211 ? 13 3.883 19.141 1 70.81 211 GLN A CA 1
ATOM 1592 C C . GLN A 1 211 ? 12.891 2.68 18.203 1 70.81 211 GLN A C 1
ATOM 1594 O O . GLN A 1 211 ? 11.938 1.906 18.281 1 70.81 211 GLN A O 1
ATOM 1599 N N . SER A 1 212 ? 13.703 2.539 17.391 1 64.44 212 SER A N 1
ATOM 1600 C CA . SER A 1 212 ? 13.609 1.44 16.438 1 64.44 212 SER A CA 1
ATOM 1601 C C . SER A 1 212 ? 13.359 0.113 17.141 1 64.44 212 SER A C 1
ATOM 1603 O O . SER A 1 212 ? 12.695 -0.771 16.609 1 64.44 212 SER A O 1
ATOM 1605 N N . LEU A 1 213 ? 13.711 0.145 18.328 1 59.91 213 LEU A N 1
ATOM 1606 C CA . LEU A 1 213 ? 13.625 -1.118 19.047 1 59.91 213 LEU A CA 1
ATOM 1607 C C . LEU A 1 213 ? 12.312 -1.218 19.828 1 59.91 213 LEU A C 1
ATOM 1609 O O . LEU A 1 213 ? 11.93 -2.303 20.266 1 59.91 213 LEU A O 1
ATOM 1613 N N . ASN A 1 214 ? 11.672 -0.12 19.828 1 68.44 214 ASN A N 1
ATOM 1614 C CA . ASN A 1 214 ? 10.484 -0.132 20.672 1 68.44 214 ASN A CA 1
ATOM 1615 C C . ASN A 1 214 ? 9.227 0.197 19.875 1 68.44 214 ASN A C 1
ATOM 1617 O O . ASN A 1 214 ? 8.375 0.958 20.344 1 68.44 214 ASN A O 1
ATOM 1621 N N . TRP A 1 215 ? 9.102 -0.355 18.781 1 77.69 215 TRP A N 1
ATOM 1622 C CA . TRP A 1 215 ? 7.863 -0.208 18.016 1 77.69 215 TRP A CA 1
ATOM 1623 C C . TRP A 1 215 ? 6.883 -1.326 18.344 1 77.69 215 TRP A C 1
ATOM 1625 O O . TRP A 1 215 ? 7.289 -2.469 18.578 1 77.69 215 TRP A O 1
ATOM 1635 N N . PRO A 1 216 ? 5.465 -0.899 18.406 1 76.94 216 PRO A N 1
ATOM 1636 C CA . PRO A 1 216 ? 4.855 0.397 18.109 1 76.94 216 PRO A CA 1
ATOM 1637 C C . PRO A 1 216 ? 4.918 1.369 19.281 1 76.94 216 PRO A C 1
ATOM 1639 O O . PRO A 1 216 ? 4.996 0.942 20.438 1 76.94 216 PRO A O 1
ATOM 1642 N N . ILE A 1 217 ? 4.992 2.631 18.953 1 85.44 217 ILE A N 1
ATOM 1643 C CA . ILE A 1 217 ? 4.906 3.639 20.016 1 85.44 217 ILE A CA 1
ATOM 1644 C C . ILE A 1 217 ? 3.451 3.82 20.438 1 85.44 217 ILE A C 1
ATOM 1646 O O . ILE A 1 217 ? 2.539 3.705 19.609 1 85.44 217 ILE A O 1
ATOM 1650 N N . ASP A 1 218 ? 3.244 3.961 21.734 1 89.31 218 ASP A N 1
ATOM 1651 C CA . ASP A 1 218 ? 1.928 4.223 22.312 1 89.31 218 ASP A CA 1
ATOM 1652 C C . ASP A 1 218 ? 1.793 5.684 22.734 1 89.31 218 ASP A C 1
ATOM 1654 O O . ASP A 1 218 ? 2.352 6.098 23.75 1 89.31 218 ASP A O 1
ATOM 1658 N N . VAL A 1 219 ? 1.082 6.469 21.922 1 93.62 219 VAL A N 1
ATOM 1659 C CA . VAL A 1 219 ? 0.935 7.902 22.172 1 93.62 219 VAL A CA 1
ATOM 1660 C C . VAL A 1 219 ? -0.532 8.234 22.438 1 93.62 219 VAL A C 1
ATOM 1662 O O . VAL A 1 219 ? -1.42 7.785 21.719 1 93.62 219 VAL A O 1
ATOM 1665 N N . ALA A 1 220 ? -0.799 8.93 23.531 1 96.81 220 ALA A N 1
ATOM 1666 C CA . ALA A 1 220 ? -2.141 9.383 23.875 1 96.81 220 ALA A CA 1
ATOM 1667 C C . ALA A 1 220 ? -2.146 10.883 24.188 1 96.81 220 ALA A C 1
ATOM 1669 O O . ALA A 1 220 ? -1.228 11.391 24.828 1 96.81 220 ALA A O 1
ATOM 1670 N N . PHE A 1 221 ? -3.145 11.555 23.672 1 97.56 221 PHE A N 1
ATOM 1671 C CA . PHE A 1 221 ? -3.27 12.992 23.891 1 97.56 221 PHE A CA 1
ATOM 1672 C C . PHE A 1 221 ? -4.555 13.32 24.641 1 97.56 221 PHE A C 1
ATOM 1674 O O . PHE A 1 221 ? -5.586 12.672 24.422 1 97.56 221 PHE A O 1
ATOM 1681 N N . ASP A 1 222 ? -4.438 14.289 25.5 1 95.69 222 ASP A N 1
ATOM 1682 C CA . ASP A 1 222 ? -5.609 14.898 26.109 1 95.69 222 ASP A CA 1
ATOM 1683 C C . ASP A 1 222 ? -6.02 16.172 25.375 1 95.69 222 ASP A C 1
ATOM 1685 O O . ASP A 1 222 ? -5.262 17.141 25.344 1 95.69 222 ASP A O 1
ATOM 1689 N N . GLY A 1 223 ? -7.254 16.141 24.766 1 95.81 223 GLY A N 1
ATOM 1690 C CA . GLY A 1 223 ? -7.715 17.297 24.031 1 95.81 223 GLY A CA 1
ATOM 1691 C C . GLY A 1 223 ? -7.512 17.172 22.531 1 95.81 223 GLY A C 1
ATOM 1692 O O . GLY A 1 223 ? -7.195 16.094 22.031 1 95.81 223 GLY A O 1
ATOM 1693 N N . PRO A 1 224 ? -7.758 18.328 21.797 1 97.88 224 PRO A N 1
ATOM 1694 C CA . PRO A 1 224 ? -7.652 18.312 20.328 1 97.88 224 PRO A CA 1
ATOM 1695 C C . PRO A 1 224 ? -6.219 18.078 19.844 1 97.88 224 PRO A C 1
ATOM 1697 O O . PRO A 1 224 ? -5.27 18.531 20.5 1 97.88 224 PRO A O 1
ATOM 1700 N N . VAL A 1 225 ? -6.105 17.391 18.719 1 98.62 225 VAL A N 1
ATOM 1701 C CA . VAL A 1 225 ? -4.797 17.047 18.172 1 98.62 225 VAL A CA 1
ATOM 1702 C C . VAL A 1 225 ? -4.707 17.531 16.719 1 98.62 225 VAL A C 1
ATOM 1704 O O . VAL A 1 225 ? -5.633 17.328 15.938 1 98.62 225 VAL A O 1
ATOM 1707 N N . TYR A 1 226 ? -3.664 18.312 16.438 1 98.88 226 TYR A N 1
ATOM 1708 C CA . TYR A 1 226 ? -3.225 18.578 15.07 1 98.88 226 TYR A CA 1
ATOM 1709 C C . TYR A 1 226 ? -2.207 17.531 14.617 1 98.88 226 TYR A C 1
ATOM 1711 O O . TYR A 1 226 ? -1.161 17.359 15.25 1 98.88 226 TYR A O 1
ATOM 1719 N N . VAL A 1 227 ? -2.527 16.797 13.531 1 98.88 227 VAL A N 1
ATOM 1720 C CA . VAL A 1 227 ? -1.597 15.797 13.008 1 98.88 227 VAL A CA 1
ATOM 1721 C C . VAL A 1 227 ? -0.95 16.312 11.727 1 98.88 227 VAL A C 1
ATOM 1723 O O . VAL A 1 227 ? -1.646 16.734 10.797 1 98.88 227 VAL A O 1
ATOM 1726 N N . THR A 1 228 ? 0.325 16.406 11.727 1 98.94 228 THR A N 1
ATOM 1727 C CA . THR A 1 228 ? 1.053 16.797 10.523 1 98.94 228 THR A CA 1
ATOM 1728 C C . THR A 1 228 ? 2 15.68 10.086 1 98.94 228 THR A C 1
ATOM 1730 O O . THR A 1 228 ? 2.779 15.164 10.891 1 98.94 228 THR A O 1
ATOM 1733 N N . VAL A 1 229 ? 1.866 15.266 8.82 1 98.88 229 VAL A N 1
ATOM 1734 C CA . VAL A 1 229 ? 2.686 14.188 8.273 1 98.88 229 VAL A CA 1
ATOM 1735 C C . VAL A 1 229 ? 3.555 14.727 7.137 1 98.88 229 VAL A C 1
ATOM 1737 O O . VAL A 1 229 ? 3.059 14.992 6.043 1 98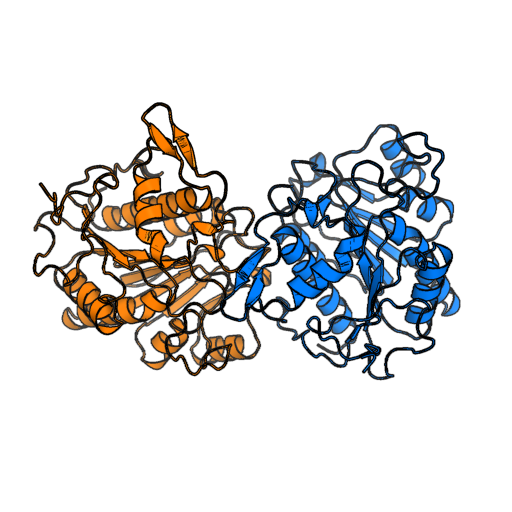.88 229 VAL A O 1
ATOM 1740 N N . ASP A 1 230 ? 4.805 14.93 7.477 1 98.81 230 ASP A N 1
ATOM 1741 C CA . ASP A 1 230 ? 5.793 15.094 6.418 1 98.81 230 ASP A CA 1
ATOM 1742 C C . ASP A 1 230 ? 6.168 13.75 5.801 1 98.81 230 ASP A C 1
ATOM 1744 O O . ASP A 1 230 ? 6.668 12.859 6.496 1 98.81 230 ASP A O 1
ATOM 1748 N N . LEU A 1 231 ? 6.051 13.602 4.512 1 98.69 231 LEU A N 1
ATOM 1749 C CA . LEU A 1 231 ? 6.211 12.305 3.863 1 98.69 231 LEU A CA 1
ATOM 1750 C C . LEU A 1 231 ? 7.656 11.828 3.955 1 98.69 231 LEU A C 1
ATOM 1752 O O . LEU A 1 231 ? 7.934 10.633 3.783 1 98.69 231 LEU A O 1
ATOM 1756 N N . ASP A 1 232 ? 8.586 12.719 4.246 1 97.81 232 ASP A N 1
ATOM 1757 C CA . ASP A 1 232 ? 9.961 12.234 4.348 1 97.81 232 ASP A CA 1
ATOM 1758 C C . ASP A 1 232 ? 10.211 11.578 5.703 1 97.81 232 ASP A C 1
ATOM 1760 O O . ASP A 1 232 ? 11.328 11.117 5.977 1 97.81 232 ASP A O 1
ATOM 1764 N N . VAL A 1 233 ? 9.148 11.492 6.57 1 98.31 233 VAL A N 1
ATOM 1765 C CA . VAL A 1 233 ? 9.234 10.609 7.734 1 98.31 233 VAL A CA 1
ATOM 1766 C C . VAL A 1 233 ? 9.484 9.18 7.281 1 98.31 233 VAL A C 1
ATOM 1768 O O . VAL A 1 233 ? 10.109 8.391 8 1 98.31 233 VAL A O 1
ATOM 1771 N N . LEU A 1 234 ? 8.977 8.867 6.129 1 98.31 234 LEU A N 1
ATOM 1772 C CA . LEU A 1 234 ? 9.156 7.547 5.539 1 98.31 234 LEU A CA 1
ATOM 1773 C C . LEU A 1 234 ? 10.57 7.383 4.992 1 98.31 234 LEU A C 1
ATOM 1775 O O . LEU A 1 234 ? 11.164 8.352 4.512 1 98.31 234 LEU A O 1
ATOM 1779 N N . ASP A 1 235 ? 11.102 6.145 5.094 1 97.75 235 ASP A N 1
ATOM 1780 C CA . ASP A 1 235 ? 12.305 5.84 4.324 1 97.75 235 ASP A CA 1
ATOM 1781 C C . ASP A 1 235 ? 12.094 6.121 2.838 1 97.75 235 ASP A C 1
ATOM 1783 O O . ASP A 1 235 ? 11.031 5.824 2.291 1 97.75 235 ASP A O 1
ATOM 1787 N N . PRO A 1 236 ? 13.117 6.703 2.143 1 97.06 236 PRO A N 1
ATOM 1788 C CA . PRO A 1 236 ? 12.961 6.98 0.712 1 97.06 236 PRO A CA 1
ATOM 1789 C C . PRO A 1 236 ? 12.578 5.738 -0.088 1 97.06 236 PRO A C 1
ATOM 1791 O O . PRO A 1 236 ? 12 5.852 -1.173 1 97.06 236 PRO A O 1
ATOM 1794 N N . ALA A 1 237 ? 12.82 4.539 0.43 1 96.75 237 ALA A N 1
ATOM 1795 C CA . ALA A 1 237 ? 12.375 3.311 -0.218 1 96.75 237 ALA A CA 1
ATOM 1796 C C . ALA A 1 237 ? 10.859 3.281 -0.352 1 96.75 237 ALA A C 1
ATOM 1798 O O . ALA A 1 237 ? 10.32 2.764 -1.337 1 96.75 237 ALA A O 1
ATOM 1799 N N . PHE A 1 238 ? 10.141 3.85 0.582 1 98.19 238 PHE A N 1
ATOM 1800 C CA . PHE A 1 238 ? 8.688 3.814 0.639 1 98.19 238 PHE A CA 1
ATOM 1801 C C . PHE A 1 238 ? 8.094 5.082 0.035 1 98.19 238 PHE A C 1
ATOM 1803 O O . PHE A 1 238 ? 6.918 5.102 -0.348 1 98.19 238 PHE A O 1
ATOM 1810 N N . ALA A 1 239 ? 8.828 6.125 0.007 1 98.06 239 ALA A N 1
ATOM 1811 C CA . ALA A 1 239 ? 8.367 7.414 -0.503 1 98.06 239 ALA A CA 1
ATOM 1812 C C . ALA A 1 239 ? 9.492 8.148 -1.227 1 98.06 239 ALA A C 1
ATOM 1814 O O . ALA A 1 239 ? 10.031 9.125 -0.709 1 98.06 239 ALA A O 1
ATOM 1815 N N . PRO A 1 240 ? 9.789 7.734 -2.461 1 97.5 240 PRO A N 1
ATOM 1816 C CA . PRO A 1 240 ? 10.883 8.367 -3.207 1 97.5 240 PRO A CA 1
ATOM 1817 C C . PRO A 1 240 ? 10.539 9.773 -3.682 1 97.5 240 PRO A C 1
ATOM 1819 O O . PRO A 1 240 ? 11.438 10.555 -4.004 1 97.5 240 PRO A O 1
ATOM 1822 N N . GLY A 1 241 ? 9.227 10.117 -3.725 1 97.56 241 GLY A N 1
ATOM 1823 C CA . GLY A 1 241 ? 8.797 11.391 -4.281 1 97.56 241 GLY A CA 1
ATOM 1824 C C . GLY A 1 241 ? 8.789 12.516 -3.264 1 97.56 241 GLY A C 1
ATOM 1825 O O . GLY A 1 241 ? 7.766 13.188 -3.08 1 97.56 241 GLY A O 1
ATOM 1826 N N . VAL A 1 242 ? 9.922 12.766 -2.596 1 97.12 242 VAL A N 1
ATOM 1827 C CA . VAL A 1 242 ? 10.102 13.883 -1.67 1 97.12 242 VAL A CA 1
ATOM 1828 C C . VAL A 1 242 ? 11.375 14.648 -2.02 1 97.12 242 VAL A C 1
ATOM 1830 O O . VAL A 1 242 ? 12.234 14.133 -2.74 1 97.12 242 VAL A O 1
ATOM 1833 N N . SER A 1 243 ? 11.469 15.82 -1.558 1 93.44 243 SER A N 1
ATOM 1834 C CA . SER A 1 243 ? 12.602 16.672 -1.907 1 93.44 243 SER A CA 1
ATOM 1835 C C . SER A 1 243 ? 13.844 16.281 -1.107 1 93.44 243 SER A C 1
ATOM 1837 O O . SER A 1 243 ? 14.969 16.438 -1.586 1 93.44 243 SER A O 1
ATOM 1839 N N . HIS A 1 244 ? 13.633 15.82 0.118 1 93.19 244 HIS A N 1
ATOM 1840 C CA . HIS A 1 244 ? 14.75 15.461 0.987 1 93.19 244 HIS A CA 1
ATOM 1841 C C . HIS A 1 244 ? 14.742 13.969 1.312 1 93.19 244 HIS A C 1
ATOM 1843 O O . HIS A 1 244 ? 13.969 13.523 2.16 1 93.19 244 HIS A O 1
ATOM 1849 N N . HIS A 1 245 ? 15.719 13.258 0.627 1 95.44 245 HIS A N 1
ATOM 1850 C CA . HIS A 1 245 ? 15.875 11.844 0.954 1 95.44 245 HIS A CA 1
ATOM 1851 C C . HIS A 1 245 ? 16.656 11.664 2.252 1 95.44 245 HIS A C 1
ATOM 1853 O O . HIS A 1 245 ? 17.828 12.031 2.33 1 95.44 245 HIS A O 1
ATOM 1859 N N . GLU A 1 246 ? 15.992 11.188 3.277 1 95.81 246 GLU A N 1
ATOM 1860 C CA . GLU A 1 246 ? 16.625 10.844 4.547 1 95.81 246 GLU A CA 1
ATOM 1861 C C . GLU A 1 246 ? 16.484 9.352 4.852 1 95.81 246 GLU A C 1
ATOM 1863 O O . GLU A 1 246 ? 15.469 8.922 5.406 1 95.81 246 GLU A O 1
ATOM 1868 N N . PRO A 1 247 ? 17.547 8.562 4.512 1 95.69 247 PRO A N 1
ATOM 1869 C CA . PRO A 1 247 ? 17.438 7.105 4.668 1 95.69 247 PRO A CA 1
ATOM 1870 C C . PRO A 1 247 ? 17.281 6.68 6.129 1 95.69 247 PRO A C 1
ATOM 1872 O O . PRO A 1 247 ? 17.609 7.449 7.035 1 95.69 247 PRO A O 1
ATOM 1875 N N . GLY A 1 248 ? 16.766 5.461 6.352 1 94.75 248 GLY A N 1
ATOM 1876 C CA . GLY A 1 248 ? 16.625 4.895 7.684 1 94.75 248 GLY A CA 1
ATOM 1877 C C . GLY A 1 248 ? 15.328 5.305 8.367 1 94.75 248 GLY A C 1
ATOM 1878 O O . GLY A 1 248 ? 15.258 5.355 9.594 1 94.75 248 GLY A O 1
ATOM 1879 N N . GLY A 1 249 ? 14.266 5.641 7.617 1 95.75 249 GLY A N 1
ATOM 1880 C CA . GLY A 1 249 ? 13.008 6.102 8.18 1 95.75 249 GLY A CA 1
ATOM 1881 C C . GLY A 1 249 ? 12.008 4.977 8.406 1 95.75 249 GLY A C 1
ATOM 1882 O O . GLY A 1 249 ? 12.375 3.801 8.352 1 95.75 249 GLY A O 1
ATOM 1883 N N . LEU A 1 250 ? 10.812 5.375 8.734 1 95.88 250 LEU A N 1
ATOM 1884 C CA . LEU A 1 250 ? 9.727 4.441 9.016 1 95.88 250 LEU A CA 1
ATOM 1885 C C . LEU A 1 250 ? 9.203 3.818 7.727 1 95.88 250 LEU A C 1
ATOM 1887 O O . LEU A 1 250 ? 9.336 4.402 6.648 1 95.88 250 LEU A O 1
ATOM 1891 N N . SER A 1 251 ? 8.586 2.65 7.828 1 95.62 251 SER A N 1
ATOM 1892 C CA . SER A 1 251 ? 7.809 2.074 6.734 1 95.62 251 SER A CA 1
ATOM 1893 C C . SER A 1 251 ? 6.422 2.699 6.656 1 95.62 251 SER A C 1
ATOM 1895 O O . SER A 1 251 ? 5.965 3.334 7.609 1 95.62 251 SER A O 1
ATOM 1897 N N . THR A 1 252 ? 5.762 2.543 5.484 1 97.62 252 THR A N 1
ATOM 1898 C CA . THR A 1 252 ? 4.398 3.041 5.336 1 97.62 252 THR A CA 1
ATOM 1899 C C . THR A 1 252 ? 3.473 2.396 6.363 1 97.62 252 THR A C 1
ATOM 1901 O O . THR A 1 252 ? 2.641 3.074 6.969 1 97.62 252 THR A O 1
ATOM 1904 N N . ARG A 1 253 ? 3.596 1.093 6.594 1 96.06 253 ARG A N 1
ATOM 1905 C CA . ARG A 1 253 ? 2.75 0.393 7.555 1 96.06 253 ARG A CA 1
ATOM 1906 C C . ARG A 1 253 ? 2.926 0.964 8.961 1 96.06 253 ARG A C 1
ATOM 1908 O O . ARG A 1 253 ? 1.951 1.126 9.695 1 96.06 253 ARG A O 1
ATOM 1915 N N . GLN A 1 254 ? 4.129 1.249 9.344 1 94.12 254 GLN A N 1
ATOM 1916 C CA . GLN A 1 254 ? 4.383 1.82 10.664 1 94.12 254 GLN A CA 1
ATOM 1917 C C . GLN A 1 254 ? 3.676 3.164 10.82 1 94.12 254 GLN A C 1
ATOM 1919 O O . GLN A 1 254 ? 3.062 3.428 11.859 1 94.12 254 GLN A O 1
ATOM 1924 N N . VAL A 1 255 ? 3.76 3.998 9.82 1 96.62 255 VAL A N 1
ATOM 1925 C CA . VAL A 1 255 ? 3.111 5.305 9.859 1 96.62 255 VAL A CA 1
ATOM 1926 C C . VAL A 1 255 ? 1.598 5.129 9.945 1 96.62 255 VAL A C 1
ATOM 1928 O O . VAL A 1 255 ? 0.942 5.738 10.797 1 96.62 255 VAL A O 1
ATOM 1931 N N . LEU A 1 256 ? 1.077 4.25 9.07 1 96.94 256 LEU A N 1
ATOM 1932 C CA . LEU A 1 256 ? -0.363 4.016 9.07 1 96.94 256 LEU A CA 1
ATOM 1933 C C . LEU A 1 256 ? -0.825 3.459 10.414 1 96.94 256 LEU A C 1
ATOM 1935 O O . LEU A 1 256 ? -1.852 3.885 10.945 1 96.94 256 LEU A O 1
ATOM 1939 N N . SER A 1 257 ? -0.104 2.547 10.945 1 94.56 257 SER A N 1
ATOM 1940 C CA . SER A 1 257 ? -0.459 1.955 12.234 1 94.56 257 SER A CA 1
ATOM 1941 C C . SER A 1 257 ? -0.51 3.01 13.328 1 94.56 257 SER A C 1
ATOM 1943 O O . SER A 1 257 ? -1.43 3.018 14.148 1 94.56 257 SER A O 1
ATOM 1945 N N . LEU A 1 258 ? 0.452 3.863 13.359 1 95.12 258 LEU A N 1
ATOM 1946 C CA . LEU A 1 258 ? 0.474 4.934 14.352 1 95.12 258 LEU A CA 1
ATOM 1947 C C . LEU A 1 258 ? -0.737 5.844 14.195 1 95.12 258 LEU A C 1
ATOM 1949 O O . LEU A 1 258 ? -1.409 6.168 15.18 1 95.12 258 LEU A O 1
ATOM 1953 N N . LEU A 1 259 ? -1.03 6.215 12.969 1 96.56 259 LEU A N 1
ATOM 1954 C CA . LEU A 1 259 ? -2.16 7.098 12.711 1 96.56 259 LEU A CA 1
ATOM 1955 C C . LEU A 1 259 ? -3.475 6.434 13.109 1 96.56 259 LEU A C 1
ATOM 1957 O O . LEU A 1 259 ? -4.406 7.109 13.547 1 96.56 259 LEU A O 1
ATOM 1961 N N . GLN A 1 260 ? -3.533 5.137 12.992 1 94.94 260 GLN A N 1
ATOM 1962 C CA . GLN A 1 260 ? -4.758 4.383 13.25 1 94.94 260 GLN A CA 1
ATOM 1963 C C . GLN A 1 260 ? -4.922 4.109 14.742 1 94.94 260 GLN A C 1
ATOM 1965 O O . GLN A 1 260 ? -6.035 3.846 15.211 1 94.94 260 GLN A O 1
ATOM 1970 N N . THR A 1 261 ? -3.828 4.195 15.523 1 93.12 261 THR A N 1
ATOM 1971 C CA . THR A 1 261 ? -3.943 3.615 16.859 1 93.12 261 THR A CA 1
ATOM 1972 C C . THR A 1 261 ? -3.719 4.676 17.922 1 93.12 261 THR A C 1
ATOM 1974 O O . THR A 1 261 ? -4.109 4.488 19.078 1 93.12 261 THR A O 1
ATOM 1977 N N . PHE A 1 262 ? -2.936 5.793 17.641 1 95.5 262 PHE A N 1
ATOM 1978 C CA . PHE A 1 262 ? -2.729 6.754 18.719 1 95.5 262 PHE A CA 1
ATOM 1979 C C . PHE A 1 262 ? -4.062 7.238 19.266 1 95.5 262 PHE A C 1
ATOM 1981 O O . PHE A 1 262 ? -5.051 7.32 18.547 1 95.5 262 PHE A O 1
ATOM 1988 N N . ARG A 1 263 ? -4.117 7.484 20.531 1 96.38 263 ARG A N 1
ATOM 1989 C CA . ARG A 1 263 ? -5.348 7.93 21.172 1 96.38 263 ARG A CA 1
ATOM 1990 C C . ARG A 1 263 ? -5.414 9.453 21.219 1 96.38 263 ARG A C 1
ATOM 1992 O O . ARG A 1 263 ? -4.531 10.102 21.797 1 96.38 263 ARG A O 1
ATOM 1999 N N . GLY A 1 264 ? -6.359 10.055 20.547 1 96.81 264 GLY A N 1
ATOM 2000 C CA . GLY A 1 264 ? -6.555 11.492 20.516 1 96.81 264 GLY A CA 1
ATOM 2001 C C . GLY A 1 264 ? -7.613 11.93 19.531 1 96.81 264 GLY A C 1
ATOM 2002 O O . GLY A 1 264 ? -7.949 11.188 18.594 1 96.81 264 GLY A O 1
ATOM 2003 N N . ASN A 1 265 ? -8.148 13.094 19.734 1 96.81 265 ASN A N 1
ATOM 2004 C CA . ASN A 1 265 ? -9.188 13.664 18.891 1 96.81 265 ASN A CA 1
ATOM 2005 C C . ASN A 1 265 ? -8.594 14.555 17.797 1 96.81 265 ASN A C 1
ATOM 2007 O O . ASN A 1 265 ? -8.234 15.703 18.062 1 96.81 265 ASN A O 1
ATOM 2011 N N . VAL A 1 266 ? -8.539 14.102 16.547 1 98.19 266 VAL A N 1
ATOM 2012 C CA . VAL A 1 266 ? -7.926 14.844 15.453 1 98.19 266 VAL A CA 1
ATOM 2013 C C . VAL A 1 266 ? -8.875 15.945 14.977 1 98.19 266 VAL A C 1
ATOM 2015 O O . VAL A 1 266 ? -9.953 15.656 14.461 1 98.19 266 VAL A O 1
ATOM 2018 N N . VAL A 1 267 ? -8.445 17.188 15.117 1 97.75 267 VAL A N 1
ATOM 2019 C CA . VAL A 1 267 ? -9.297 18.312 14.734 1 97.75 267 VAL A CA 1
ATOM 2020 C C . VAL A 1 267 ? -8.805 18.906 13.414 1 97.75 267 VAL A C 1
ATOM 2022 O O . VAL A 1 267 ? -9.57 19.531 12.68 1 97.75 267 VAL A O 1
ATOM 2025 N N . ALA A 1 268 ? -7.555 18.766 13.156 1 98.38 268 ALA A N 1
ATOM 2026 C CA . ALA A 1 268 ? -6.941 19.219 11.922 1 98.38 268 ALA A CA 1
ATOM 2027 C C . ALA A 1 268 ? -5.699 18.406 11.578 1 98.38 268 ALA A C 1
ATOM 2029 O O . ALA A 1 268 ? -5.102 17.781 12.461 1 98.38 268 ALA A O 1
ATOM 2030 N N . SER A 1 269 ? -5.371 18.391 10.32 1 98.75 269 SER A N 1
ATOM 2031 C CA . SER A 1 269 ? -4.211 17.625 9.859 1 98.75 269 SER A CA 1
ATOM 2032 C C . SER A 1 269 ? -3.697 18.156 8.523 1 98.75 269 SER A C 1
ATOM 2034 O O . SER A 1 269 ? -4.387 18.922 7.848 1 98.75 269 SER A O 1
ATOM 2036 N N . ASP A 1 270 ? -2.482 17.844 8.219 1 98.62 270 ASP A N 1
ATOM 2037 C CA . ASP A 1 270 ? -1.955 18.125 6.883 1 98.62 270 ASP A CA 1
ATOM 2038 C C . ASP A 1 270 ? -0.965 17.047 6.445 1 98.62 270 ASP A C 1
ATOM 2040 O O . ASP A 1 270 ? -0.385 16.359 7.285 1 98.62 270 ASP A O 1
ATOM 2044 N N . VAL A 1 271 ? -0.91 16.781 5.176 1 98.75 271 VAL A N 1
ATOM 2045 C CA . VAL A 1 271 ? 0.069 15.93 4.504 1 98.75 271 VAL A CA 1
ATOM 2046 C C . VAL A 1 271 ? 0.94 16.781 3.58 1 98.75 271 VAL A C 1
ATOM 2048 O O . VAL A 1 271 ? 0.437 17.406 2.645 1 98.75 271 VAL A O 1
ATOM 2051 N N . VAL A 1 272 ? 2.35 16.734 3.863 1 98.44 272 VAL A N 1
ATOM 2052 C CA . VAL A 1 272 ? 3.16 17.734 3.184 1 98.44 272 VAL A CA 1
ATOM 2053 C C . VAL A 1 272 ? 4.395 17.078 2.57 1 98.44 272 VAL A C 1
ATOM 2055 O O . VAL A 1 272 ? 4.699 15.922 2.867 1 98.44 272 VAL A O 1
ATOM 2058 N N . GLU A 1 273 ? 5.035 17.75 1.615 1 97.94 273 GLU A N 1
ATOM 2059 C CA . GLU A 1 273 ? 6.379 17.562 1.075 1 97.94 273 GLU A CA 1
ATOM 2060 C C . GLU A 1 273 ? 6.379 16.516 -0.038 1 97.94 273 GLU A C 1
ATOM 2062 O O . GLU A 1 273 ? 7.438 16.047 -0.463 1 97.94 273 GLU A O 1
ATOM 2067 N N . LEU A 1 274 ? 5.195 16.062 -0.479 1 98.31 274 LEU A N 1
ATOM 2068 C CA . LEU A 1 274 ? 5.207 15.328 -1.736 1 98.31 274 LEU A CA 1
ATOM 2069 C C . LEU A 1 274 ? 5.793 16.172 -2.859 1 98.31 274 LEU A C 1
ATOM 2071 O O . LEU A 1 274 ? 5.426 17.344 -3.021 1 98.31 274 LEU A O 1
ATOM 2075 N N . ASN A 1 275 ? 6.727 15.656 -3.5 1 97.31 275 ASN A N 1
ATOM 2076 C CA . ASN A 1 275 ? 7.281 16.25 -4.711 1 97.31 275 ASN A CA 1
ATOM 2077 C C . ASN A 1 275 ? 7.066 15.352 -5.926 1 97.31 275 ASN A C 1
ATOM 2079 O O . ASN A 1 275 ? 7.879 14.469 -6.203 1 97.31 275 ASN A O 1
ATOM 2083 N N . PRO A 1 276 ? 6 15.617 -6.703 1 94.62 276 PRO A N 1
ATOM 2084 C CA . PRO A 1 276 ? 5.629 14.727 -7.805 1 94.62 276 PRO A CA 1
ATOM 2085 C C . PRO A 1 276 ? 6.734 14.586 -8.852 1 94.62 276 PRO A C 1
ATOM 2087 O O . PRO A 1 276 ? 6.855 13.539 -9.492 1 94.62 276 PRO A O 1
ATOM 2090 N N . SER A 1 277 ? 7.559 15.57 -9 1 93.75 277 SER A N 1
ATOM 2091 C CA . SER A 1 277 ? 8.602 15.539 -10.023 1 93.75 277 SER A CA 1
ATOM 2092 C C . SER A 1 277 ? 9.68 14.508 -9.68 1 93.75 277 SER A C 1
ATOM 2094 O O . SER A 1 277 ? 10.445 14.094 -10.555 1 93.75 277 SER A O 1
ATOM 2096 N N . ARG A 1 278 ? 9.703 14.109 -8.453 1 94.88 278 ARG A N 1
ATOM 2097 C CA . ARG A 1 278 ? 10.711 13.148 -8.016 1 94.88 278 ARG A CA 1
ATOM 2098 C C . ARG A 1 278 ? 10.086 11.773 -7.781 1 94.88 278 ARG A C 1
ATOM 2100 O O . ARG A 1 278 ? 10.773 10.836 -7.375 1 94.88 278 ARG A O 1
ATOM 2107 N N . ASP A 1 279 ? 8.867 11.703 -7.992 1 96.06 279 ASP A N 1
ATOM 2108 C CA . ASP A 1 279 ? 8.141 10.469 -7.723 1 96.06 279 ASP A CA 1
ATOM 2109 C C . ASP A 1 279 ? 8.375 9.438 -8.828 1 96.06 279 ASP A C 1
ATOM 2111 O O . ASP A 1 279 ? 8.875 9.781 -9.906 1 96.06 279 ASP A O 1
ATOM 2115 N N . ILE A 1 280 ? 8.102 8.18 -8.508 1 94.5 280 ILE A N 1
ATOM 2116 C CA . ILE A 1 280 ? 8.328 7.121 -9.484 1 94.5 280 ILE A CA 1
ATOM 2117 C C . ILE A 1 280 ? 7.043 6.32 -9.688 1 94.5 280 ILE A C 1
ATOM 2119 O O . ILE A 1 280 ? 6.148 6.348 -8.844 1 94.5 280 ILE A O 1
ATOM 2123 N N . GLY A 1 281 ? 6.969 5.641 -10.844 1 92.12 281 GLY A N 1
ATOM 2124 C CA . GLY A 1 281 ? 5.883 4.715 -11.109 1 92.12 281 GLY A CA 1
ATOM 2125 C C . GLY A 1 281 ? 4.645 5.391 -11.672 1 92.12 281 GLY A C 1
ATOM 2126 O O . GLY A 1 281 ? 3.609 4.75 -11.852 1 92.12 281 GLY A O 1
ATOM 2127 N N . GLY A 1 282 ? 4.73 6.691 -11.852 1 92.19 282 GLY A N 1
ATOM 2128 C CA . GLY A 1 282 ? 3.637 7.414 -12.484 1 92.19 282 GLY A CA 1
ATOM 2129 C C . GLY A 1 282 ? 3.814 7.582 -13.984 1 92.19 282 GLY A C 1
ATOM 2130 O O . GLY A 1 282 ? 4.863 7.23 -14.531 1 92.19 282 GLY A O 1
ATOM 2131 N N . GLY A 1 283 ? 2.705 8.016 -14.656 1 90.19 283 GLY A N 1
ATOM 2132 C CA . GLY A 1 283 ? 2.83 8.43 -16.047 1 90.19 283 GLY A CA 1
ATOM 2133 C C . GLY A 1 283 ? 2.391 7.363 -17.031 1 90.19 283 GLY A C 1
ATOM 2134 O O . GLY A 1 283 ? 2.453 7.57 -18.25 1 90.19 283 GLY A O 1
ATOM 2135 N N . HIS A 1 284 ? 1.892 6.215 -16.5 1 90.38 284 HIS A N 1
ATOM 2136 C CA . HIS A 1 284 ? 1.4 5.156 -17.375 1 90.38 284 HIS A CA 1
ATOM 2137 C C . HIS A 1 284 ? -0.077 5.352 -17.703 1 90.38 284 HIS A C 1
ATOM 2139 O O . HIS A 1 284 ? -0.864 5.727 -16.828 1 90.38 284 HIS A O 1
ATOM 2145 N N . VAL A 1 285 ? -0.434 5.055 -18.969 1 89.31 285 VAL A N 1
ATOM 2146 C CA . VAL A 1 285 ? -1.818 5.238 -19.391 1 89.31 285 VAL A CA 1
ATOM 2147 C C . VAL A 1 285 ? -2.625 3.979 -19.078 1 89.31 285 VAL A C 1
ATOM 2149 O O . VAL A 1 285 ? -2.264 2.883 -19.516 1 89.31 285 VAL A O 1
ATOM 2152 N N . SER A 1 286 ? -3.656 4.172 -18.391 1 87.19 286 SER A N 1
ATOM 2153 C CA . SER A 1 286 ? -4.504 3.055 -17.984 1 87.19 286 SER A CA 1
ATOM 2154 C C . SER A 1 286 ? -5.516 2.703 -19.062 1 87.19 286 SER A C 1
ATOM 2156 O O . SER A 1 286 ? -5.621 3.402 -20.078 1 87.19 286 SER A O 1
ATOM 2158 N N . ILE A 1 287 ? -6.227 1.584 -18.828 1 81.69 287 ILE A N 1
ATOM 2159 C CA . ILE A 1 287 ? -7.254 1.094 -19.734 1 81.69 287 ILE A CA 1
ATOM 2160 C C . ILE A 1 287 ? -8.359 2.135 -19.875 1 81.69 287 ILE A C 1
ATOM 2162 O O . ILE A 1 287 ? -8.945 2.293 -20.953 1 81.69 287 ILE A O 1
ATOM 2166 N N . SER A 1 288 ? -8.641 2.893 -18.797 1 81.38 288 SER A N 1
ATOM 2167 C CA . SER A 1 288 ? -9.68 3.916 -18.828 1 81.38 288 SER A CA 1
ATOM 2168 C C . SER A 1 288 ? -9.133 5.242 -19.344 1 81.38 288 SER A C 1
ATOM 2170 O O . SER A 1 288 ? -9.883 6.211 -19.484 1 81.38 288 SER A O 1
ATOM 2172 N N . GLY A 1 289 ? -7.867 5.305 -19.562 1 84.62 289 GLY A N 1
ATOM 2173 C CA . GLY A 1 289 ? -7.27 6.52 -20.094 1 84.62 289 GLY A CA 1
ATOM 2174 C C . GLY A 1 289 ? -6.656 7.402 -19.031 1 84.62 289 GLY A C 1
ATOM 2175 O O . GLY A 1 289 ? -6.074 8.445 -19.328 1 84.62 289 GLY A O 1
ATOM 2176 N N . GLU A 1 290 ? -6.738 6.938 -17.828 1 85 290 GLU A N 1
ATOM 2177 C CA . GLU A 1 290 ? -6.137 7.699 -16.734 1 85 290 GLU A CA 1
ATOM 2178 C C . GLU A 1 290 ? -4.621 7.504 -16.703 1 85 290 GLU A C 1
ATOM 2180 O O . GLU A 1 290 ? -4.117 6.449 -17.094 1 85 290 GLU A O 1
ATOM 2185 N N . THR A 1 291 ? -3.973 8.617 -16.281 1 88.31 291 THR A N 1
ATOM 2186 C CA . THR A 1 291 ? -2.539 8.492 -16.047 1 88.31 291 THR A CA 1
ATOM 2187 C C . THR A 1 291 ? -2.273 8.008 -14.617 1 88.31 291 THR A C 1
ATOM 2189 O O . THR A 1 291 ? -2.799 8.57 -13.656 1 88.31 291 THR A O 1
ATOM 2192 N N . SER A 1 292 ? -1.469 7.035 -14.562 1 92.19 292 SER A N 1
ATOM 2193 C CA . SER A 1 292 ? -1.207 6.445 -13.258 1 92.19 292 SER A CA 1
ATOM 2194 C C . SER A 1 292 ? -0.467 7.418 -12.344 1 92.19 292 SER A C 1
ATOM 2196 O O . SER A 1 292 ? 0.405 8.164 -12.805 1 92.19 292 SER A O 1
ATOM 2198 N N . SER A 1 293 ? -0.803 7.43 -11.047 1 94.06 293 SER A N 1
ATOM 2199 C CA . SER A 1 293 ? -0.113 8.211 -10.023 1 94.06 293 SER A CA 1
ATOM 2200 C C . SER A 1 293 ? 1.197 7.547 -9.609 1 94.06 293 SER A C 1
ATOM 2202 O O . SER A 1 293 ? 1.382 6.348 -9.812 1 94.06 293 SER A O 1
ATOM 2204 N N . GLY A 1 294 ? 2.088 8.398 -9.102 1 95.44 294 GLY A N 1
ATOM 2205 C CA . GLY A 1 294 ? 3.342 7.871 -8.586 1 95.44 294 GLY A CA 1
ATOM 2206 C C . GLY A 1 294 ? 3.191 7.164 -7.254 1 95.44 294 GLY A C 1
ATOM 2207 O O . GLY A 1 294 ? 2.143 7.25 -6.613 1 95.44 294 GLY A O 1
ATOM 2208 N N . MET A 1 295 ? 4.242 6.473 -6.918 1 97.25 295 MET A N 1
ATOM 2209 C CA . MET A 1 295 ? 4.273 5.668 -5.699 1 97.25 295 MET A CA 1
ATOM 2210 C C . MET A 1 295 ? 4.023 6.531 -4.469 1 97.25 295 MET A C 1
ATOM 2212 O O . MET A 1 295 ? 3.172 6.203 -3.639 1 97.25 295 MET A O 1
ATOM 2216 N N . THR A 1 296 ? 4.773 7.637 -4.301 1 98.44 296 THR A N 1
ATOM 2217 C CA . THR A 1 296 ? 4.645 8.484 -3.123 1 98.44 296 THR A CA 1
ATOM 2218 C C . THR A 1 296 ? 3.285 9.172 -3.096 1 98.44 296 THR A C 1
ATOM 2220 O O . THR A 1 296 ? 2.709 9.383 -2.025 1 98.44 296 THR A O 1
ATOM 2223 N N . ALA A 1 297 ? 2.814 9.539 -4.312 1 97.81 297 ALA A N 1
ATOM 2224 C CA . ALA A 1 297 ? 1.472 10.109 -4.387 1 97.81 297 ALA A CA 1
ATOM 2225 C C . ALA A 1 297 ? 0.431 9.133 -3.844 1 97.81 297 ALA A C 1
ATOM 2227 O O . ALA A 1 297 ? -0.493 9.539 -3.133 1 97.81 297 ALA A O 1
ATOM 2228 N N . MET A 1 298 ? 0.599 7.871 -4.164 1 98 298 MET A N 1
ATOM 2229 C CA . MET A 1 298 ? -0.319 6.859 -3.65 1 98 298 MET A CA 1
ATOM 2230 C C . MET A 1 298 ? -0.203 6.738 -2.135 1 98 298 MET A C 1
ATOM 2232 O O . MET A 1 298 ? -1.202 6.516 -1.447 1 98 298 MET A O 1
ATOM 2236 N N . VAL A 1 299 ? 0.96 6.867 -1.602 1 98.62 299 VAL A N 1
ATOM 2237 C CA . VAL A 1 299 ? 1.174 6.844 -0.158 1 98.62 299 VAL A CA 1
ATOM 2238 C C . VAL A 1 299 ? 0.472 8.039 0.488 1 98.62 299 VAL A C 1
ATOM 2240 O O . VAL A 1 299 ? -0.234 7.883 1.487 1 98.62 299 VAL A O 1
ATOM 2243 N N . ALA A 1 300 ? 0.698 9.203 -0.104 1 98.62 300 ALA A N 1
ATOM 2244 C CA . ALA A 1 300 ? 0.075 10.422 0.42 1 98.62 300 ALA A CA 1
ATOM 2245 C C . ALA A 1 300 ? -1.445 10.281 0.454 1 98.62 300 ALA A C 1
ATOM 2247 O O . ALA A 1 300 ? -2.088 10.664 1.435 1 98.62 300 ALA A O 1
ATOM 2248 N N . ALA A 1 301 ? -1.975 9.727 -0.62 1 97.31 301 ALA A N 1
ATOM 2249 C CA . ALA A 1 301 ? -3.416 9.516 -0.703 1 97.31 301 ALA A CA 1
ATOM 2250 C C . ALA A 1 301 ? -3.891 8.547 0.378 1 97.31 301 ALA A C 1
ATOM 2252 O O . ALA A 1 301 ? -4.938 8.758 0.996 1 97.31 301 ALA A O 1
ATOM 2253 N N . LYS A 1 302 ? -3.129 7.492 0.568 1 98.31 302 LYS A N 1
ATOM 2254 C CA . LYS A 1 302 ? -3.465 6.52 1.605 1 98.31 302 LYS A CA 1
ATOM 2255 C C . LYS A 1 302 ? -3.43 7.16 2.99 1 98.31 302 LYS A C 1
ATOM 2257 O O . LYS A 1 302 ? -4.32 6.926 3.809 1 98.31 302 LYS A O 1
ATOM 2262 N N . VAL A 1 303 ? -2.455 7.922 3.295 1 98.56 303 VAL A N 1
ATOM 2263 C CA . VAL A 1 303 ? -2.336 8.633 4.562 1 98.56 303 VAL A CA 1
ATOM 2264 C C . VAL A 1 303 ? -3.535 9.562 4.746 1 98.56 303 VAL A C 1
ATOM 2266 O O . VAL A 1 303 ? -4.145 9.594 5.816 1 98.56 303 VAL A O 1
ATOM 2269 N N . ALA A 1 304 ? -3.859 10.281 3.676 1 97.81 304 ALA A N 1
ATOM 2270 C CA . ALA A 1 304 ? -5.012 11.18 3.715 1 97.81 304 ALA A CA 1
ATOM 2271 C C . ALA A 1 304 ? -6.293 10.414 4.016 1 97.81 304 ALA A C 1
ATOM 2273 O O . ALA A 1 304 ? -7.121 10.867 4.812 1 97.81 304 ALA A O 1
ATOM 2274 N N . LYS A 1 305 ? -6.438 9.242 3.418 1 96.62 305 LYS A N 1
ATOM 2275 C CA . LYS A 1 305 ? -7.617 8.414 3.643 1 96.62 305 LYS A CA 1
ATOM 2276 C C . LYS A 1 305 ? -7.738 8.016 5.113 1 96.62 305 LYS A C 1
ATOM 2278 O O . LYS A 1 305 ? -8.812 8.133 5.703 1 96.62 305 LYS A O 1
ATOM 2283 N N . GLU A 1 306 ? -6.68 7.582 5.676 1 97.75 306 GLU A N 1
ATOM 2284 C CA . GLU A 1 306 ? -6.703 7.109 7.055 1 97.75 306 GLU A CA 1
ATOM 2285 C C . GLU A 1 306 ? -6.93 8.266 8.031 1 97.75 306 GLU A C 1
ATOM 2287 O O . GLU A 1 306 ? -7.582 8.094 9.062 1 97.75 306 GLU A O 1
ATOM 2292 N N . LEU A 1 307 ? -6.406 9.461 7.707 1 98.06 307 LEU A N 1
ATOM 2293 C CA . LEU A 1 307 ? -6.652 10.641 8.531 1 98.06 307 LEU A CA 1
ATOM 2294 C C . LEU A 1 307 ? -8.117 11.047 8.469 1 98.06 307 LEU A C 1
ATOM 2296 O O . LEU A 1 307 ? -8.719 11.383 9.492 1 98.06 307 LEU A O 1
ATOM 2300 N N . LEU A 1 308 ? -8.68 11.016 7.266 1 96.38 308 LEU A N 1
ATOM 2301 C CA . LEU A 1 308 ? -10.094 11.344 7.109 1 96.38 308 LEU A CA 1
ATOM 2302 C C . LEU A 1 308 ? -10.969 10.383 7.91 1 96.38 308 LEU A C 1
ATOM 2304 O O . LEU A 1 308 ? -11.914 10.805 8.578 1 96.38 308 LEU A O 1
ATOM 2308 N N . ALA A 1 309 ? -10.594 9.133 7.828 1 96.12 309 ALA A N 1
ATOM 2309 C CA . ALA A 1 309 ? -11.352 8.133 8.578 1 96.12 309 ALA A CA 1
ATOM 2310 C C . ALA A 1 309 ? -11.281 8.398 10.078 1 96.12 309 ALA A C 1
ATOM 2312 O O . ALA A 1 309 ? -12.281 8.273 10.789 1 96.12 309 ALA A O 1
ATOM 2313 N N . ARG A 1 310 ? -10.125 8.82 10.555 1 95.81 310 ARG A N 1
ATOM 2314 C CA . ARG A 1 310 ? -9.938 9.156 11.961 1 95.81 310 ARG A CA 1
ATOM 2315 C C . ARG A 1 310 ? -10.82 10.336 12.359 1 95.81 310 ARG A C 1
ATOM 2317 O O . ARG A 1 310 ? -11.43 10.328 13.43 1 95.81 310 ARG A O 1
ATOM 2324 N N . MET A 1 311 ? -10.883 11.266 11.531 1 95.69 311 MET A N 1
ATOM 2325 C CA . MET A 1 311 ? -11.641 12.484 11.812 1 95.69 311 MET A CA 1
ATOM 2326 C C . MET A 1 311 ? -13.141 12.211 11.789 1 95.69 311 MET A C 1
ATOM 2328 O O . MET A 1 311 ? -13.898 12.789 12.57 1 95.69 311 MET A O 1
ATOM 2332 N N . LEU A 1 312 ? -13.562 11.305 10.898 1 91.75 312 LEU A N 1
ATOM 2333 C CA . LEU A 1 312 ? -14.984 10.961 10.789 1 91.75 312 LEU A CA 1
ATOM 2334 C C . LEU A 1 312 ? -15.43 10.117 11.977 1 91.75 312 LEU A C 1
ATOM 2336 O O . LEU A 1 312 ? -16.562 10.25 12.438 1 91.75 312 LEU A O 1
ATOM 2340 N N . LYS A 1 313 ? -14.625 9.18 12.438 1 85.44 313 LYS A N 1
ATOM 2341 C CA . LYS A 1 313 ? -14.961 8.305 13.562 1 85.44 313 LYS A CA 1
ATOM 2342 C C . LYS A 1 313 ? -15.195 9.102 14.836 1 85.44 313 LYS A C 1
ATOM 2344 O O . LYS A 1 313 ? -16.078 8.773 15.633 1 85.44 313 LYS A O 1
ATOM 2349 N N . ALA A 1 314 ? -14.43 10.07 15.047 1 72 314 ALA A N 1
ATOM 2350 C CA . ALA A 1 314 ? -14.555 10.914 16.234 1 72 314 ALA A CA 1
ATOM 2351 C C . ALA A 1 314 ? -15.914 11.602 16.281 1 72 314 ALA A C 1
ATOM 2353 O O . ALA A 1 314 ? -16.391 11.961 17.359 1 72 314 ALA A O 1
ATOM 2354 N N . GLU A 1 315 ? -16.484 11.703 15.164 1 60.31 315 GLU A N 1
ATOM 2355 C CA . GLU A 1 315 ? -17.781 12.359 15.117 1 60.31 315 GLU A CA 1
ATOM 2356 C C . GLU A 1 315 ? -18.906 11.367 15.398 1 60.31 315 GLU A C 1
ATOM 2358 O O . GLU A 1 315 ? -20.078 11.75 15.508 1 60.31 315 GLU A O 1
ATOM 2363 N N . GLY A 1 316 ? -18.547 10.25 15.961 1 58.44 316 GLY A N 1
ATOM 2364 C CA . GLY A 1 316 ? -19.578 9.273 16.266 1 58.44 316 GLY A CA 1
ATOM 2365 C C . GLY A 1 316 ? -20.219 8.672 15.031 1 58.44 316 GLY A C 1
ATOM 2366 O O . GLY A 1 316 ? -21.312 8.109 15.102 1 58.44 316 GLY A O 1
ATOM 2367 N N . LEU A 1 317 ? -19.766 9.047 13.906 1 43.44 317 LEU A N 1
ATOM 2368 C CA . LEU A 1 317 ? -20.453 8.695 12.664 1 43.44 317 LEU A CA 1
ATOM 2369 C C . LEU A 1 317 ? -19.984 7.336 12.156 1 43.44 317 LEU A C 1
ATOM 2371 O O . LEU A 1 317 ? -20.438 6.867 11.117 1 43.44 317 LEU A O 1
ATOM 2375 N N . ALA A 1 318 ? -18.922 6.859 12.672 1 43.56 318 ALA A N 1
ATOM 2376 C CA . ALA A 1 318 ? -18.703 5.492 12.219 1 43.56 318 ALA A CA 1
ATOM 2377 C C . ALA A 1 318 ? -19.281 4.484 13.219 1 43.56 318 ALA A C 1
ATOM 2379 O O . ALA A 1 318 ? -19.219 4.703 14.43 1 43.56 318 ALA A O 1
ATOM 2380 N N . ARG B 1 1 ? 17.344 -21.266 -38.844 1 25.45 1 ARG B N 1
ATOM 2381 C CA . ARG B 1 1 ? 16.969 -22.578 -38.281 1 25.45 1 ARG B CA 1
ATOM 2382 C C . ARG B 1 1 ? 16.25 -22.422 -36.938 1 25.45 1 ARG B C 1
ATOM 2384 O O . ARG B 1 1 ? 16.797 -21.859 -36 1 25.45 1 ARG B O 1
ATOM 2391 N N . SER B 1 2 ? 14.898 -22.172 -36.938 1 27 2 SER B N 1
ATOM 2392 C CA . SER B 1 2 ? 13.859 -21.578 -36.094 1 27 2 SER B CA 1
ATOM 2393 C C . SER B 1 2 ? 13.68 -22.359 -34.812 1 27 2 SER B C 1
ATOM 2395 O O . SER B 1 2 ? 13.188 -23.484 -34.812 1 27 2 SER B O 1
ATOM 2397 N N . SER B 1 3 ? 14.656 -22.5 -33.938 1 29.19 3 SER B N 1
ATOM 2398 C CA . SER B 1 3 ? 14.875 -23.422 -32.812 1 29.19 3 SER B CA 1
ATOM 2399 C C . SER B 1 3 ? 13.727 -23.375 -31.828 1 29.19 3 SER B C 1
ATOM 2401 O O . SER B 1 3 ? 13.562 -22.391 -31.109 1 29.19 3 SER B O 1
ATOM 2403 N N . THR B 1 4 ? 12.5 -23.781 -32.188 1 35.28 4 THR B N 1
ATOM 2404 C CA . THR B 1 4 ? 11.219 -24.094 -31.547 1 35.28 4 THR B CA 1
ATOM 2405 C C . THR B 1 4 ? 11.422 -24.875 -30.266 1 35.28 4 THR B C 1
ATOM 2407 O O . THR B 1 4 ? 11.859 -26.031 -30.297 1 35.28 4 THR B O 1
ATOM 2410 N N . ALA B 1 5 ? 11.984 -24.406 -29.203 1 39.09 5 ALA B N 1
ATOM 2411 C CA . ALA B 1 5 ? 12.531 -25.125 -28.062 1 39.09 5 ALA B CA 1
ATOM 2412 C C . ALA B 1 5 ? 11.43 -25.859 -27.297 1 39.09 5 ALA B C 1
ATOM 2414 O O . ALA B 1 5 ? 10.359 -25.297 -27.062 1 39.09 5 ALA B O 1
ATOM 2415 N N . VAL B 1 6 ? 11.32 -27.297 -27.266 1 42.53 6 VAL B N 1
ATOM 2416 C CA . VAL B 1 6 ? 10.742 -28.453 -26.609 1 42.53 6 VAL B CA 1
ATOM 2417 C C . VAL B 1 6 ? 10.719 -28.234 -25.094 1 42.53 6 VAL B C 1
ATOM 2419 O O . VAL B 1 6 ? 11.508 -27.453 -24.562 1 42.53 6 VAL B O 1
ATOM 2422 N N . CYS B 1 7 ? 9.508 -28.812 -24.5 1 44.81 7 CYS B N 1
ATOM 2423 C CA . CYS B 1 7 ? 9.414 -29.156 -23.078 1 44.81 7 CYS B CA 1
ATOM 2424 C C . CYS B 1 7 ? 10.758 -29.641 -22.547 1 44.81 7 CYS B C 1
ATOM 2426 O O . CYS B 1 7 ? 11.484 -30.344 -23.234 1 44.81 7 CYS B O 1
ATOM 2428 N N . GLY B 1 8 ? 11.523 -28.984 -21.766 1 50.66 8 GLY B N 1
ATOM 2429 C CA . GLY B 1 8 ? 12.789 -29.5 -21.266 1 50.66 8 GLY B CA 1
ATOM 2430 C C . GLY B 1 8 ? 13.086 -29.062 -19.844 1 50.66 8 GLY B C 1
ATOM 2431 O O . GLY B 1 8 ? 12.219 -28.516 -19.172 1 50.66 8 GLY B O 1
ATOM 2432 N N . MET B 1 9 ? 14.172 -29.406 -19.375 1 47.53 9 MET B N 1
ATOM 2433 C CA . MET B 1 9 ? 14.711 -29.078 -18.062 1 47.53 9 MET B CA 1
ATOM 2434 C C . MET B 1 9 ? 14.641 -27.578 -17.797 1 47.53 9 MET B C 1
ATOM 2436 O O . MET B 1 9 ? 14.883 -26.781 -18.688 1 47.53 9 MET B O 1
ATOM 2440 N N . TRP B 1 10 ? 14.078 -27.266 -16.672 1 46.25 10 TRP B N 1
ATOM 2441 C CA . TRP B 1 10 ? 13.992 -25.859 -16.281 1 46.25 10 TRP B CA 1
ATOM 2442 C C . TRP B 1 10 ? 15.305 -25.141 -16.562 1 46.25 10 TRP B C 1
ATOM 2444 O O . TRP B 1 10 ? 16.328 -25.453 -15.969 1 46.25 10 TRP B O 1
ATOM 2454 N N . ASN B 1 11 ? 15.398 -24.484 -17.688 1 45.62 11 ASN B N 1
ATOM 2455 C CA . ASN B 1 11 ? 16.484 -23.594 -18.078 1 45.62 11 ASN B CA 1
ATOM 2456 C C . ASN B 1 11 ? 15.945 -22.234 -18.516 1 45.62 11 ASN B C 1
ATOM 2458 O O . ASN B 1 11 ? 15.523 -22.062 -19.656 1 45.62 11 ASN B O 1
ATOM 2462 N N . PRO B 1 12 ? 15.766 -21.281 -17.5 1 44.31 12 PRO B N 1
ATOM 2463 C CA . PRO B 1 12 ? 15.117 -20 -17.781 1 44.31 12 PRO B CA 1
ATOM 2464 C C . PRO B 1 12 ? 15.766 -19.266 -18.953 1 44.31 12 PRO B C 1
ATOM 2466 O O . PRO B 1 12 ? 15.195 -18.297 -19.469 1 44.31 12 PRO B O 1
ATOM 2469 N N . ARG B 1 13 ? 16.969 -19.656 -19.375 1 46.28 13 ARG B N 1
ATOM 2470 C CA . ARG B 1 13 ? 17.688 -18.984 -20.453 1 46.28 13 ARG B CA 1
ATOM 2471 C C . ARG B 1 13 ? 17.156 -19.422 -21.828 1 46.28 13 ARG B C 1
ATOM 2473 O O . ARG B 1 13 ? 17.5 -18.828 -22.844 1 46.28 13 ARG B O 1
ATOM 2480 N N . VAL B 1 14 ? 16.453 -20.469 -21.812 1 44.69 14 VAL B N 1
ATOM 2481 C CA . VAL B 1 14 ? 15.945 -20.984 -23.078 1 44.69 14 VAL B CA 1
ATOM 2482 C C . VAL B 1 14 ? 14.547 -20.406 -23.344 1 44.69 14 VAL B C 1
ATOM 2484 O O . VAL B 1 14 ? 13.648 -20.578 -22.516 1 44.69 14 VAL B O 1
ATOM 2487 N N . LYS B 1 15 ? 14.562 -19.531 -24.312 1 51 15 LYS B N 1
ATOM 2488 C CA . LYS B 1 15 ? 13.266 -19.031 -24.734 1 51 15 LYS B CA 1
ATOM 2489 C C . LYS B 1 15 ? 12.375 -20.156 -25.25 1 51 15 LYS B C 1
ATOM 2491 O O . LYS B 1 15 ? 12.805 -20.969 -26.062 1 51 15 LYS B O 1
ATOM 2496 N N . ARG B 1 16 ? 11.344 -20.359 -24.531 1 51.28 16 ARG B N 1
ATOM 2497 C CA . ARG B 1 16 ? 10.453 -21.438 -24.906 1 51.28 16 ARG B CA 1
ATOM 2498 C C . ARG B 1 16 ? 9.32 -20.938 -25.812 1 51.28 16 ARG B C 1
ATOM 2500 O O . ARG B 1 16 ? 8.875 -19.797 -25.656 1 51.28 16 ARG B O 1
ATOM 2507 N N . ALA B 1 17 ? 9.164 -21.688 -26.844 1 50.12 17 ALA B N 1
ATOM 2508 C CA . ALA B 1 17 ? 8.078 -21.344 -27.766 1 50.12 17 ALA B CA 1
ATOM 2509 C C . ALA B 1 17 ? 6.727 -21.391 -27.062 1 50.12 17 ALA B C 1
ATOM 2511 O O . ALA B 1 17 ? 6.539 -22.141 -26.109 1 50.12 17 ALA B O 1
ATOM 2512 N N . ALA B 1 18 ? 5.961 -20.375 -27.297 1 54.56 18 ALA B N 1
ATOM 2513 C CA . ALA B 1 18 ? 4.59 -20.328 -26.797 1 54.56 18 ALA B CA 1
ATOM 2514 C C . ALA B 1 18 ? 3.846 -21.625 -27.109 1 54.56 18 ALA B C 1
ATOM 2516 O O . ALA B 1 18 ? 3.994 -22.172 -28.203 1 54.56 18 ALA B O 1
ATOM 2517 N N . LEU B 1 19 ? 3.521 -22.281 -26.047 1 54.25 19 LEU B N 1
ATOM 2518 C CA . LEU B 1 19 ? 2.762 -23.516 -26.234 1 54.25 19 LEU B CA 1
ATOM 2519 C C . LEU B 1 19 ? 1.325 -23.219 -26.641 1 54.25 19 LEU B C 1
ATOM 2521 O O . LEU B 1 19 ? 0.655 -22.391 -26.016 1 54.25 19 LEU B O 1
ATOM 2525 N N . SER B 1 20 ? 1.026 -23.297 -27.922 1 48.66 20 SER B N 1
ATOM 2526 C CA . SER B 1 20 ? -0.354 -23.125 -28.359 1 48.66 20 SER B CA 1
ATOM 2527 C C . SER B 1 20 ? -1.278 -24.125 -27.703 1 48.66 20 SER B C 1
ATOM 2529 O O . SER B 1 20 ? -2.457 -23.844 -27.469 1 48.66 20 SER B O 1
ATOM 2531 N N . VAL B 1 21 ? -0.888 -25.328 -27.656 1 52.19 21 VAL B N 1
ATOM 2532 C CA . VAL B 1 21 ? -1.714 -26.391 -27.078 1 52.19 21 VAL B CA 1
ATOM 2533 C C . VAL B 1 21 ? -0.933 -27.109 -25.984 1 52.19 21 VAL B C 1
ATOM 2535 O O . VAL B 1 21 ? 0.298 -27.172 -26.031 1 52.19 21 VAL B O 1
ATOM 2538 N N . LEU B 1 22 ? -1.542 -27.219 -24.703 1 53.59 22 LEU B N 1
ATOM 2539 C CA . LEU B 1 22 ? -0.888 -28.031 -23.688 1 53.59 22 LEU B CA 1
ATOM 2540 C C . LEU B 1 22 ? -0.179 -29.219 -24.328 1 53.59 22 LEU B C 1
ATOM 2542 O O . LEU B 1 22 ? -0.783 -29.969 -25.109 1 53.59 22 LEU B O 1
ATOM 2546 N N . PRO B 1 23 ? 1.118 -29.109 -24.406 1 50 23 PRO B N 1
ATOM 2547 C CA . PRO B 1 23 ? 1.691 -30.312 -25.031 1 50 23 PRO B CA 1
ATOM 2548 C C . PRO B 1 23 ? 1.12 -31.594 -24.438 1 50 23 PRO B C 1
ATOM 2550 O O . PRO B 1 23 ? 0.738 -31.625 -23.266 1 50 23 PRO B O 1
ATOM 2553 N N . SER B 1 24 ? 0.527 -32.375 -25.328 1 49.28 24 SER B N 1
ATOM 2554 C CA . SER B 1 24 ? 0.204 -33.75 -24.984 1 49.28 24 SER B CA 1
ATOM 2555 C C . SER B 1 24 ? 1.293 -34.375 -24.109 1 49.28 24 SER B C 1
ATOM 2557 O O . SER B 1 24 ? 1.122 -35.469 -23.578 1 49.28 24 SER B O 1
ATOM 2559 N N . PHE B 1 25 ? 2.416 -33.688 -23.969 1 50.62 25 PHE B N 1
ATOM 2560 C CA . PHE B 1 25 ? 3.527 -34.375 -23.312 1 50.62 25 PHE B CA 1
ATOM 2561 C C . PHE B 1 25 ? 3.615 -33.969 -21.844 1 50.62 25 PHE B C 1
ATOM 2563 O O . PHE B 1 25 ? 3.545 -32.781 -21.516 1 50.62 25 PHE B O 1
ATOM 2570 N N . LEU B 1 26 ? 3.162 -34.906 -21.047 1 60.41 26 LEU B N 1
ATOM 2571 C CA . LEU B 1 26 ? 3.42 -34.875 -19.609 1 60.41 26 LEU B CA 1
ATOM 2572 C C . LEU B 1 26 ? 4.918 -34.906 -19.328 1 60.41 26 LEU B C 1
ATOM 2574 O O . LEU B 1 26 ? 5.688 -35.469 -20.109 1 60.41 26 LEU B O 1
ATOM 2578 N N . PRO B 1 27 ? 5.375 -33.938 -18.344 1 59.81 27 PRO B N 1
ATOM 2579 C CA . PRO B 1 27 ? 6.758 -34.094 -17.891 1 59.81 27 PRO B CA 1
ATOM 2580 C C . PRO B 1 27 ? 7.191 -35.562 -17.766 1 59.81 27 PRO B C 1
ATOM 2582 O O . PRO B 1 27 ? 6.344 -36.438 -17.703 1 59.81 27 PRO B O 1
ATOM 2585 N N . SER B 1 28 ? 8.445 -35.719 -17.969 1 60.88 28 SER B N 1
ATOM 2586 C CA . SER B 1 28 ? 9 -37.062 -17.766 1 60.88 28 SER B CA 1
ATOM 2587 C C . SER B 1 28 ? 8.547 -37.656 -16.438 1 60.88 28 SER B C 1
ATOM 2589 O O . SER B 1 28 ? 8.148 -36.906 -15.531 1 60.88 28 SER B O 1
ATOM 2591 N N . SER B 1 29 ? 8.492 -38.938 -16.406 1 63.97 29 SER B N 1
ATOM 2592 C CA . SER B 1 29 ? 8.109 -39.656 -15.203 1 63.97 29 SER B CA 1
ATOM 2593 C C . SER B 1 29 ? 8.961 -39.25 -14.008 1 63.97 29 SER B C 1
ATOM 2595 O O . SER B 1 29 ? 8.531 -39.375 -12.859 1 63.97 29 SER B O 1
ATOM 2597 N N . SER B 1 30 ? 10.086 -38.625 -14.328 1 70.44 30 SER B N 1
ATOM 2598 C CA . SER B 1 30 ? 10.969 -38.281 -13.219 1 70.44 30 SER B CA 1
ATOM 2599 C C . SER B 1 30 ? 10.633 -36.906 -12.664 1 70.44 30 SER B C 1
ATOM 2601 O O . SER B 1 30 ? 11 -36.562 -11.531 1 70.44 30 SER B O 1
ATOM 2603 N N . SER B 1 31 ? 9.906 -36.25 -13.406 1 81.81 31 SER B N 1
ATOM 2604 C CA . SER B 1 31 ? 9.555 -34.906 -12.969 1 81.81 31 SER B CA 1
ATOM 2605 C C . SER B 1 31 ? 8.359 -34.906 -12.031 1 81.81 31 SER B C 1
ATOM 2607 O O . SER B 1 31 ? 7.395 -35.656 -12.25 1 81.81 31 SER B O 1
ATOM 2609 N N . THR B 1 32 ? 8.531 -34.219 -10.938 1 89.62 32 THR B N 1
ATOM 2610 C CA . THR B 1 32 ? 7.445 -34.188 -9.961 1 89.62 32 THR B CA 1
ATOM 2611 C C . THR B 1 32 ? 6.77 -32.812 -9.961 1 89.62 32 THR B C 1
ATOM 2613 O O . THR B 1 32 ? 5.676 -32.656 -9.422 1 89.62 32 THR B O 1
ATOM 2616 N N . ILE B 1 33 ? 7.41 -31.781 -10.594 1 93.38 33 ILE B N 1
ATOM 2617 C CA . ILE B 1 33 ? 6.855 -30.438 -10.648 1 93.38 33 ILE B CA 1
ATOM 2618 C C . ILE B 1 33 ? 6.844 -29.938 -12.086 1 93.38 33 ILE B C 1
ATOM 2620 O O . ILE B 1 33 ? 7.809 -30.141 -12.828 1 93.38 33 ILE B O 1
ATOM 2624 N N . ALA B 1 34 ? 5.766 -29.359 -12.516 1 91.12 34 ALA B N 1
ATOM 2625 C CA . ALA B 1 34 ? 5.656 -28.672 -13.805 1 91.12 34 ALA B CA 1
ATOM 2626 C C . ALA B 1 34 ? 5.539 -27.156 -13.609 1 91.12 34 ALA B C 1
ATOM 2628 O O . ALA B 1 34 ? 4.824 -26.703 -12.719 1 91.12 34 ALA B O 1
ATOM 2629 N N . ILE B 1 35 ? 6.289 -26.438 -14.391 1 92.06 35 ILE B N 1
ATOM 2630 C CA . ILE B 1 35 ? 6.16 -24.984 -14.445 1 92.06 35 ILE B CA 1
ATOM 2631 C C . ILE B 1 35 ? 5.434 -24.562 -15.727 1 92.06 35 ILE B C 1
ATOM 2633 O O . ILE B 1 35 ? 5.75 -25.062 -16.812 1 92.06 35 ILE B O 1
ATOM 2637 N N . LEU B 1 36 ? 4.453 -23.75 -15.57 1 90.56 36 LEU B N 1
ATOM 2638 C CA . LEU B 1 36 ? 3.662 -23.266 -16.688 1 90.56 36 LEU B CA 1
ATOM 2639 C C . LEU B 1 36 ? 3.588 -21.734 -16.672 1 90.56 36 LEU B C 1
ATOM 2641 O O . LEU B 1 36 ? 3.404 -21.125 -15.609 1 90.56 36 LEU B O 1
ATOM 2645 N N . GLY B 1 37 ? 3.783 -21.078 -17.875 1 92.19 37 GLY B N 1
ATOM 2646 C CA . GLY B 1 37 ? 3.559 -19.656 -18 1 92.19 37 GLY B CA 1
ATOM 2647 C C . GLY B 1 37 ? 2.201 -19.312 -18.594 1 92.19 37 GLY B C 1
ATOM 2648 O O . GLY B 1 37 ? 1.731 -19.984 -19.516 1 92.19 37 GLY B O 1
ATOM 2649 N N . ALA B 1 38 ? 1.504 -18.328 -17.969 1 92.19 38 ALA B N 1
ATOM 2650 C CA . ALA B 1 38 ? 0.228 -17.828 -18.469 1 92.19 38 ALA B CA 1
ATOM 2651 C C . ALA B 1 38 ? 0.335 -16.375 -18.891 1 92.19 38 ALA B C 1
ATOM 2653 O O . ALA B 1 38 ? 0.201 -15.469 -18.047 1 92.19 38 ALA B O 1
ATOM 2654 N N . ASN B 1 39 ? 0.45 -16.078 -20.172 1 90.62 39 ASN B N 1
ATOM 2655 C CA . ASN B 1 39 ? 0.585 -14.727 -20.703 1 90.62 39 ASN B CA 1
ATOM 2656 C C . ASN B 1 39 ? -0.772 -14.039 -20.844 1 90.62 39 ASN B C 1
ATOM 2658 O O . ASN B 1 39 ? -1.208 -13.742 -21.969 1 90.62 39 ASN B O 1
ATOM 2662 N N . VAL B 1 40 ? -1.387 -13.773 -19.734 1 89.56 40 VAL B N 1
ATOM 2663 C CA . VAL B 1 40 ? -2.76 -13.281 -19.734 1 89.56 40 VAL B CA 1
ATOM 2664 C C . VAL B 1 40 ? -2.84 -11.984 -18.922 1 89.56 40 VAL B C 1
ATOM 2666 O O . VAL B 1 40 ? -2.357 -11.922 -17.797 1 89.56 40 VAL B O 1
ATOM 2669 N N . ASP B 1 41 ? -3.393 -10.906 -19.516 1 90.12 41 ASP B N 1
ATOM 2670 C CA . ASP B 1 41 ? -3.727 -9.727 -18.734 1 90.12 41 ASP B CA 1
ATOM 2671 C C . ASP B 1 41 ? -4.961 -9.023 -19.297 1 90.12 41 ASP B C 1
ATOM 2673 O O . ASP B 1 41 ? -5.156 -7.824 -19.062 1 90.12 41 ASP B O 1
ATOM 2677 N N . ALA B 1 42 ? -5.738 -9.773 -20.047 1 84.81 42 ALA B N 1
ATOM 2678 C CA . ALA B 1 42 ? -6.934 -9.211 -20.672 1 84.81 42 ALA B CA 1
ATOM 2679 C C . ALA B 1 42 ? -7.996 -8.875 -19.625 1 84.81 42 ALA B C 1
ATOM 2681 O O . ALA B 1 42 ? -8.945 -8.148 -19.922 1 84.81 42 ALA B O 1
ATOM 2682 N N . ASN B 1 43 ? -7.816 -9.391 -18.438 1 85.88 43 ASN B N 1
ATOM 2683 C CA . ASN B 1 43 ? -8.836 -9.195 -17.422 1 85.88 43 ASN B CA 1
ATOM 2684 C C . ASN B 1 43 ? -8.391 -8.164 -16.375 1 85.88 43 ASN B C 1
ATOM 2686 O O . ASN B 1 43 ? -9.047 -7.992 -15.352 1 85.88 43 ASN B O 1
ATOM 2690 N N . SER B 1 44 ? -7.297 -7.52 -16.703 1 84.31 44 SER B N 1
ATOM 2691 C CA . SER B 1 44 ? -6.84 -6.457 -15.812 1 84.31 44 SER B CA 1
ATOM 2692 C C . SER B 1 44 ? -7.809 -5.277 -15.812 1 84.31 44 SER B C 1
ATOM 2694 O O . SER B 1 44 ? -8.43 -4.98 -16.844 1 84.31 44 SER B O 1
ATOM 2696 N N . SER B 1 45 ? -7.836 -4.504 -14.75 1 80.31 45 SER B N 1
ATOM 2697 C CA . SER B 1 45 ? -8.82 -3.438 -14.625 1 80.31 45 SER B CA 1
ATOM 2698 C C . SER B 1 45 ? -8.164 -2.064 -14.68 1 80.31 45 SER B C 1
ATOM 2700 O O . SER B 1 45 ? -8.844 -1.04 -14.734 1 80.31 45 SER B O 1
ATOM 2702 N N . PHE B 1 46 ? -6.883 -1.97 -14.672 1 84.75 46 PHE B N 1
ATOM 2703 C CA . PHE B 1 46 ? -6.246 -0.66 -14.586 1 84.75 46 PHE B CA 1
ATOM 2704 C C . PHE B 1 46 ? -5.145 -0.526 -15.633 1 84.75 46 PHE B C 1
ATOM 2706 O O . PHE B 1 46 ? -5.328 0.14 -16.656 1 84.75 46 PHE B O 1
ATOM 2713 N N . LEU B 1 47 ? -4.059 -1.287 -15.445 1 86.44 47 LEU B N 1
ATOM 2714 C CA . LEU B 1 47 ? -2.973 -1.291 -16.422 1 86.44 47 LEU B CA 1
ATOM 2715 C C . LEU B 1 47 ? -2.781 -2.682 -17.016 1 86.44 47 LEU B C 1
ATOM 2717 O O . LEU B 1 47 ? -2.863 -3.684 -16.297 1 86.44 47 LEU B O 1
ATOM 2721 N N . THR B 1 48 ? -2.461 -2.684 -18.266 1 87.19 48 THR B N 1
ATOM 2722 C CA . THR B 1 48 ? -1.974 -3.914 -18.875 1 87.19 48 THR B CA 1
ATOM 2723 C C . THR B 1 48 ? -0.457 -4.02 -18.75 1 87.19 48 THR B C 1
ATOM 2725 O O . THR B 1 48 ? 0.201 -3.078 -18.297 1 87.19 48 THR B O 1
ATOM 2728 N N . GLY B 1 49 ? 0.084 -5.246 -19 1 90.38 49 GLY B N 1
ATOM 2729 C CA . GLY B 1 49 ? 1.523 -5.445 -18.938 1 90.38 49 GLY B CA 1
ATOM 2730 C C . GLY B 1 49 ? 1.918 -6.758 -18.281 1 90.38 49 GLY B C 1
ATOM 2731 O O . GLY B 1 49 ? 2.99 -7.297 -18.562 1 90.38 49 GLY B O 1
ATOM 2732 N N . SER B 1 50 ? 1.036 -7.289 -17.531 1 92.44 50 SER B N 1
ATOM 2733 C CA . SER B 1 50 ? 1.358 -8.5 -16.781 1 92.44 50 SER B CA 1
ATOM 2734 C C . SER B 1 50 ? 1.461 -9.711 -17.688 1 92.44 50 SER B C 1
ATOM 2736 O O . SER B 1 50 ? 1.969 -10.758 -17.297 1 92.44 50 SER B O 1
ATOM 2738 N N . ALA B 1 51 ? 1 -9.625 -18.938 1 90.88 51 ALA B N 1
ATOM 2739 C CA . ALA B 1 51 ? 1.113 -10.727 -19.891 1 90.88 51 ALA B CA 1
ATOM 2740 C C . ALA B 1 51 ? 2.576 -11.062 -20.172 1 90.88 51 ALA B C 1
ATOM 2742 O O . ALA B 1 51 ? 2.891 -12.172 -20.594 1 90.88 51 ALA B O 1
ATOM 2743 N N . SER B 1 52 ? 3.465 -10.148 -19.938 1 91.44 52 SER B N 1
ATOM 2744 C CA . SER B 1 52 ? 4.887 -10.367 -20.172 1 91.44 52 SER B CA 1
ATOM 2745 C C . SER B 1 52 ? 5.586 -10.914 -18.938 1 91.44 52 SER B C 1
ATOM 2747 O O . SER B 1 52 ? 6.789 -11.18 -18.969 1 91.44 52 SER B O 1
ATOM 2749 N N . ALA B 1 53 ? 4.859 -11.117 -17.875 1 94.88 53 ALA B N 1
ATOM 2750 C CA . ALA B 1 53 ? 5.43 -11.469 -16.578 1 94.88 53 ALA B CA 1
ATOM 2751 C C . ALA B 1 53 ? 6.109 -12.836 -16.625 1 94.88 53 ALA B C 1
ATOM 2753 O O . ALA B 1 53 ? 7.203 -13.008 -16.094 1 94.88 53 ALA B O 1
ATOM 2754 N N . PRO B 1 54 ? 5.543 -13.891 -17.297 1 93.69 54 PRO B N 1
ATOM 2755 C CA . PRO B 1 54 ? 6.16 -15.211 -17.25 1 93.69 54 PRO B CA 1
ATOM 2756 C C . PRO B 1 54 ? 7.609 -15.211 -17.734 1 93.69 54 PRO B C 1
ATOM 2758 O O . PRO B 1 54 ? 8.492 -15.727 -17.047 1 93.69 54 PRO B O 1
ATOM 2761 N N . ASP B 1 55 ? 7.844 -14.539 -18.797 1 91.31 55 ASP B N 1
ATOM 2762 C CA . ASP B 1 55 ? 9.195 -14.492 -19.344 1 91.31 55 ASP B CA 1
ATOM 2763 C C . ASP B 1 55 ? 10.117 -13.641 -18.469 1 91.31 55 ASP B C 1
ATOM 2765 O O . ASP B 1 55 ? 11.297 -13.961 -18.297 1 91.31 55 ASP B O 1
ATOM 2769 N N . ALA B 1 56 ? 9.562 -12.586 -17.984 1 94 56 ALA B N 1
ATOM 2770 C CA . ALA B 1 56 ? 10.352 -11.727 -17.094 1 94 56 ALA B CA 1
ATOM 2771 C C . ALA B 1 56 ? 10.773 -12.484 -15.844 1 94 56 ALA B C 1
ATOM 2773 O O . ALA B 1 56 ? 11.906 -12.344 -15.375 1 94 56 ALA B O 1
ATOM 2774 N N . ILE B 1 57 ? 9.898 -13.297 -15.273 1 95.44 57 ILE B N 1
ATOM 2775 C CA . ILE B 1 57 ? 10.188 -14.07 -14.07 1 95.44 57 ILE B CA 1
ATOM 2776 C C . ILE B 1 57 ? 11.234 -15.141 -14.383 1 95.44 57 ILE B C 1
ATOM 2778 O O . ILE B 1 57 ? 12.18 -15.336 -13.617 1 95.44 57 ILE B O 1
ATOM 2782 N N . ARG B 1 58 ? 11.078 -15.828 -15.508 1 91.69 58 ARG B N 1
ATOM 2783 C CA . ARG B 1 58 ? 12.055 -16.828 -15.93 1 91.69 58 ARG B CA 1
ATOM 2784 C C . ARG B 1 58 ? 13.445 -16.219 -16.062 1 91.69 58 ARG B C 1
ATOM 2786 O O . ARG B 1 58 ? 14.43 -16.781 -15.594 1 91.69 58 ARG B O 1
ATOM 2793 N N . THR B 1 59 ? 13.445 -15.039 -16.719 1 90.31 59 THR B N 1
ATOM 2794 C CA . THR B 1 59 ? 14.719 -14.344 -16.922 1 90.31 59 THR B CA 1
ATOM 2795 C C . THR B 1 59 ? 15.367 -14 -15.578 1 90.31 59 THR B C 1
ATOM 2797 O O . THR B 1 59 ? 16.562 -14.211 -15.391 1 90.31 59 THR B O 1
ATOM 2800 N N . ALA B 1 60 ? 14.602 -13.477 -14.68 1 93.06 60 ALA B N 1
ATOM 2801 C CA . ALA B 1 60 ? 15.109 -13.125 -13.359 1 93.06 60 ALA B CA 1
ATOM 2802 C C . ALA B 1 60 ? 15.594 -14.359 -12.602 1 93.06 60 ALA B C 1
ATOM 2804 O O . ALA B 1 60 ? 16.594 -14.305 -11.891 1 93.06 60 ALA B O 1
ATOM 2805 N N . PHE B 1 61 ? 14.844 -15.391 -12.742 1 90.56 61 PHE B N 1
ATOM 2806 C CA . PHE B 1 61 ? 15.148 -16.656 -12.062 1 90.56 61 PHE B CA 1
ATOM 2807 C C . PHE B 1 61 ? 16.5 -17.188 -12.5 1 90.56 61 PHE B C 1
ATOM 2809 O O . PHE B 1 61 ? 17.281 -17.672 -11.68 1 90.56 61 PHE B O 1
ATOM 2816 N N . HIS B 1 62 ? 16.875 -17.047 -13.719 1 85.69 62 HIS B N 1
ATOM 2817 C CA . HIS B 1 62 ? 18.109 -17.594 -14.281 1 85.69 62 HIS B CA 1
ATOM 2818 C C . HIS B 1 62 ? 19.188 -16.531 -14.406 1 85.69 62 HIS B C 1
ATOM 2820 O O . HIS B 1 62 ? 20.203 -16.75 -15.078 1 85.69 62 HIS B O 1
ATOM 2826 N N . SER B 1 63 ? 18.922 -15.461 -13.875 1 86.5 63 SER B N 1
ATOM 2827 C CA . SER B 1 63 ? 19.844 -14.344 -14.023 1 86.5 63 SER B CA 1
ATOM 2828 C C . SER B 1 63 ? 21.203 -14.664 -13.43 1 86.5 63 SER B C 1
ATOM 2830 O O . SER B 1 63 ? 21.297 -15.289 -12.367 1 86.5 63 SER B O 1
ATOM 2832 N N . ASP B 1 64 ? 22.25 -14.188 -14.008 1 82.75 64 ASP B N 1
ATOM 2833 C CA . ASP B 1 64 ? 23.609 -14.336 -13.523 1 82.75 64 ASP B CA 1
ATOM 2834 C C . ASP B 1 64 ? 23.828 -13.539 -12.242 1 82.75 64 ASP B C 1
ATOM 2836 O O . ASP B 1 64 ? 24.812 -13.75 -11.531 1 82.75 64 ASP B O 1
ATOM 2840 N N . SER B 1 65 ? 22.984 -12.594 -12.102 1 85.06 65 SER B N 1
ATOM 2841 C CA . SER B 1 65 ? 23.125 -11.766 -10.914 1 85.06 65 SER B CA 1
ATOM 2842 C C . SER B 1 65 ? 22.719 -12.523 -9.656 1 85.06 65 SER B C 1
ATOM 2844 O O . SER B 1 65 ? 22.938 -12.055 -8.539 1 85.06 65 SER B O 1
ATOM 2846 N N . ALA B 1 66 ? 22.094 -13.656 -9.812 1 84.25 66 ALA B N 1
ATOM 2847 C CA . ALA B 1 66 ? 21.625 -14.492 -8.711 1 84.25 66 ALA B CA 1
ATOM 2848 C C . ALA B 1 66 ? 22.031 -15.945 -8.914 1 84.25 66 ALA B C 1
ATOM 2850 O O . ALA B 1 66 ? 22.875 -16.25 -9.766 1 84.25 66 ALA B O 1
ATOM 2851 N N . ASN B 1 67 ? 21.609 -16.828 -7.949 1 86.25 67 ASN B N 1
ATOM 2852 C CA . ASN B 1 67 ? 21.844 -18.266 -8.109 1 86.25 67 ASN B CA 1
ATOM 2853 C C . ASN B 1 67 ? 20.547 -19.047 -8.039 1 86.25 67 ASN B C 1
ATOM 2855 O O . ASN B 1 67 ? 19.484 -18.484 -7.805 1 86.25 67 ASN B O 1
ATOM 2859 N N . GLY B 1 68 ? 20.594 -20.297 -8.344 1 87.62 68 GLY B N 1
ATOM 2860 C CA . GLY B 1 68 ? 19.391 -21.109 -8.469 1 87.62 68 GLY B CA 1
ATOM 2861 C C . GLY B 1 68 ? 19 -21.797 -7.176 1 87.62 68 GLY B C 1
ATOM 2862 O O . GLY B 1 68 ? 18.234 -22.766 -7.188 1 87.62 68 GLY B O 1
ATOM 2863 N N . PHE B 1 69 ? 19.531 -21.344 -5.988 1 90.56 69 PHE B N 1
ATOM 2864 C CA . PHE B 1 69 ? 19.281 -22.031 -4.73 1 90.56 69 PHE B CA 1
ATOM 2865 C C . PHE B 1 69 ? 18.188 -21.328 -3.936 1 90.56 69 PHE B C 1
ATOM 2867 O O . PHE B 1 69 ? 18.125 -20.094 -3.908 1 90.56 69 PHE B O 1
ATOM 2874 N N . SER B 1 70 ? 17.328 -22.109 -3.375 1 94.12 70 SER B N 1
ATOM 2875 C CA . SER B 1 70 ? 16.422 -21.562 -2.359 1 94.12 70 SER B CA 1
ATOM 2876 C C . SER B 1 70 ? 17.156 -21.297 -1.052 1 94.12 70 SER B C 1
ATOM 2878 O O . SER B 1 70 ? 18.328 -21.656 -0.908 1 94.12 70 SER B O 1
ATOM 2880 N N . GLU B 1 71 ? 16.469 -20.641 -0.117 1 93.75 71 GLU B N 1
ATOM 2881 C CA . GLU B 1 71 ? 17.125 -20.297 1.139 1 93.75 71 GLU B CA 1
ATOM 2882 C C . GLU B 1 71 ? 17.375 -21.531 1.994 1 93.75 71 GLU B C 1
ATOM 2884 O O . GLU B 1 71 ? 18.219 -21.531 2.889 1 93.75 71 GLU B O 1
ATOM 2889 N N . CYS B 1 72 ? 16.609 -22.609 1.772 1 93.19 72 CYS B N 1
ATOM 2890 C CA . CYS B 1 72 ? 16.828 -23.828 2.541 1 93.19 72 CYS B CA 1
ATOM 2891 C C . CYS B 1 72 ? 17.953 -24.656 1.934 1 93.19 72 CYS B C 1
ATOM 2893 O O . CYS B 1 72 ? 18.219 -25.781 2.383 1 93.19 72 CYS B O 1
ATOM 2895 N N . GLY B 1 73 ? 18.547 -24.172 0.835 1 90.81 73 GLY B N 1
ATOM 2896 C CA . GLY B 1 73 ? 19.75 -24.781 0.283 1 90.81 73 GLY B CA 1
ATOM 2897 C C . GLY B 1 73 ? 19.453 -25.734 -0.862 1 90.81 73 GLY B C 1
ATOM 2898 O O . GLY B 1 73 ? 20.344 -26.469 -1.317 1 90.81 73 GLY B O 1
ATOM 2899 N N . MET B 1 74 ? 18.297 -25.734 -1.367 1 90.81 74 MET B N 1
ATOM 2900 C CA . MET B 1 74 ? 17.922 -26.625 -2.465 1 90.81 74 MET B CA 1
ATOM 2901 C C . MET B 1 74 ? 18.328 -26.016 -3.809 1 90.81 74 MET B C 1
ATOM 2903 O O . MET B 1 74 ? 18.016 -24.859 -4.086 1 90.81 74 MET B O 1
ATOM 2907 N N . ASN B 1 75 ? 18.953 -26.797 -4.562 1 88.81 75 ASN B N 1
ATOM 2908 C CA . ASN B 1 75 ? 19.312 -26.375 -5.918 1 88.81 75 ASN B CA 1
ATOM 2909 C C . ASN B 1 75 ? 18.156 -26.578 -6.887 1 88.81 75 ASN B C 1
ATOM 2911 O O . ASN B 1 75 ? 17.719 -27.703 -7.121 1 88.81 75 ASN B O 1
ATOM 2915 N N . LEU B 1 76 ? 17.75 -25.484 -7.473 1 90.06 76 LEU B N 1
ATOM 2916 C CA . LEU B 1 76 ? 16.562 -25.531 -8.328 1 90.06 76 LEU B CA 1
ATOM 2917 C C . LEU B 1 76 ? 16.938 -25.359 -9.797 1 90.06 76 LEU B C 1
ATOM 2919 O O . LEU B 1 76 ? 16.094 -25.5 -10.68 1 90.06 76 LEU B O 1
ATOM 2923 N N . MET B 1 77 ? 18.156 -25.062 -9.953 1 82.88 77 MET B N 1
ATOM 2924 C CA . MET B 1 77 ? 18.656 -24.953 -11.32 1 82.88 77 MET B CA 1
ATOM 2925 C C . MET B 1 77 ? 18.953 -26.312 -11.906 1 82.88 77 MET B C 1
ATOM 2927 O O . MET B 1 77 ? 19.547 -27.172 -11.242 1 82.88 77 MET B O 1
ATOM 2931 N N . HIS B 1 78 ? 18.531 -26.578 -13.109 1 79.06 78 HIS B N 1
ATOM 2932 C CA . HIS B 1 78 ? 18.766 -27.828 -13.82 1 79.06 78 HIS B CA 1
ATOM 2933 C C . HIS B 1 78 ? 18.312 -29.031 -12.992 1 79.06 78 HIS B C 1
ATOM 2935 O O . HIS B 1 78 ? 18.984 -30.062 -12.961 1 79.06 78 HIS B O 1
ATOM 2941 N N . ASN B 1 79 ? 17.359 -28.828 -12.18 1 81.56 79 ASN B N 1
ATOM 2942 C CA . ASN B 1 79 ? 16.781 -29.906 -11.375 1 81.56 79 ASN B CA 1
ATOM 2943 C C . ASN B 1 79 ? 15.867 -30.797 -12.203 1 81.56 79 ASN B C 1
ATOM 2945 O O . ASN B 1 79 ? 14.875 -30.344 -12.766 1 81.56 79 ASN B O 1
ATOM 2949 N N . PRO B 1 80 ? 16.172 -32.125 -12.367 1 82.31 80 PRO B N 1
ATOM 2950 C CA . PRO B 1 80 ? 15.391 -33.031 -13.234 1 82.31 80 PRO B CA 1
ATOM 2951 C C . PRO B 1 80 ? 13.969 -33.25 -12.727 1 82.31 80 PRO B C 1
ATOM 2953 O O . PRO B 1 80 ? 13.117 -33.75 -13.461 1 82.31 80 PRO B O 1
ATOM 2956 N N . MET B 1 81 ? 13.773 -32.844 -11.5 1 87.44 81 MET B N 1
ATOM 2957 C CA . MET B 1 81 ? 12.438 -33.031 -10.93 1 87.44 81 MET B CA 1
ATOM 2958 C C . MET B 1 81 ? 11.492 -31.922 -11.375 1 87.44 81 MET B C 1
ATOM 2960 O O . MET B 1 81 ? 10.289 -32 -11.148 1 87.44 81 MET B O 1
ATOM 2964 N N . ILE B 1 82 ? 12.039 -30.906 -12.008 1 88.56 82 ILE B N 1
ATOM 2965 C CA . ILE B 1 82 ? 11.25 -29.75 -12.438 1 88.56 82 ILE B CA 1
ATOM 2966 C C . ILE B 1 82 ? 11.227 -29.672 -13.961 1 88.56 82 ILE B C 1
ATOM 2968 O O . ILE B 1 82 ? 12.281 -29.656 -14.602 1 88.56 82 ILE B O 1
ATOM 2972 N N . THR B 1 83 ? 10.07 -29.672 -14.523 1 85.88 83 THR B N 1
ATOM 2973 C CA . THR B 1 83 ? 9.906 -29.516 -15.969 1 85.88 83 THR B CA 1
ATOM 2974 C C . THR B 1 83 ? 9.258 -28.172 -16.297 1 85.88 83 THR B C 1
ATOM 2976 O O . THR B 1 83 ? 8.266 -27.797 -15.688 1 85.88 83 THR B O 1
ATOM 2979 N N . ASP B 1 84 ? 9.82 -27.438 -17.156 1 87.31 84 ASP B N 1
ATOM 2980 C CA . ASP B 1 84 ? 9.227 -26.219 -17.688 1 87.31 84 ASP B CA 1
ATOM 2981 C C . ASP B 1 84 ? 8.398 -26.5 -18.938 1 87.31 84 ASP B C 1
ATOM 2983 O O . ASP B 1 84 ? 8.945 -26.891 -19.969 1 87.31 84 ASP B O 1
ATOM 2987 N N . MET B 1 85 ? 7.156 -26.203 -18.812 1 82.06 85 MET B N 1
ATOM 2988 C CA . MET B 1 85 ? 6.227 -26.547 -19.875 1 82.06 85 MET B CA 1
ATOM 2989 C C . MET B 1 85 ? 6.086 -25.406 -20.875 1 82.06 85 MET B C 1
ATOM 2991 O O . MET B 1 85 ? 5.387 -25.516 -21.875 1 82.06 85 MET B O 1
ATOM 2995 N N . GLY B 1 86 ? 6.746 -24.328 -20.609 1 84.38 86 GLY B N 1
ATOM 2996 C CA . GLY B 1 86 ? 6.625 -23.156 -21.469 1 84.38 86 GLY B CA 1
ATOM 2997 C C . GLY B 1 86 ? 5.43 -22.297 -21.125 1 84.38 86 GLY B C 1
ATOM 2998 O O . GLY B 1 86 ? 4.969 -22.281 -19.984 1 84.38 86 GLY B O 1
ATOM 2999 N N . ASN B 1 87 ? 5.062 -21.422 -22.141 1 85.94 87 ASN B N 1
ATOM 3000 C CA . ASN B 1 87 ? 3.979 -20.469 -21.953 1 85.94 87 ASN B CA 1
ATOM 3001 C C . ASN B 1 87 ? 2.717 -20.891 -22.703 1 85.94 87 ASN B C 1
ATOM 3003 O O . ASN B 1 87 ? 2.789 -21.375 -23.828 1 85.94 87 ASN B O 1
ATOM 3007 N N . LEU B 1 88 ? 1.661 -20.781 -21.938 1 80 88 LEU B N 1
ATOM 3008 C CA . LEU B 1 88 ? 0.379 -20.781 -22.625 1 80 88 LEU B CA 1
ATOM 3009 C C . LEU B 1 88 ? 0.034 -19.375 -23.125 1 80 88 LEU B C 1
ATOM 3011 O O . LEU B 1 88 ? -0.139 -18.453 -22.312 1 80 88 LEU B O 1
ATOM 3015 N N . THR B 1 89 ? -0.048 -19.109 -24.438 1 70.12 89 THR B N 1
ATOM 3016 C CA . THR B 1 89 ? -0.278 -17.797 -25 1 70.12 89 THR B CA 1
ATOM 3017 C C . THR B 1 89 ? -1.735 -17.375 -24.828 1 70.12 89 THR B C 1
ATOM 3019 O O . THR B 1 89 ? -2.609 -18.219 -24.625 1 70.12 89 THR B O 1
ATOM 3022 N N . PRO B 1 90 ? -1.93 -16.047 -24.891 1 61.53 90 PRO B N 1
ATOM 3023 C CA . PRO B 1 90 ? -3.277 -15.516 -24.688 1 61.53 90 PRO B CA 1
ATOM 3024 C C . PRO B 1 90 ? -4.332 -16.219 -25.531 1 61.53 90 PRO B C 1
ATOM 3026 O O . PRO B 1 90 ? -5.449 -16.453 -25.078 1 61.53 90 PRO B O 1
ATOM 3029 N N . THR B 1 91 ? -3.953 -16.359 -26.688 1 56.94 91 THR B N 1
ATOM 3030 C CA . THR B 1 91 ? -4.898 -17 -27.594 1 56.94 91 THR B CA 1
ATOM 3031 C C . THR B 1 91 ? -5.203 -18.422 -27.141 1 56.94 91 THR B C 1
ATOM 3033 O O . THR B 1 91 ? -6.285 -18.953 -27.406 1 56.94 91 THR B O 1
ATOM 3036 N N . SER B 1 92 ? -4.336 -18.781 -26.391 1 51.81 92 SER B N 1
ATOM 3037 C CA . SER B 1 92 ? -4.477 -20.156 -25.953 1 51.81 92 SER B CA 1
ATOM 3038 C C . SER B 1 92 ? -4.797 -20.25 -24.469 1 51.81 92 SER B C 1
ATOM 3040 O O . SER B 1 92 ? -5.273 -21.281 -23.984 1 51.81 92 SER B O 1
ATOM 3042 N N . ALA B 1 93 ? -4.598 -19.156 -23.844 1 61.56 93 ALA B N 1
ATOM 3043 C CA . ALA B 1 93 ? -4.797 -19.172 -22.391 1 61.56 93 ALA B CA 1
ATOM 3044 C C . ALA B 1 93 ? -6.223 -18.781 -22.031 1 61.56 93 ALA B C 1
ATOM 3046 O O . ALA B 1 93 ? -6.438 -17.891 -21.203 1 61.56 93 ALA B O 1
ATOM 3047 N N . SER B 1 94 ? -7.062 -19.547 -22.672 1 75.31 94 SER B N 1
ATOM 3048 C CA . SER B 1 94 ? -8.453 -19.422 -22.266 1 75.31 94 SER B CA 1
ATOM 3049 C C . SER B 1 94 ? -8.688 -20.016 -20.875 1 75.31 94 SER B C 1
ATOM 3051 O O . SER B 1 94 ? -7.836 -20.75 -20.359 1 75.31 94 SER B O 1
ATOM 3053 N N . MET B 1 95 ? -9.711 -19.641 -20.297 1 83.12 95 MET B N 1
ATOM 3054 C CA . MET B 1 95 ? -10.086 -20.203 -19.016 1 83.12 95 MET B CA 1
ATOM 3055 C C . MET B 1 95 ? -10.117 -21.734 -19.078 1 83.12 95 MET B C 1
ATOM 3057 O O . MET B 1 95 ? -9.625 -22.406 -18.172 1 83.12 95 MET B O 1
ATOM 3061 N N . SER B 1 96 ? -10.609 -22.203 -20.172 1 86.44 96 SER B N 1
ATOM 3062 C CA . SER B 1 96 ? -10.734 -23.656 -20.328 1 86.44 96 SER B CA 1
ATOM 3063 C C . SER B 1 96 ? -9.367 -24.312 -20.5 1 86.44 96 SER B C 1
ATOM 3065 O O . SER B 1 96 ? -9.117 -25.391 -19.969 1 86.44 96 SER B O 1
ATOM 3067 N N . SER B 1 97 ? -8.477 -23.688 -21.219 1 87.75 97 SER B N 1
ATOM 3068 C CA . SER B 1 97 ? -7.148 -24.25 -21.453 1 87.75 97 SER B CA 1
ATOM 3069 C C . SER B 1 97 ? -6.336 -24.297 -20.156 1 87.75 97 SER B C 1
ATOM 3071 O O . SER B 1 97 ? -5.613 -25.25 -19.906 1 87.75 97 SER B O 1
ATOM 3073 N N . LEU B 1 98 ? -6.426 -23.266 -19.406 1 91.31 98 LEU B N 1
ATOM 3074 C CA . LEU B 1 98 ? -5.723 -23.219 -18.125 1 91.31 98 LEU B CA 1
ATOM 3075 C C . LEU B 1 98 ? -6.23 -24.297 -17.172 1 91.31 98 LEU B C 1
ATOM 3077 O O . LEU B 1 98 ? -5.438 -24.984 -16.531 1 91.31 98 LEU B O 1
ATOM 3081 N N . SER B 1 99 ? -7.52 -24.438 -17.141 1 93.75 99 SER B N 1
ATOM 3082 C CA . SER B 1 99 ? -8.117 -25.469 -16.281 1 93.75 99 SER B CA 1
ATOM 3083 C C . SER B 1 99 ? -7.691 -26.859 -16.719 1 93.75 99 SER B C 1
ATOM 3085 O O . SER B 1 99 ? -7.332 -27.703 -15.883 1 93.75 99 SER B O 1
ATOM 3087 N N . ALA B 1 100 ? -7.727 -27.078 -18.016 1 91.56 100 ALA B N 1
ATOM 3088 C CA . ALA B 1 100 ? -7.352 -28.391 -18.547 1 91.56 100 ALA B CA 1
ATOM 3089 C C . ALA B 1 100 ? -5.887 -28.703 -18.266 1 91.56 100 ALA B C 1
ATOM 3091 O O . ALA B 1 100 ? -5.543 -29.844 -17.938 1 91.56 100 ALA B O 1
ATOM 3092 N N . ALA B 1 101 ? -5.059 -27.703 -18.422 1 89.75 101 ALA B N 1
ATOM 3093 C CA . ALA B 1 101 ? -3.633 -27.906 -18.172 1 89.75 101 ALA B CA 1
ATOM 3094 C C . ALA B 1 101 ? -3.389 -28.281 -16.703 1 89.75 101 ALA B C 1
ATOM 3096 O O . ALA B 1 101 ? -2.66 -29.234 -16.422 1 89.75 101 ALA B O 1
ATOM 3097 N N . ALA B 1 102 ? -3.969 -27.562 -15.812 1 94.25 102 ALA B N 1
ATOM 3098 C CA . ALA B 1 102 ? -3.807 -27.828 -14.383 1 94.25 102 ALA B CA 1
ATOM 3099 C C . ALA B 1 102 ? -4.332 -29.219 -14.031 1 94.25 102 ALA B C 1
ATOM 3101 O O . ALA B 1 102 ? -3.68 -29.969 -13.297 1 94.25 102 ALA B O 1
ATOM 3102 N N . GLN B 1 103 ? -5.48 -29.547 -14.562 1 94.44 103 GLN B N 1
ATOM 3103 C CA . GLN B 1 103 ? -6.07 -30.844 -14.297 1 94.44 103 GLN B CA 1
ATOM 3104 C C . GLN B 1 103 ? -5.152 -31.969 -14.773 1 94.44 103 GLN B C 1
ATOM 3106 O O . GLN B 1 103 ? -4.945 -32.938 -14.055 1 94.44 103 GLN B O 1
ATOM 3111 N N . THR B 1 104 ? -4.66 -31.812 -15.961 1 90.94 104 THR B N 1
ATOM 3112 C CA . THR B 1 104 ? -3.793 -32.844 -16.547 1 90.94 104 THR B CA 1
ATOM 3113 C C . THR B 1 104 ? -2.543 -33.031 -15.688 1 90.94 104 THR B C 1
ATOM 3115 O O . THR B 1 104 ? -2.188 -34.156 -15.352 1 90.94 104 THR B O 1
ATOM 3118 N N . ILE B 1 105 ? -1.91 -31.969 -15.32 1 90.94 105 ILE B N 1
ATOM 3119 C CA . ILE B 1 105 ? -0.657 -32.031 -14.578 1 90.94 105 ILE B CA 1
ATOM 3120 C C . ILE B 1 105 ? -0.894 -32.688 -13.219 1 90.94 105 ILE B C 1
ATOM 3122 O O . ILE B 1 105 ? -0.181 -33.625 -12.844 1 90.94 105 ILE B O 1
ATOM 3126 N N . VAL B 1 106 ? -1.892 -32.312 -12.523 1 94.12 106 VAL B N 1
ATOM 3127 C CA . VAL B 1 106 ? -2.16 -32.812 -11.18 1 94.12 106 VAL B CA 1
ATOM 3128 C C . VAL B 1 106 ? -2.684 -34.219 -11.242 1 94.12 106 VAL B C 1
ATOM 3130 O O . VAL B 1 106 ? -2.383 -35.062 -10.367 1 94.12 106 VAL B O 1
ATOM 3133 N N . SER B 1 107 ? -3.424 -34.562 -12.289 1 93.06 107 SER B N 1
ATOM 3134 C CA . SER B 1 107 ? -3.922 -35.938 -12.461 1 93.06 107 SER B CA 1
ATOM 3135 C C . SER B 1 107 ? -2.775 -36.906 -12.633 1 93.06 107 SER B C 1
ATOM 3137 O O . SER B 1 107 ? -2.926 -38.094 -12.328 1 93.06 107 SER B O 1
ATOM 3139 N N . HIS B 1 108 ? -1.727 -36.469 -13.117 1 89.62 108 HIS B N 1
ATOM 3140 C CA . HIS B 1 108 ? -0.557 -37.312 -13.297 1 89.62 108 HIS B CA 1
ATOM 3141 C C . HIS B 1 108 ? 0.375 -37.25 -12.094 1 89.62 108 HIS B C 1
ATOM 3143 O O . HIS B 1 108 ? 1.577 -37.469 -12.211 1 89.62 108 HIS B O 1
ATOM 3149 N N . ASP B 1 109 ? -0.153 -36.75 -10.984 1 90.5 109 ASP B N 1
ATOM 3150 C CA . ASP B 1 109 ? 0.501 -36.719 -9.68 1 90.5 109 ASP B CA 1
ATOM 3151 C C . ASP B 1 109 ? 1.701 -35.781 -9.695 1 90.5 109 ASP B C 1
ATOM 3153 O O . ASP B 1 109 ? 2.75 -36.094 -9.125 1 90.5 109 ASP B O 1
ATOM 3157 N N . LYS B 1 110 ? 1.62 -34.75 -10.469 1 92.62 110 LYS B N 1
ATOM 3158 C CA . LYS B 1 110 ? 2.643 -33.688 -10.484 1 92.62 110 LYS B CA 1
ATOM 3159 C C . LYS B 1 110 ? 2.137 -32.406 -9.828 1 92.62 110 LYS B C 1
ATOM 3161 O O . LYS B 1 110 ? 0.935 -32.156 -9.836 1 92.62 110 LYS B O 1
ATOM 3166 N N . ARG B 1 111 ? 3.041 -31.75 -9.266 1 96.06 111 ARG B N 1
ATOM 3167 C CA . ARG B 1 111 ? 2.74 -30.438 -8.703 1 96.06 111 ARG B CA 1
ATOM 3168 C C . ARG B 1 111 ? 2.926 -29.344 -9.742 1 96.06 111 ARG B C 1
ATOM 3170 O O . ARG B 1 111 ? 3.607 -29.547 -10.75 1 96.06 111 ARG B O 1
ATOM 3177 N N . LEU B 1 112 ? 2.268 -28.156 -9.516 1 96 112 LEU B N 1
ATOM 3178 C CA . LEU B 1 112 ? 2.223 -27.141 -10.562 1 96 112 LEU B CA 1
ATOM 3179 C C . LEU 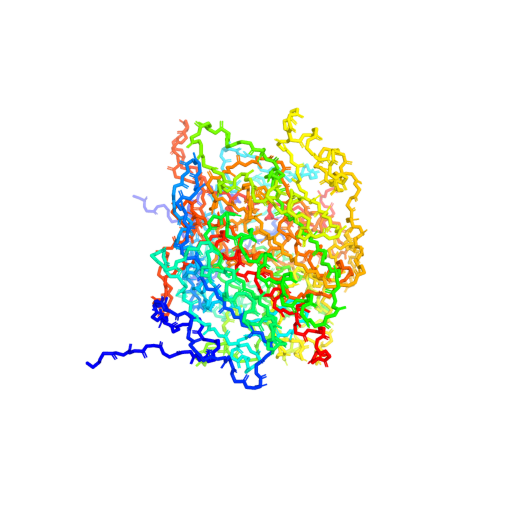B 1 112 ? 2.609 -25.781 -10 1 96 112 LEU B C 1
ATOM 3181 O O . LEU B 1 112 ? 2.09 -25.359 -8.969 1 96 112 LEU B O 1
ATOM 3185 N N . LEU B 1 113 ? 3.557 -25.125 -10.594 1 97.12 113 LEU B N 1
ATOM 3186 C CA . LEU B 1 113 ? 3.816 -23.703 -10.414 1 97.12 113 LEU B CA 1
ATOM 3187 C C . LEU B 1 113 ? 3.5 -22.922 -11.688 1 97.12 113 LEU B C 1
ATOM 3189 O O . LEU B 1 113 ? 4.066 -23.203 -12.75 1 97.12 113 LEU B O 1
ATOM 3193 N N . THR B 1 114 ? 2.596 -22.031 -11.609 1 96.5 114 THR B N 1
ATOM 3194 C CA . THR B 1 114 ? 2.262 -21.188 -12.758 1 96.5 114 THR B CA 1
ATOM 3195 C C . THR B 1 114 ? 2.85 -19.797 -12.594 1 96.5 114 THR B C 1
ATOM 3197 O O . THR B 1 114 ? 2.703 -19.172 -11.539 1 96.5 114 THR B O 1
ATOM 3200 N N . LEU B 1 115 ? 3.584 -19.391 -13.578 1 95.62 115 LEU B N 1
ATOM 3201 C CA . LEU B 1 115 ? 4.035 -18 -13.664 1 95.62 115 LEU B CA 1
ATOM 3202 C C . LEU B 1 115 ? 3.035 -17.156 -14.438 1 95.62 115 LEU B C 1
ATOM 3204 O O . LEU B 1 115 ? 2.744 -17.438 -15.602 1 95.62 115 LEU B O 1
ATOM 3208 N N . GLY B 1 116 ? 2.514 -16.25 -13.727 1 89.56 116 GLY B N 1
ATOM 3209 C CA . GLY B 1 116 ? 1.361 -15.586 -14.312 1 89.56 116 GLY B CA 1
ATOM 3210 C C . GLY B 1 116 ? 1.66 -14.172 -14.781 1 89.56 116 GLY B C 1
ATOM 3211 O O . GLY B 1 116 ? 2.766 -13.664 -14.578 1 89.56 116 GLY B O 1
ATOM 3212 N N . GLY B 1 117 ? 0.564 -13.82 -15.453 1 91.56 117 GLY B N 1
ATOM 3213 C CA . GLY B 1 117 ? -0.168 -12.641 -15.875 1 91.56 117 GLY B CA 1
ATOM 3214 C C . GLY B 1 117 ? -1.001 -12.023 -14.766 1 91.56 117 GLY B C 1
ATOM 3215 O O . GLY B 1 117 ? -0.57 -11.977 -13.609 1 91.56 117 GLY B O 1
ATOM 3216 N N . ASP B 1 118 ? -2.209 -11.625 -15.102 1 94.06 118 ASP B N 1
ATOM 3217 C CA . ASP B 1 118 ? -3.047 -11.016 -14.07 1 94.06 118 ASP B CA 1
ATOM 3218 C C . ASP B 1 118 ? -3.729 -12.086 -13.219 1 94.06 118 ASP B C 1
ATOM 3220 O O . ASP B 1 118 ? -3.559 -13.281 -13.461 1 94.06 118 ASP B O 1
ATOM 3224 N N . HIS B 1 119 ? -4.387 -11.719 -12.156 1 96.94 119 HIS B N 1
ATOM 3225 C CA . HIS B 1 119 ? -4.848 -12.625 -11.109 1 96.94 119 HIS B CA 1
ATOM 3226 C C . HIS B 1 119 ? -6.09 -13.398 -11.555 1 96.94 119 HIS B C 1
ATOM 3228 O O . HIS B 1 119 ? -6.605 -14.234 -10.812 1 96.94 119 HIS B O 1
ATOM 3234 N N . SER B 1 120 ? -6.59 -13.258 -12.758 1 94.75 120 SER B N 1
ATOM 3235 C CA . SER B 1 120 ? -7.738 -13.992 -13.273 1 94.75 120 SER B CA 1
ATOM 3236 C C . SER B 1 120 ? -7.371 -15.438 -13.586 1 94.75 120 SER B C 1
ATOM 3238 O O . SER B 1 120 ? -8.242 -16.297 -13.68 1 94.75 120 SER B O 1
ATOM 3240 N N . ILE B 1 121 ? -6.129 -15.766 -13.695 1 95.56 121 ILE B N 1
ATOM 3241 C CA . ILE B 1 121 ? -5.707 -17.094 -14.125 1 95.56 121 ILE B CA 1
ATOM 3242 C C . ILE B 1 121 ? -5.91 -18.094 -12.992 1 95.56 121 ILE B C 1
ATOM 3244 O O . ILE B 1 121 ? -5.938 -19.312 -13.227 1 95.56 121 ILE B O 1
ATOM 3248 N N . THR B 1 122 ? -5.984 -17.594 -11.758 1 98.06 122 THR B N 1
ATOM 3249 C CA . THR B 1 122 ? -6.035 -18.484 -10.594 1 98.06 122 THR B CA 1
ATOM 3250 C C . THR B 1 122 ? -7.328 -19.281 -10.578 1 98.06 122 THR B C 1
ATOM 3252 O O . THR B 1 122 ? -7.32 -20.484 -10.258 1 98.06 122 THR B O 1
ATOM 3255 N N . TYR B 1 123 ? -8.438 -18.719 -11.023 1 97.38 123 TYR B N 1
ATOM 3256 C CA . TYR B 1 123 ? -9.734 -19.375 -10.977 1 97.38 123 TYR B CA 1
ATOM 3257 C C . TYR B 1 123 ? -9.727 -20.641 -11.836 1 97.38 123 TYR B C 1
ATOM 3259 O O . TYR B 1 123 ? -9.977 -21.734 -11.344 1 97.38 123 TYR B O 1
ATOM 3267 N N . PRO B 1 124 ? -9.438 -20.5 -13.109 1 96.31 124 PRO B N 1
ATOM 3268 C CA . PRO B 1 124 ? -9.43 -21.719 -13.914 1 96.31 124 PRO B CA 1
ATOM 3269 C C . PRO B 1 124 ? -8.383 -22.734 -13.453 1 96.31 124 PRO B C 1
ATOM 3271 O O . PRO B 1 124 ? -8.594 -23.938 -13.555 1 96.31 124 PRO B O 1
ATOM 3274 N N . LEU B 1 125 ? -7.234 -22.328 -12.953 1 97.06 125 LEU B N 1
ATOM 3275 C CA . LEU B 1 125 ? -6.215 -23.234 -12.445 1 97.06 125 LEU B CA 1
ATOM 3276 C C . LEU B 1 125 ? -6.734 -24.016 -11.234 1 97.06 125 LEU B C 1
ATOM 3278 O O . LEU B 1 125 ? -6.582 -25.234 -11.172 1 97.06 125 LEU B O 1
ATOM 3282 N N . VAL B 1 126 ? -7.352 -23.281 -10.273 1 98.69 126 VAL B N 1
ATOM 3283 C CA . VAL B 1 126 ? -7.922 -23.906 -9.086 1 98.69 126 VAL B CA 1
ATOM 3284 C C . VAL B 1 126 ? -8.992 -24.922 -9.5 1 98.69 126 VAL B C 1
ATOM 3286 O O . VAL B 1 126 ? -9.07 -26.016 -8.93 1 98.69 126 VAL B O 1
ATOM 3289 N N . LYS B 1 127 ? -9.781 -24.562 -10.461 1 97.75 127 LYS B N 1
ATOM 3290 C CA . LYS B 1 127 ? -10.828 -25.453 -10.969 1 97.75 127 LYS B CA 1
ATOM 3291 C C . LYS B 1 127 ? -10.227 -26.75 -11.492 1 97.75 127 LYS B C 1
ATOM 3293 O O . LYS B 1 127 ? -10.734 -27.844 -11.188 1 97.75 127 LYS B O 1
ATOM 3298 N N . GLY B 1 128 ? -9.164 -26.656 -12.32 1 96.88 128 GLY B N 1
ATOM 3299 C CA . GLY B 1 128 ? -8.484 -27.844 -12.828 1 96.88 128 GLY B CA 1
ATOM 3300 C C . GLY B 1 128 ? -7.871 -28.688 -11.727 1 96.88 128 GLY B C 1
ATOM 3301 O O . GLY B 1 128 ? -7.992 -29.922 -11.75 1 96.88 128 GLY B O 1
ATOM 3302 N N . VAL B 1 129 ? -7.23 -28.078 -10.734 1 98.12 129 VAL B N 1
ATOM 3303 C CA . VAL B 1 129 ? -6.605 -28.781 -9.617 1 98.12 129 VAL B CA 1
ATOM 3304 C C . VAL B 1 129 ? -7.672 -29.516 -8.812 1 98.12 129 VAL B C 1
ATOM 3306 O O . VAL B 1 129 ? -7.496 -30.688 -8.461 1 98.12 129 VAL B O 1
ATOM 3309 N N . ARG B 1 130 ? -8.75 -28.812 -8.523 1 98.38 130 ARG B N 1
ATOM 3310 C CA . ARG B 1 130 ? -9.844 -29.406 -7.758 1 98.38 130 ARG B CA 1
ATOM 3311 C C . ARG B 1 130 ? -10.391 -30.641 -8.445 1 98.38 130 ARG B C 1
ATOM 3313 O O . ARG B 1 130 ? -10.617 -31.672 -7.797 1 98.38 130 ARG B O 1
ATOM 3320 N N . ARG B 1 131 ? -10.602 -30.609 -9.711 1 97.31 131 ARG B N 1
ATOM 3321 C CA . ARG B 1 131 ? -11.125 -31.734 -10.477 1 97.31 131 ARG B CA 1
ATOM 3322 C C . ARG B 1 131 ? -10.188 -32.938 -10.398 1 97.31 131 ARG B C 1
ATOM 3324 O O . ARG B 1 131 ? -10.633 -34.062 -10.211 1 97.31 131 ARG B O 1
ATOM 3331 N N . ALA B 1 132 ? -8.945 -32.688 -10.586 1 97.19 132 ALA B N 1
ATOM 3332 C CA . ALA B 1 132 ? -7.953 -33.75 -10.539 1 97.19 132 ALA B CA 1
ATOM 3333 C C . ALA B 1 132 ? -7.934 -34.406 -9.164 1 97.19 132 ALA B C 1
ATOM 3335 O O . ALA B 1 132 ? -7.871 -35.625 -9.062 1 97.19 132 ALA B O 1
ATOM 3336 N N . LEU B 1 133 ? -7.969 -33.625 -8.078 1 97.75 133 LEU B N 1
ATOM 3337 C CA . LEU B 1 133 ? -7.945 -34.156 -6.723 1 97.75 133 LEU B CA 1
ATOM 3338 C C . LEU B 1 133 ? -9.18 -35 -6.441 1 97.75 133 LEU B C 1
ATOM 3340 O O . LEU B 1 133 ? -9.078 -36.094 -5.895 1 97.75 133 LEU B O 1
ATOM 3344 N N . CYS B 1 134 ? -10.32 -34.5 -6.871 1 97.19 134 CYS B N 1
ATOM 3345 C CA . CYS B 1 134 ? -11.562 -35.219 -6.664 1 97.19 134 CYS B CA 1
ATOM 3346 C C . CYS B 1 134 ? -11.531 -36.562 -7.379 1 97.19 134 CYS B C 1
ATOM 3348 O O . CYS B 1 134 ? -11.992 -37.594 -6.84 1 97.19 134 CYS B O 1
ATOM 3350 N N . ALA B 1 135 ? -10.984 -36.531 -8.547 1 96.62 135 ALA B N 1
ATOM 3351 C CA . ALA B 1 135 ? -10.883 -37.75 -9.328 1 96.62 135 ALA B CA 1
ATOM 3352 C C . ALA B 1 135 ? -10.008 -38.781 -8.609 1 96.62 135 ALA B C 1
ATOM 3354 O O . ALA B 1 135 ? -10.172 -40 -8.805 1 96.62 135 ALA B O 1
ATOM 3355 N N . ARG B 1 136 ? -9.203 -38.375 -7.75 1 94.81 136 ARG B N 1
ATOM 3356 C CA . ARG B 1 136 ? -8.289 -39.25 -7.023 1 94.81 136 ARG B CA 1
ATOM 3357 C C . ARG B 1 136 ? -8.797 -39.5 -5.609 1 94.81 136 ARG B C 1
ATOM 3359 O O . ARG B 1 136 ? -8.07 -40.062 -4.781 1 94.81 136 ARG B O 1
ATOM 3366 N N . GLY B 1 137 ? -9.945 -38.969 -5.266 1 96 137 GLY B N 1
ATOM 3367 C CA . GLY B 1 137 ? -10.594 -39.281 -4.004 1 96 137 GLY B CA 1
ATOM 3368 C C . GLY B 1 137 ? -10.312 -38.25 -2.92 1 96 137 GLY B C 1
ATOM 3369 O O . GLY B 1 137 ? -10.695 -38.438 -1.764 1 96 137 GLY B O 1
ATOM 3370 N N . GLU B 1 138 ? -9.562 -37.25 -3.24 1 96.31 138 GLU B N 1
ATOM 3371 C CA . GLU B 1 138 ? -9.297 -36.156 -2.305 1 96.31 138 GLU B CA 1
ATOM 3372 C C . GLU B 1 138 ? -10.289 -35.031 -2.492 1 96.31 138 GLU B C 1
ATOM 3374 O O . GLU B 1 138 ? -10.258 -34.312 -3.506 1 96.31 138 GLU B O 1
ATOM 3379 N N . THR B 1 139 ? -11.109 -34.719 -1.515 1 94.38 139 THR B N 1
ATOM 3380 C CA . THR B 1 139 ? -12.172 -33.719 -1.667 1 94.38 139 THR B CA 1
ATOM 3381 C C . THR B 1 139 ? -11.742 -32.375 -1.091 1 94.38 139 THR B C 1
ATOM 3383 O O . THR B 1 139 ? -12.43 -31.375 -1.282 1 94.38 139 THR B O 1
ATOM 3386 N N . ARG B 1 140 ? -10.68 -32.531 -0.428 1 95.94 140 ARG B N 1
ATOM 3387 C CA . ARG B 1 140 ? -10.234 -31.297 0.179 1 95.94 140 ARG B CA 1
ATOM 3388 C C . ARG B 1 140 ? -9.32 -30.516 -0.77 1 95.94 140 ARG B C 1
ATOM 3390 O O . ARG B 1 140 ? -8.531 -31.109 -1.506 1 95.94 140 ARG B O 1
ATOM 3397 N N . LEU B 1 141 ? -9.453 -29.156 -0.742 1 98.75 141 LEU B N 1
ATOM 3398 C CA . LEU B 1 141 ? -8.508 -28.203 -1.312 1 98.75 141 LEU B CA 1
ATOM 3399 C C . LEU B 1 141 ? -8.531 -26.875 -0.539 1 98.75 141 LEU B C 1
ATOM 3401 O O . LEU B 1 141 ? -9.578 -26.25 -0.406 1 98.75 141 LEU B O 1
ATOM 3405 N N . ASN B 1 142 ? -7.395 -26.578 0.073 1 98.75 142 ASN B N 1
ATOM 3406 C CA . ASN B 1 142 ? -7.234 -25.297 0.757 1 98.75 142 ASN B CA 1
ATOM 3407 C C . ASN B 1 142 ? -6.523 -24.266 -0.123 1 98.75 142 ASN B C 1
ATOM 3409 O O . ASN B 1 142 ? -5.777 -24.641 -1.032 1 98.75 142 ASN B O 1
ATOM 3413 N N . ILE B 1 143 ? -6.812 -23 0.142 1 98.88 143 ILE B N 1
ATOM 3414 C CA . ILE B 1 143 ? -6.141 -21.938 -0.605 1 98.88 143 ILE B CA 1
ATOM 3415 C C . ILE B 1 143 ? -5.5 -20.953 0.364 1 98.88 143 ILE B C 1
ATOM 3417 O O . ILE B 1 143 ? -6.148 -20.469 1.295 1 98.88 143 ILE B O 1
ATOM 3421 N N . LEU B 1 144 ? -4.238 -20.734 0.279 1 98.81 144 LEU B N 1
ATOM 3422 C CA . LEU B 1 144 ? -3.529 -19.594 0.874 1 98.81 144 LEU B CA 1
ATOM 3423 C C . LEU B 1 144 ? -3.32 -18.484 -0.149 1 98.81 144 LEU B C 1
ATOM 3425 O O . LEU B 1 144 ? -2.572 -18.656 -1.114 1 98.81 144 LEU B O 1
ATOM 3429 N N . HIS B 1 145 ? -4.023 -17.438 0.035 1 98.88 145 HIS B N 1
ATOM 3430 C CA . HIS B 1 145 ? -4.062 -16.297 -0.875 1 98.88 145 HIS B CA 1
ATOM 3431 C C . HIS B 1 145 ? -3.354 -15.086 -0.273 1 98.88 145 HIS B C 1
ATOM 3433 O O . HIS B 1 145 ? -3.801 -14.531 0.737 1 98.88 145 HIS B O 1
ATOM 3439 N N . LEU B 1 146 ? -2.186 -14.703 -0.812 1 98.69 146 LEU B N 1
ATOM 3440 C CA . LEU B 1 146 ? -1.47 -13.492 -0.42 1 98.69 146 LEU B CA 1
ATOM 3441 C C . LEU B 1 146 ? -1.727 -12.367 -1.412 1 98.69 146 LEU B C 1
ATOM 3443 O O . LEU B 1 146 ? -1.405 -12.484 -2.596 1 98.69 146 LEU B O 1
ATOM 3447 N N . ASP B 1 147 ? -2.27 -11.258 -0.978 1 98.69 147 ASP B N 1
ATOM 3448 C CA . ASP B 1 147 ? -2.736 -10.188 -1.854 1 98.69 147 ASP B CA 1
ATOM 3449 C C . ASP B 1 147 ? -3.105 -8.945 -1.052 1 98.69 147 ASP B C 1
ATOM 3451 O O . ASP B 1 147 ? -3.482 -9.047 0.118 1 98.69 147 ASP B O 1
ATOM 3455 N N . ALA B 1 148 ? -2.891 -7.758 -1.683 1 98.38 148 ALA B N 1
ATOM 3456 C CA . ALA B 1 148 ? -3.447 -6.543 -1.093 1 98.38 148 ALA B CA 1
ATOM 3457 C C . ALA B 1 148 ? -4.969 -6.535 -1.186 1 98.38 148 ALA B C 1
ATOM 3459 O O . ALA B 1 148 ? -5.645 -5.887 -0.38 1 98.38 148 ALA B O 1
ATOM 3460 N N . HIS B 1 149 ? -5.566 -7.172 -2.207 1 97.5 149 HIS B N 1
ATOM 3461 C CA . HIS B 1 149 ? -6.988 -7.199 -2.533 1 97.5 149 HIS B CA 1
ATOM 3462 C C . HIS B 1 149 ? -7.598 -8.562 -2.236 1 97.5 149 HIS B C 1
ATOM 3464 O O . HIS B 1 149 ? -6.945 -9.594 -2.43 1 97.5 149 HIS B O 1
ATOM 3470 N N . SER B 1 150 ? -8.852 -8.578 -1.824 1 96.94 150 SER B N 1
ATOM 3471 C CA . SER B 1 150 ? -9.492 -9.859 -1.541 1 96.94 150 SER B CA 1
ATOM 3472 C C . SER B 1 150 ? -9.93 -10.555 -2.826 1 96.94 150 SER B C 1
ATOM 3474 O O . SER B 1 150 ? -10.109 -11.773 -2.85 1 96.94 150 SER B O 1
ATOM 3476 N N . ASP B 1 151 ? -10.102 -9.688 -3.885 1 96.69 151 ASP B N 1
ATOM 3477 C CA . ASP B 1 151 ? -10.547 -10.203 -5.176 1 96.69 151 ASP B CA 1
ATOM 3478 C C . ASP B 1 151 ? -11.844 -11 -5.031 1 96.69 151 ASP B C 1
ATOM 3480 O O . ASP B 1 151 ? -11.992 -12.07 -5.633 1 96.69 151 ASP B O 1
ATOM 3484 N N . LEU B 1 152 ? -12.742 -10.492 -4.207 1 96.5 152 LEU B N 1
ATOM 3485 C CA . LEU B 1 152 ? -14.008 -11.156 -3.896 1 96.5 152 LEU B CA 1
ATOM 3486 C C . LEU B 1 152 ? -15.18 -10.414 -4.52 1 96.5 152 LEU B C 1
ATOM 3488 O O . LEU B 1 152 ? -16.328 -10.648 -4.145 1 96.5 152 LEU B O 1
ATOM 3492 N N . TYR B 1 153 ? -14.898 -9.523 -5.453 1 93.56 153 TYR B N 1
ATOM 3493 C CA . TYR B 1 153 ? -16.016 -8.805 -6.07 1 93.56 153 TYR B CA 1
ATOM 3494 C C . TYR B 1 153 ? -16.922 -9.758 -6.824 1 93.56 153 TYR B C 1
ATOM 3496 O O . TYR B 1 153 ? -16.453 -10.562 -7.641 1 93.56 153 TYR B O 1
ATOM 3504 N N . GLU B 1 154 ? -18.172 -9.625 -6.504 1 89.62 154 GLU B N 1
ATOM 3505 C CA . GLU B 1 154 ? -19.172 -10.422 -7.227 1 89.62 154 GLU B CA 1
ATOM 3506 C C . GLU B 1 154 ? -19.281 -9.969 -8.68 1 89.62 154 GLU B C 1
ATOM 3508 O O . GLU B 1 154 ? -19.391 -10.805 -9.586 1 89.62 154 GLU B O 1
ATOM 3513 N N . TYR B 1 155 ? -19.344 -8.664 -8.781 1 81.19 155 TYR B N 1
ATOM 3514 C CA . TYR B 1 155 ? -19.391 -8.062 -10.109 1 81.19 155 TYR B CA 1
ATOM 3515 C C . TYR B 1 155 ? -18.125 -7.238 -10.375 1 81.19 155 TYR B C 1
ATOM 3517 O O . TYR B 1 155 ? -17.422 -6.859 -9.445 1 81.19 155 TYR B O 1
ATOM 3525 N N . ASP B 1 156 ? -17.859 -7.172 -11.539 1 67.56 156 ASP B N 1
ATOM 3526 C CA . ASP B 1 156 ? -16.672 -6.406 -11.883 1 67.56 156 ASP B CA 1
ATOM 3527 C C . ASP B 1 156 ? -16.766 -4.969 -11.391 1 67.56 156 ASP B C 1
ATOM 3529 O O . ASP B 1 156 ? -17.844 -4.355 -11.461 1 67.56 156 ASP B O 1
ATOM 3533 N N . ILE B 1 157 ? -15.68 -4.512 -10.867 1 65.62 157 ILE B N 1
ATOM 3534 C CA . ILE B 1 157 ? -15.609 -3.215 -10.195 1 65.62 157 ILE B CA 1
ATOM 3535 C C . ILE B 1 157 ? -15.922 -2.104 -11.195 1 65.62 157 ILE B C 1
ATOM 3537 O O . ILE B 1 157 ? -16.531 -1.094 -10.836 1 65.62 157 ILE B O 1
ATOM 3541 N N . LEU B 1 158 ? -15.414 -2.342 -12.328 1 61.56 158 LEU B N 1
ATOM 3542 C CA . LEU B 1 158 ? -15.617 -1.283 -13.312 1 61.56 158 LEU B CA 1
ATOM 3543 C C . LEU B 1 158 ? -16.906 -1.512 -14.102 1 61.56 158 LEU B C 1
ATOM 3545 O O . LEU B 1 158 ? -17.188 -0.786 -15.055 1 61.56 158 LEU B O 1
ATOM 3549 N N . ASN B 1 159 ? -17.703 -2.387 -13.68 1 61.12 159 ASN B N 1
ATOM 3550 C CA . ASN B 1 159 ? -19 -2.682 -14.289 1 61.12 159 ASN B CA 1
ATOM 3551 C C . ASN B 1 159 ? -18.859 -3.01 -15.773 1 61.12 159 ASN B C 1
ATOM 3553 O O . ASN B 1 159 ? -19.625 -2.512 -16.594 1 61.12 159 ASN B O 1
ATOM 3557 N N . GLN B 1 160 ? -17.891 -3.58 -16.109 1 64.5 160 GLN B N 1
ATOM 3558 C CA . GLN B 1 160 ? -17.656 -3.934 -17.516 1 64.5 160 GLN B CA 1
ATOM 3559 C C . GLN B 1 160 ? -18.234 -5.305 -17.828 1 64.5 160 GLN B C 1
ATOM 3561 O O . GLN B 1 160 ? -17.938 -5.875 -18.891 1 64.5 160 GLN B O 1
ATOM 3566 N N . ASN B 1 161 ? -18.953 -5.781 -16.938 1 73.12 161 ASN B N 1
ATOM 3567 C CA . ASN B 1 161 ? -19.609 -7.074 -17.125 1 73.12 161 ASN B CA 1
ATOM 3568 C C . ASN B 1 161 ? -18.594 -8.18 -17.391 1 73.12 161 ASN B C 1
ATOM 3570 O O . ASN B 1 161 ? -18.781 -9.023 -18.266 1 73.12 161 ASN B O 1
ATOM 3574 N N . ASN B 1 162 ? -17.469 -8.031 -16.828 1 83.75 162 ASN B N 1
ATOM 3575 C CA . ASN B 1 162 ? -16.438 -9.062 -16.938 1 83.75 162 ASN B CA 1
ATOM 3576 C C . ASN B 1 162 ? -16.422 -9.977 -15.711 1 83.75 162 ASN B C 1
ATOM 3578 O O . ASN B 1 162 ? -15.773 -9.672 -14.711 1 83.75 162 ASN B O 1
ATOM 3582 N N . ARG B 1 163 ? -17.109 -11.07 -15.852 1 86.38 163 ARG B N 1
ATOM 3583 C CA . ARG B 1 163 ? -17.234 -12.047 -14.766 1 86.38 163 ARG B CA 1
ATOM 3584 C C . ARG B 1 163 ? -15.867 -12.594 -14.367 1 86.38 163 ARG B C 1
ATOM 3586 O O . ARG B 1 163 ? -15.688 -13.07 -13.242 1 86.38 163 ARG B O 1
ATOM 3593 N N . TYR B 1 164 ? -14.914 -12.508 -15.203 1 87.75 164 TYR B N 1
ATOM 3594 C CA . TYR B 1 164 ? -13.625 -13.148 -14.984 1 87.75 164 TYR B CA 1
ATOM 3595 C C . TYR B 1 164 ? -12.547 -12.109 -14.711 1 87.75 164 TYR B C 1
ATOM 3597 O O . TYR B 1 164 ? -11.352 -12.383 -14.875 1 87.75 164 TYR B O 1
ATOM 3605 N N . SER B 1 165 ? -13.016 -10.961 -14.305 1 89.88 165 SER B N 1
ATOM 3606 C CA . SER B 1 165 ? -12.086 -9.906 -13.914 1 89.88 165 SER B CA 1
ATOM 3607 C C . SER B 1 165 ? -11.039 -10.43 -12.938 1 89.88 165 SER B C 1
ATOM 3609 O O . SER B 1 165 ? -11.328 -11.305 -12.125 1 89.88 165 SER B O 1
ATOM 3611 N N . HIS B 1 166 ? -9.828 -9.859 -12.992 1 90.81 166 HIS B N 1
ATOM 3612 C CA . HIS B 1 166 ? -8.781 -10.234 -12.047 1 90.81 166 HIS B CA 1
ATOM 3613 C C . HIS B 1 166 ? -9.148 -9.82 -10.625 1 90.81 166 HIS B C 1
ATOM 3615 O O . HIS B 1 166 ? -8.469 -10.203 -9.664 1 90.81 166 HIS B O 1
ATOM 3621 N N . ALA B 1 167 ? -10.227 -9.062 -10.438 1 92.56 167 ALA B N 1
ATOM 3622 C CA . ALA B 1 167 ? -10.727 -8.641 -9.133 1 92.56 167 ALA B CA 1
ATOM 3623 C C . ALA B 1 167 ? -11.773 -9.617 -8.602 1 92.56 167 ALA B C 1
ATOM 3625 O O . ALA B 1 167 ? -12.336 -9.414 -7.527 1 92.56 167 ALA B O 1
ATOM 3626 N N . SER B 1 168 ? -11.977 -10.852 -9.312 1 94.25 168 SER B N 1
ATOM 3627 C CA . SER B 1 168 ? -13.164 -11.625 -8.945 1 94.25 168 SER B CA 1
ATOM 3628 C C . SER B 1 168 ? -12.852 -13.117 -8.891 1 94.25 168 SER B C 1
ATOM 3630 O O . SER B 1 168 ? -13.75 -13.945 -8.75 1 94.25 168 SER B O 1
ATOM 3632 N N . PRO B 1 169 ? -11.617 -13.586 -9.016 1 96.44 169 PRO B N 1
ATOM 3633 C CA . PRO B 1 169 ? -11.375 -15.031 -9.078 1 96.44 169 PRO B CA 1
ATOM 3634 C C . PRO B 1 169 ? -11.844 -15.766 -7.828 1 96.44 169 PRO B C 1
ATOM 3636 O O . PRO B 1 169 ? -12.375 -16.875 -7.926 1 96.44 169 PRO B O 1
ATOM 3639 N N . PHE B 1 170 ? -11.734 -15.164 -6.695 1 98 170 PHE B N 1
ATOM 3640 C CA . PHE B 1 170 ? -12.07 -15.875 -5.473 1 98 170 PHE B CA 1
ATOM 3641 C C . PHE B 1 170 ? -13.57 -15.836 -5.211 1 98 170 PHE B C 1
ATOM 3643 O O . PHE B 1 170 ? -14.117 -16.703 -4.531 1 98 170 PHE B O 1
ATOM 3650 N N . ALA B 1 171 ? -14.242 -14.773 -5.75 1 96 171 ALA B N 1
ATOM 3651 C CA . ALA B 1 171 ? -15.703 -14.844 -5.766 1 96 171 ALA B CA 1
ATOM 3652 C C . ALA B 1 171 ? -16.188 -16.062 -6.551 1 96 171 ALA B C 1
ATOM 3654 O O . ALA B 1 171 ? -17.062 -16.797 -6.086 1 96 171 ALA B O 1
ATOM 3655 N N . ARG B 1 172 ? -15.594 -16.344 -7.723 1 95.88 172 ARG B N 1
ATOM 3656 C CA . ARG B 1 172 ? -15.977 -17.469 -8.562 1 95.88 172 ARG B CA 1
ATOM 3657 C C . ARG B 1 172 ? -15.656 -18.797 -7.875 1 95.88 172 ARG B C 1
ATOM 3659 O O . ARG B 1 172 ? -16.469 -19.719 -7.898 1 95.88 172 ARG B O 1
ATOM 3666 N N . ILE B 1 173 ? -14.484 -18.891 -7.27 1 98.06 173 ILE B N 1
ATOM 3667 C CA . ILE B 1 173 ? -14.039 -20.094 -6.586 1 98.06 173 ILE B CA 1
ATOM 3668 C C . ILE B 1 173 ? -15.008 -20.438 -5.461 1 98.06 173 ILE B C 1
ATOM 3670 O O . ILE B 1 173 ? -15.406 -21.594 -5.309 1 98.06 173 ILE B O 1
ATOM 3674 N N . MET B 1 174 ? -15.391 -19.422 -4.672 1 97.56 174 MET B N 1
ATOM 3675 C CA . MET B 1 174 ? -16.297 -19.641 -3.549 1 97.56 174 MET B CA 1
ATOM 3676 C C . MET B 1 174 ? -17.703 -19.969 -4.039 1 97.56 174 MET B C 1
ATOM 3678 O O . MET B 1 174 ? -18.344 -20.875 -3.51 1 97.56 174 MET B O 1
ATOM 3682 N N . GLU B 1 175 ? -18.219 -19.328 -5.059 1 95.94 175 GLU B N 1
ATOM 3683 C CA . GLU B 1 175 ? -19.531 -19.562 -5.641 1 95.94 175 GLU B CA 1
ATOM 3684 C C . GLU B 1 175 ? -19.672 -21.016 -6.094 1 95.94 175 GLU B C 1
ATOM 3686 O O . GLU B 1 175 ? -20.734 -21.609 -5.926 1 95.94 175 GLU B O 1
ATOM 3691 N N . GLU B 1 176 ? -18.609 -21.547 -6.645 1 96.75 176 GLU B N 1
ATOM 3692 C CA . GLU B 1 176 ? -18.656 -22.875 -7.219 1 96.75 176 GLU B CA 1
ATOM 3693 C C . GLU B 1 176 ? -18.219 -23.938 -6.203 1 96.75 176 GLU B C 1
ATOM 3695 O O . GLU B 1 176 ? -18.188 -25.125 -6.508 1 96.75 176 GLU B O 1
ATOM 3700 N N . GLY B 1 177 ? -17.859 -23.562 -5.012 1 97.31 177 GLY B N 1
ATOM 3701 C CA . GLY B 1 177 ? -17.453 -24.5 -3.973 1 97.31 177 GLY B CA 1
ATOM 3702 C C . GLY B 1 177 ? -16.188 -25.25 -4.309 1 97.31 177 GLY B C 1
ATOM 3703 O O . GLY B 1 177 ? -16.094 -26.453 -4.078 1 97.31 177 GLY B O 1
ATOM 3704 N N . LEU B 1 178 ? -15.203 -24.531 -4.883 1 98.06 178 LEU B N 1
ATOM 3705 C CA . LEU B 1 178 ? -14.031 -25.203 -5.418 1 98.06 178 LEU B CA 1
ATOM 3706 C C . LEU B 1 178 ? -12.992 -25.438 -4.328 1 98.06 178 LEU B C 1
ATOM 3708 O O . LEU B 1 178 ? -12.016 -26.172 -4.535 1 98.06 178 LEU B O 1
ATOM 3712 N N . CYS B 1 179 ? -13.117 -24.812 -3.129 1 97.69 179 CYS B N 1
ATOM 3713 C CA . CYS B 1 179 ? -12.156 -25.016 -2.053 1 97.69 179 CYS B CA 1
ATOM 3714 C C . CYS B 1 179 ? -12.859 -25.219 -0.718 1 97.69 179 CYS B C 1
ATOM 3716 O O . CYS B 1 179 ? -14.023 -24.828 -0.561 1 97.69 179 CYS B O 1
ATOM 3718 N N . SER B 1 180 ? -12.164 -25.875 0.208 1 97.31 180 SER B N 1
ATOM 3719 C CA . SER B 1 180 ? -12.695 -26.156 1.534 1 97.31 180 SER B CA 1
ATOM 3720 C C . SER B 1 180 ? -12.414 -25.016 2.504 1 97.31 180 SER B C 1
ATOM 3722 O O . SER B 1 180 ? -13.156 -24.812 3.465 1 97.31 180 SER B O 1
ATOM 3724 N N . ARG B 1 181 ? -11.32 -24.328 2.283 1 98.19 181 ARG B N 1
ATOM 3725 C CA . ARG B 1 181 ? -10.852 -23.266 3.168 1 98.19 181 ARG B CA 1
ATOM 3726 C C . ARG B 1 181 ? -10.039 -22.234 2.398 1 98.19 181 ARG B C 1
ATOM 3728 O O . ARG B 1 181 ? -9.133 -22.594 1.643 1 98.19 181 ARG B O 1
ATOM 3735 N N . LEU B 1 182 ? -10.461 -21.031 2.521 1 98.69 182 LEU B N 1
ATOM 3736 C CA . LEU B 1 182 ? -9.75 -19.906 1.921 1 98.69 182 LEU B CA 1
ATOM 3737 C C . LEU B 1 182 ? -9.188 -18.969 2.996 1 98.69 182 LEU B C 1
ATOM 3739 O O . LEU B 1 182 ? -9.938 -18.406 3.791 1 98.69 182 LEU B O 1
ATOM 3743 N N . VAL B 1 183 ? -7.875 -18.875 3.059 1 98.38 183 VAL B N 1
ATOM 3744 C CA . VAL B 1 183 ? -7.176 -17.953 3.953 1 98.38 183 VAL B CA 1
ATOM 3745 C C . VAL B 1 183 ? -6.52 -16.844 3.143 1 98.38 183 VAL B C 1
ATOM 3747 O O . VAL B 1 183 ? -5.711 -17.109 2.25 1 98.38 183 VAL B O 1
ATOM 3750 N N . GLN B 1 184 ? -6.898 -15.594 3.414 1 98.38 184 GLN B N 1
ATOM 3751 C CA . GLN B 1 184 ? -6.332 -14.445 2.721 1 98.38 184 GLN B CA 1
ATOM 3752 C C . GLN B 1 184 ? -5.441 -13.625 3.652 1 98.38 184 GLN B C 1
ATOM 3754 O O . GLN B 1 184 ? -5.848 -13.273 4.762 1 98.38 184 GLN B O 1
ATOM 3759 N N . VAL B 1 185 ? -4.238 -13.352 3.244 1 97.75 185 VAL B N 1
ATOM 3760 C CA . VAL B 1 185 ? -3.256 -12.633 4.047 1 97.75 185 VAL B CA 1
ATOM 3761 C C . VAL B 1 185 ? -2.797 -11.383 3.305 1 97.75 185 VAL B C 1
ATOM 3763 O O . VAL B 1 185 ? -2.559 -11.422 2.094 1 97.75 185 VAL B O 1
ATOM 3766 N N . GLY B 1 186 ? -2.658 -10.227 3.99 1 97.56 186 GLY B N 1
ATOM 3767 C CA . GLY B 1 186 ? -2.121 -8.992 3.434 1 97.56 186 GLY B CA 1
ATOM 3768 C C . GLY B 1 186 ? -3.197 -8.023 2.988 1 97.56 186 GLY B C 1
ATOM 3769 O O . GLY B 1 186 ? -2.893 -6.938 2.484 1 97.56 186 GLY B O 1
ATOM 3770 N N . ILE B 1 187 ? -4.48 -8.367 3.197 1 97.88 187 ILE B N 1
ATOM 3771 C CA . ILE B 1 187 ? -5.621 -7.605 2.693 1 97.88 187 ILE B CA 1
ATOM 3772 C C . ILE B 1 187 ? -5.633 -6.215 3.328 1 97.88 187 ILE B C 1
ATOM 3774 O O . ILE B 1 187 ? -5.453 -6.078 4.539 1 97.88 187 ILE B O 1
ATOM 3778 N N . ARG B 1 188 ? -5.836 -5.172 2.496 1 97.44 188 ARG B N 1
ATOM 3779 C CA . ARG B 1 188 ? -5.871 -3.818 3.037 1 97.44 188 ARG B CA 1
ATOM 3780 C C . ARG B 1 188 ? -6.703 -2.896 2.15 1 97.44 188 ARG B C 1
ATOM 3782 O O . ARG B 1 188 ? -6.586 -1.673 2.234 1 97.44 188 ARG B O 1
ATOM 3789 N N . THR B 1 189 ? -7.582 -3.502 1.284 1 96.12 189 THR B N 1
ATOM 3790 C CA . THR B 1 189 ? -8.375 -2.717 0.348 1 96.12 189 THR B CA 1
ATOM 3791 C C . THR B 1 189 ? -9.844 -3.148 0.387 1 96.12 189 THR B C 1
ATOM 3793 O O . THR B 1 189 ? -10.578 -2.959 -0.584 1 96.12 189 THR B O 1
ATOM 3796 N N . HIS B 1 190 ? -10.273 -3.777 1.422 1 94.5 190 HIS B N 1
ATOM 3797 C CA . HIS B 1 190 ? -11.664 -4.215 1.525 1 94.5 190 HIS B CA 1
ATOM 3798 C C . HIS B 1 190 ? -12.625 -3.043 1.356 1 94.5 190 HIS B C 1
ATOM 3800 O O . HIS B 1 190 ? -12.414 -1.972 1.928 1 94.5 190 HIS B O 1
ATOM 3806 N N . THR B 1 191 ? -13.586 -3.27 0.58 1 93.5 191 THR B N 1
ATOM 3807 C CA . THR B 1 191 ? -14.773 -2.434 0.548 1 93.5 191 THR B CA 1
ATOM 3808 C C . THR B 1 191 ? -15.891 -3.051 1.387 1 93.5 191 THR B C 1
ATOM 3810 O O . THR B 1 191 ? -15.742 -4.156 1.911 1 93.5 191 THR B O 1
ATOM 3813 N N . GLN B 1 192 ? -16.953 -2.322 1.507 1 93.06 192 GLN B N 1
ATOM 3814 C CA . GLN B 1 192 ? -18.109 -2.906 2.186 1 93.06 192 GLN B CA 1
ATOM 3815 C C . GLN B 1 192 ? -18.562 -4.188 1.493 1 93.06 192 GLN B C 1
ATOM 3817 O O . GLN B 1 192 ? -18.828 -5.195 2.152 1 93.06 192 GLN B O 1
ATOM 3822 N N . HIS B 1 193 ? -18.625 -4.148 0.208 1 93.31 193 HIS B N 1
ATOM 3823 C CA . HIS B 1 193 ? -19.078 -5.289 -0.578 1 93.31 193 HIS B CA 1
ATOM 3824 C C . HIS B 1 193 ? -18.188 -6.504 -0.361 1 93.31 193 HIS B C 1
ATOM 3826 O O . HIS B 1 193 ? -18.672 -7.605 -0.114 1 93.31 193 HIS B O 1
ATOM 3832 N N . THR B 1 194 ? -16.875 -6.277 -0.44 1 95.38 194 THR B N 1
ATOM 3833 C CA . THR B 1 194 ? -15.969 -7.418 -0.34 1 95.38 194 THR B CA 1
ATOM 3834 C C . THR B 1 194 ? -15.914 -7.938 1.094 1 95.38 194 THR B C 1
ATOM 3836 O O . THR B 1 194 ? -15.68 -9.125 1.32 1 95.38 194 THR B O 1
ATOM 3839 N N . ARG B 1 195 ? -16.172 -7.094 2.066 1 95.38 195 ARG B N 1
ATOM 3840 C CA . ARG B 1 195 ? -16.297 -7.559 3.443 1 95.38 195 ARG B CA 1
ATOM 3841 C C . ARG B 1 195 ? -17.516 -8.469 3.6 1 95.38 195 ARG B C 1
ATOM 3843 O O . ARG B 1 195 ? -17.453 -9.492 4.281 1 95.38 195 ARG B O 1
ATOM 3850 N N . GLU B 1 196 ? -18.547 -8.047 3.031 1 95.44 196 GLU B N 1
ATOM 3851 C CA . GLU B 1 196 ? -19.781 -8.844 3.074 1 95.44 196 GLU B CA 1
ATOM 3852 C C . GLU B 1 196 ? -19.594 -10.188 2.373 1 95.44 196 GLU B C 1
ATOM 3854 O O . GLU B 1 196 ? -20.078 -11.211 2.844 1 95.44 196 GLU B O 1
ATOM 3859 N N . GLN B 1 197 ? -18.906 -10.133 1.231 1 95.5 197 GLN B N 1
ATOM 3860 C CA . GLN B 1 197 ? -18.594 -11.375 0.531 1 95.5 197 GLN B CA 1
ATOM 3861 C C . GLN B 1 197 ? -17.75 -12.305 1.402 1 95.5 197 GLN B C 1
ATOM 3863 O O . GLN B 1 197 ? -18.016 -13.508 1.481 1 95.5 197 GLN B O 1
ATOM 3868 N N . ALA B 1 198 ? -16.734 -11.75 2.043 1 97.19 198 ALA B N 1
ATOM 3869 C CA . ALA B 1 198 ? -15.875 -12.547 2.908 1 97.19 198 ALA B CA 1
ATOM 3870 C C . ALA B 1 198 ? -16.672 -13.188 4.043 1 97.19 198 ALA B C 1
ATOM 3872 O O . ALA B 1 198 ? -16.453 -14.352 4.379 1 97.19 198 ALA B O 1
ATOM 3873 N N . ALA B 1 199 ? -17.531 -12.438 4.594 1 96.81 199 ALA B N 1
ATOM 3874 C CA . ALA B 1 199 ? -18.375 -12.945 5.672 1 96.81 199 ALA B CA 1
ATOM 3875 C C . ALA B 1 199 ? -19.297 -14.047 5.168 1 96.81 199 ALA B C 1
ATOM 3877 O O . ALA B 1 199 ? -19.438 -15.102 5.801 1 96.81 199 ALA B O 1
ATOM 3878 N N . ALA B 1 200 ? -19.938 -13.82 4.051 1 96.44 200 ALA B N 1
ATOM 3879 C CA . ALA B 1 200 ? -20.906 -14.75 3.482 1 96.44 200 ALA B CA 1
ATOM 3880 C C . ALA B 1 200 ? -20.281 -16.109 3.197 1 96.44 200 ALA B C 1
ATOM 3882 O O . ALA B 1 200 ? -20.922 -17.141 3.346 1 96.44 200 ALA B O 1
ATOM 3883 N N . TYR B 1 201 ? -19.047 -16.094 2.826 1 97 201 TYR B N 1
ATOM 3884 C CA . TYR B 1 201 ? -18.375 -17.328 2.426 1 97 201 TYR B CA 1
ATOM 3885 C C . TYR B 1 201 ? -17.438 -17.812 3.518 1 97 201 TYR B C 1
ATOM 3887 O O . TYR B 1 201 ? -16.672 -18.766 3.307 1 97 201 TYR B O 1
ATOM 3895 N N . SER B 1 202 ? -17.406 -17.156 4.703 1 97.31 202 SER B N 1
ATOM 3896 C CA . SER B 1 202 ? -16.578 -17.531 5.848 1 97.31 202 SER B CA 1
ATOM 3897 C C . SER B 1 202 ? -15.102 -17.547 5.477 1 97.31 202 SER B C 1
ATOM 3899 O O . SER B 1 202 ? -14.391 -18.5 5.812 1 97.31 202 SER B O 1
ATOM 3901 N N . VAL B 1 203 ? -14.703 -16.547 4.691 1 97.88 203 VAL B N 1
ATOM 3902 C CA . VAL B 1 203 ? -13.297 -16.391 4.316 1 97.88 203 VAL B CA 1
ATOM 3903 C C . VAL B 1 203 ? -12.492 -15.891 5.512 1 97.88 203 VAL B C 1
ATOM 3905 O O . VAL B 1 203 ? -12.883 -14.922 6.168 1 97.88 203 VAL B O 1
ATOM 3908 N N . GLU B 1 204 ? -11.438 -16.609 5.867 1 96.81 204 GLU B N 1
ATOM 3909 C CA . GLU B 1 204 ? -10.516 -16.141 6.906 1 96.81 204 GLU B CA 1
ATOM 3910 C C . GLU B 1 204 ? -9.562 -15.078 6.367 1 96.81 204 GLU B C 1
ATOM 3912 O O . GLU B 1 204 ? -8.742 -15.359 5.496 1 96.81 204 GLU B O 1
ATOM 3917 N N . THR B 1 205 ? -9.68 -13.859 6.902 1 95.94 205 THR B N 1
ATOM 3918 C CA . THR B 1 205 ? -8.906 -12.742 6.367 1 95.94 205 THR B CA 1
ATOM 3919 C C . THR B 1 205 ? -7.945 -12.195 7.422 1 95.94 205 THR B C 1
ATOM 3921 O O . THR B 1 205 ? -8.367 -11.836 8.523 1 95.94 205 THR B O 1
ATOM 3924 N N . TYR B 1 206 ? -6.711 -12.211 7.148 1 94.94 206 TYR B N 1
ATOM 3925 C CA . TYR B 1 206 ? -5.691 -11.5 7.91 1 94.94 206 TYR B CA 1
ATOM 3926 C C . TYR B 1 206 ? -5.387 -10.148 7.273 1 94.94 206 TYR B C 1
ATOM 3928 O O . TYR B 1 206 ? -4.469 -10.031 6.457 1 94.94 206 TYR B O 1
ATOM 3936 N N . ASP B 1 207 ? -6.109 -9.102 7.645 1 94.75 207 ASP B N 1
ATOM 3937 C CA . ASP B 1 207 ? -5.926 -7.77 7.066 1 94.75 207 ASP B CA 1
ATOM 3938 C C . ASP B 1 207 ? -4.758 -7.043 7.73 1 94.75 207 ASP B C 1
ATOM 3940 O O . ASP B 1 207 ? -4.371 -7.371 8.852 1 94.75 207 ASP B O 1
ATOM 3944 N N . MET B 1 208 ? -4.168 -6.062 7.082 1 94.88 208 MET B N 1
ATOM 3945 C CA . MET B 1 208 ? -2.959 -5.379 7.531 1 94.88 208 MET B CA 1
ATOM 3946 C C . MET B 1 208 ? -3.238 -4.539 8.773 1 94.88 208 MET B C 1
ATOM 3948 O O . MET B 1 208 ? -2.389 -4.434 9.664 1 94.88 208 MET B O 1
ATOM 3952 N N . ARG B 1 209 ? -4.363 -3.922 8.82 1 91.31 209 ARG B N 1
ATOM 3953 C CA . ARG B 1 209 ? -4.699 -3.043 9.938 1 91.31 209 ARG B CA 1
ATOM 3954 C C . ARG B 1 209 ? -4.68 -3.807 11.258 1 91.31 209 ARG B C 1
ATOM 3956 O O . ARG B 1 209 ? -4.129 -3.326 12.25 1 91.31 209 ARG B O 1
ATOM 3963 N N . SER B 1 210 ? -5.227 -4.945 11.281 1 85.88 210 SER B N 1
ATOM 3964 C CA . SER B 1 210 ? -5.383 -5.711 12.516 1 85.88 210 SER B CA 1
ATOM 3965 C C . SER B 1 210 ? -4.148 -6.562 12.797 1 85.88 210 SER B C 1
ATOM 3967 O O . SER B 1 210 ? -3.854 -6.867 13.953 1 85.88 210 SER B O 1
ATOM 3969 N N . GLN B 1 211 ? -3.416 -6.891 11.789 1 75.81 211 GLN B N 1
ATOM 3970 C CA . GLN B 1 211 ? -2.395 -7.914 11.977 1 75.81 211 GLN B CA 1
ATOM 3971 C C . GLN B 1 211 ? -0.999 -7.301 12.023 1 75.81 211 GLN B C 1
ATOM 3973 O O . GLN B 1 211 ? -0.036 -7.965 12.414 1 75.81 211 GLN B O 1
ATOM 3978 N N . SER B 1 212 ? -0.9 -6.188 11.648 1 69.44 212 SER B N 1
ATOM 3979 C CA . SER B 1 212 ? 0.427 -5.59 11.523 1 69.44 212 SER B CA 1
ATOM 3980 C C . SER B 1 212 ? 1.2 -5.688 12.836 1 69.44 212 SER B C 1
ATOM 3982 O O . SER B 1 212 ? 2.426 -5.828 12.828 1 69.44 212 SER B O 1
ATOM 3984 N N . LEU B 1 213 ? 0.457 -5.855 13.797 1 64.38 213 LEU B N 1
ATOM 3985 C CA . LEU B 1 213 ? 1.124 -5.863 15.094 1 64.38 213 LEU B CA 1
ATOM 3986 C C . LEU B 1 213 ? 1.287 -7.285 15.609 1 64.38 213 LEU B C 1
ATOM 3988 O O . LEU B 1 213 ? 1.97 -7.512 16.609 1 64.38 213 LEU B O 1
ATOM 3992 N N . ASN B 1 214 ? 0.792 -8.188 14.906 1 71.06 214 ASN B N 1
ATOM 3993 C CA . ASN B 1 214 ? 0.807 -9.562 15.391 1 71.06 214 ASN B CA 1
ATOM 3994 C C . ASN B 1 214 ? 1.529 -10.5 14.422 1 71.06 214 ASN B C 1
ATOM 3996 O O . ASN B 1 214 ? 1.173 -11.672 14.297 1 71.06 214 ASN B O 1
ATOM 4000 N N . TRP B 1 215 ? 2.541 -10.047 13.844 1 78.31 215 TRP B N 1
ATOM 4001 C CA . TRP B 1 215 ? 3.354 -10.883 12.969 1 78.31 215 TRP B CA 1
ATOM 4002 C C . TRP B 1 215 ? 4.418 -11.633 13.758 1 78.31 215 TRP B C 1
ATOM 4004 O O . TRP B 1 215 ? 4.961 -11.109 14.734 1 78.31 215 TRP B O 1
ATOM 4014 N N . PRO B 1 216 ? 4.672 -13.055 13.367 1 80.25 216 PRO B N 1
ATOM 4015 C CA . PRO B 1 216 ? 4.184 -13.773 12.188 1 80.25 216 PRO B CA 1
ATOM 4016 C C . PRO B 1 216 ? 2.844 -14.461 12.43 1 80.25 216 PRO B C 1
ATOM 4018 O O . PRO B 1 216 ? 2.492 -14.75 13.578 1 80.25 216 PRO B O 1
ATOM 4021 N N . ILE B 1 217 ? 2.143 -14.57 11.359 1 88.06 217 ILE B N 1
ATOM 4022 C CA . ILE B 1 217 ? 0.909 -15.344 11.461 1 88.06 217 ILE B CA 1
ATOM 4023 C C . ILE B 1 217 ? 1.227 -16.828 11.391 1 88.06 217 ILE B C 1
ATOM 4025 O O . ILE B 1 217 ? 2.182 -17.25 10.727 1 88.06 217 ILE B O 1
ATOM 4029 N N . ASP B 1 218 ? 0.509 -17.641 12.164 1 90.75 218 ASP B N 1
ATOM 4030 C CA . ASP B 1 218 ? 0.629 -19.094 12.18 1 90.75 218 ASP B CA 1
ATOM 4031 C C . ASP B 1 218 ? -0.559 -19.75 11.484 1 90.75 218 ASP B C 1
ATOM 4033 O O . ASP B 1 218 ? -1.666 -19.781 12.023 1 90.75 218 ASP B O 1
ATOM 4037 N N . VAL B 1 219 ? -0.304 -20.266 10.273 1 94.31 219 VAL B N 1
ATOM 4038 C CA . VAL B 1 219 ? -1.363 -20.859 9.461 1 94.31 219 VAL B CA 1
ATOM 4039 C C . VAL B 1 219 ? -1.05 -22.328 9.188 1 94.31 219 VAL B C 1
ATOM 4041 O O . VAL B 1 219 ? 0.077 -22.672 8.828 1 94.31 219 VAL B O 1
ATOM 4044 N N . ALA B 1 220 ? -2.012 -23.219 9.438 1 97.12 220 ALA B N 1
ATOM 4045 C CA . ALA B 1 220 ? -1.895 -24.641 9.156 1 97.12 220 ALA B CA 1
ATOM 4046 C C . ALA B 1 220 ? -3.107 -25.156 8.383 1 97.12 220 ALA B C 1
ATOM 4048 O O . ALA B 1 220 ? -4.242 -24.766 8.664 1 97.12 220 ALA B O 1
ATOM 4049 N N . PHE B 1 221 ? -2.816 -25.984 7.398 1 97.56 221 PHE B N 1
ATOM 4050 C CA . PHE B 1 221 ? -3.883 -26.531 6.574 1 97.56 221 PHE B CA 1
ATOM 4051 C C . PHE B 1 221 ? -3.908 -28.062 6.672 1 97.56 221 PHE B C 1
ATOM 4053 O O . PHE B 1 221 ? -2.859 -28.703 6.773 1 97.56 221 PHE B O 1
ATOM 4060 N N . ASP B 1 222 ? -5.113 -28.578 6.656 1 96 222 ASP B N 1
ATOM 4061 C CA . ASP B 1 222 ? -5.32 -30.016 6.492 1 96 222 ASP B CA 1
ATOM 4062 C C . ASP B 1 222 ? -5.633 -30.359 5.035 1 96 222 ASP B C 1
ATOM 4064 O O . ASP B 1 222 ? -6.656 -29.938 4.496 1 96 222 ASP B O 1
ATOM 4068 N N . GLY B 1 223 ? -4.695 -31.172 4.387 1 95.88 223 GLY B N 1
ATOM 4069 C CA . GLY B 1 223 ? -4.902 -31.531 2.994 1 95.88 223 GLY B CA 1
ATOM 4070 C C . GLY B 1 223 ? -4.109 -30.656 2.031 1 95.88 223 GLY B C 1
ATOM 4071 O O . GLY B 1 223 ? -3.229 -29.906 2.447 1 95.88 223 GLY B O 1
ATOM 4072 N N . PRO B 1 224 ? -4.402 -30.844 0.716 1 97.94 224 PRO B N 1
ATOM 4073 C CA . PRO B 1 224 ? -3.656 -30.109 -0.309 1 97.94 224 PRO B CA 1
ATOM 4074 C C . PRO B 1 224 ? -3.91 -28.609 -0.261 1 97.94 224 PRO B C 1
ATOM 4076 O O . PRO B 1 224 ? -5.02 -28.172 0.071 1 97.94 224 PRO B O 1
ATOM 4079 N N . VAL B 1 225 ? -2.883 -27.828 -0.616 1 98.62 225 VAL B N 1
ATOM 4080 C CA . VAL B 1 225 ? -2.969 -26.375 -0.564 1 98.62 225 VAL B CA 1
ATOM 4081 C C . VAL B 1 225 ? -2.582 -25.797 -1.919 1 98.62 225 VAL B C 1
ATOM 4083 O O . VAL B 1 225 ? -1.578 -26.188 -2.512 1 98.62 225 VAL B O 1
ATOM 4086 N N . TYR B 1 226 ? -3.439 -24.969 -2.453 1 98.88 226 TYR B N 1
ATOM 4087 C CA . TYR B 1 226 ? -3.102 -24.047 -3.537 1 98.88 226 TYR B CA 1
ATOM 4088 C C . TYR B 1 226 ? -2.602 -22.719 -2.992 1 98.88 226 TYR B C 1
ATOM 4090 O O . TYR B 1 226 ? -3.299 -22.062 -2.219 1 98.88 226 TYR B O 1
ATOM 4098 N N . VAL B 1 227 ? -1.383 -22.312 -3.336 1 98.88 227 VAL B N 1
ATOM 4099 C CA . VAL B 1 227 ? -0.836 -21.047 -2.889 1 98.88 227 VAL B CA 1
ATOM 4100 C C . VAL B 1 227 ? -0.817 -20.047 -4.051 1 98.88 227 VAL B C 1
ATOM 4102 O O . VAL B 1 227 ? -0.286 -20.344 -5.121 1 98.88 227 VAL B O 1
ATOM 4105 N N . THR B 1 228 ? -1.462 -18.984 -3.9 1 98.94 228 THR B N 1
ATOM 4106 C CA . THR B 1 228 ? -1.423 -17.922 -4.902 1 98.94 228 THR B CA 1
ATOM 4107 C C . THR B 1 228 ? -0.846 -16.641 -4.312 1 98.94 228 THR B C 1
ATOM 4109 O O . THR B 1 228 ? -1.278 -16.188 -3.248 1 98.94 228 THR B O 1
ATOM 4112 N N . VAL B 1 229 ? 0.17 -16.094 -4.961 1 98.88 229 VAL B N 1
ATOM 4113 C CA . VAL B 1 229 ? 0.843 -14.891 -4.496 1 98.88 229 VAL B CA 1
ATOM 4114 C C . VAL B 1 229 ? 0.672 -13.773 -5.523 1 98.88 229 VAL B C 1
ATOM 4116 O O . VAL B 1 229 ? 1.295 -13.797 -6.586 1 98.88 229 VAL B O 1
ATOM 4119 N N . ASP B 1 230 ? -0.198 -12.859 -5.23 1 98.88 230 ASP B N 1
ATOM 4120 C CA . ASP B 1 230 ? -0.211 -11.578 -5.938 1 98.88 230 ASP B CA 1
ATOM 4121 C C . ASP B 1 230 ? 0.895 -10.664 -5.426 1 98.88 230 ASP B C 1
ATOM 4123 O O . ASP B 1 230 ? 0.925 -10.312 -4.242 1 98.88 230 ASP B O 1
ATOM 4127 N N . LEU B 1 231 ? 1.739 -10.195 -6.258 1 98.75 231 LEU B N 1
ATOM 4128 C CA . LEU B 1 231 ? 2.93 -9.461 -5.844 1 98.75 231 LEU B CA 1
ATOM 4129 C C . LEU B 1 231 ? 2.551 -8.133 -5.203 1 98.7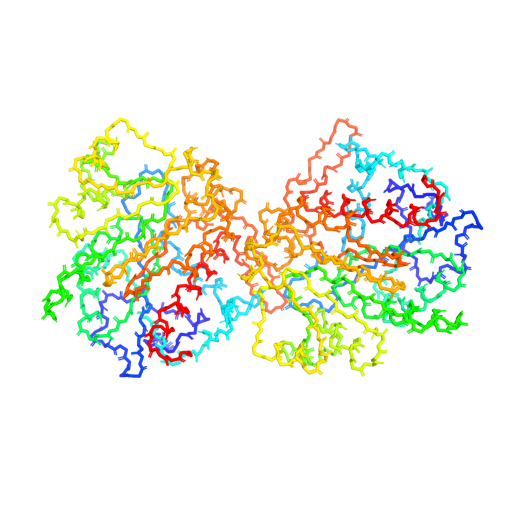5 231 LEU B C 1
ATOM 4131 O O . LEU B 1 231 ? 3.355 -7.527 -4.488 1 98.75 231 LEU B O 1
ATOM 4135 N N . ASP B 1 232 ? 1.336 -7.652 -5.434 1 98.25 232 ASP B N 1
ATOM 4136 C CA . ASP B 1 232 ? 0.989 -6.383 -4.805 1 98.25 232 ASP B CA 1
ATOM 4137 C C . ASP B 1 232 ? 0.599 -6.582 -3.342 1 98.25 232 ASP B C 1
ATOM 4139 O O . ASP B 1 232 ? 0.255 -5.621 -2.648 1 98.25 232 ASP B O 1
ATOM 4143 N N . VAL B 1 233 ? 0.691 -7.898 -2.805 1 98.56 233 VAL B N 1
ATOM 4144 C CA . VAL B 1 233 ? 0.647 -8.117 -1.361 1 98.56 233 VAL B CA 1
ATOM 4145 C C . VAL B 1 233 ? 1.779 -7.344 -0.688 1 98.56 233 VAL B C 1
ATOM 4147 O O . VAL B 1 233 ? 1.649 -6.914 0.46 1 98.56 233 VAL B O 1
ATOM 4150 N N . LEU B 1 234 ? 2.857 -7.188 -1.413 1 98.56 234 LEU B N 1
ATOM 4151 C CA . LEU B 1 234 ? 4.02 -6.449 -0.932 1 98.56 234 LEU B CA 1
ATOM 4152 C C . LEU B 1 234 ? 3.77 -4.945 -0.984 1 98.56 234 LEU B C 1
ATOM 4154 O O . LEU B 1 234 ? 3.057 -4.461 -1.866 1 98.56 234 LEU B O 1
ATOM 4158 N N . ASP B 1 235 ? 4.324 -4.207 -0.023 1 98.44 235 ASP B N 1
ATOM 4159 C CA . ASP B 1 235 ? 4.387 -2.756 -0.183 1 98.44 235 ASP B CA 1
ATOM 4160 C C . ASP B 1 235 ? 5.098 -2.377 -1.482 1 98.44 235 ASP B C 1
ATOM 4162 O O . ASP B 1 235 ? 6.086 -3.008 -1.863 1 98.44 235 ASP B O 1
ATOM 4166 N N . PRO B 1 236 ? 4.605 -1.29 -2.133 1 97.81 236 PRO B N 1
ATOM 4167 C CA . PRO B 1 236 ? 5.254 -0.886 -3.381 1 97.81 236 PRO B CA 1
ATOM 4168 C C . PRO B 1 236 ? 6.754 -0.631 -3.215 1 97.81 236 PRO B C 1
ATOM 4170 O O . PRO B 1 236 ? 7.512 -0.729 -4.184 1 97.81 236 PRO B O 1
ATOM 4173 N N . ALA B 1 237 ? 7.207 -0.333 -1.995 1 97.25 237 ALA B N 1
ATOM 4174 C CA . ALA B 1 237 ? 8.625 -0.15 -1.714 1 97.25 237 ALA B CA 1
ATOM 4175 C C . ALA B 1 237 ? 9.422 -1.408 -2.053 1 97.25 237 ALA B C 1
ATOM 4177 O O . ALA B 1 237 ? 10.586 -1.329 -2.438 1 97.25 237 ALA B O 1
ATOM 4178 N N . PHE B 1 238 ? 8.75 -2.559 -1.928 1 98.19 238 PHE B N 1
ATOM 4179 C CA . PHE B 1 238 ? 9.422 -3.838 -2.125 1 98.19 238 PHE B CA 1
ATOM 4180 C C . PHE B 1 238 ? 9.117 -4.406 -3.506 1 98.19 238 PHE B C 1
ATOM 4182 O O . PHE B 1 238 ? 9.844 -5.262 -4.008 1 98.19 238 PHE B O 1
ATOM 4189 N N . ALA B 1 239 ? 8.07 -3.982 -4.09 1 98.25 239 ALA B N 1
ATOM 4190 C CA . ALA B 1 239 ? 7.648 -4.457 -5.402 1 98.25 239 ALA B CA 1
ATOM 4191 C C . ALA B 1 239 ? 6.988 -3.34 -6.203 1 98.25 239 ALA B C 1
ATOM 4193 O O . ALA B 1 239 ? 5.77 -3.328 -6.383 1 98.25 239 ALA B O 1
ATOM 4194 N N . PRO B 1 240 ? 7.766 -2.439 -6.758 1 97.5 240 PRO B N 1
ATOM 4195 C CA . PRO B 1 240 ? 7.211 -1.32 -7.52 1 97.5 240 PRO B CA 1
ATOM 4196 C C . PRO B 1 240 ? 6.641 -1.751 -8.867 1 97.5 240 PRO B C 1
ATOM 4198 O O . PRO B 1 240 ? 5.84 -1.027 -9.469 1 97.5 240 PRO B O 1
ATOM 4201 N N . GLY B 1 241 ? 7.074 -2.914 -9.406 1 97.31 241 GLY B N 1
ATOM 4202 C CA . GLY B 1 241 ? 6.672 -3.363 -10.734 1 97.31 241 GLY B CA 1
ATOM 4203 C C . GLY B 1 241 ? 5.34 -4.094 -10.734 1 97.31 241 GLY B C 1
ATOM 4204 O O . GLY B 1 241 ? 5.25 -5.23 -11.195 1 97.31 241 GLY B O 1
ATOM 4205 N N . VAL B 1 242 ? 4.281 -3.484 -10.188 1 97.5 242 VAL B N 1
ATOM 4206 C CA . VAL B 1 242 ? 2.914 -3.994 -10.219 1 97.5 242 VAL B CA 1
ATOM 4207 C C . VAL B 1 242 ? 1.971 -2.912 -10.734 1 97.5 242 VAL B C 1
ATOM 4209 O O . VAL B 1 242 ? 2.32 -1.729 -10.742 1 97.5 242 VAL B O 1
ATOM 4212 N N . SER B 1 243 ? 0.806 -3.297 -11.133 1 93.94 243 SER B N 1
ATOM 4213 C CA . SER B 1 243 ? -0.131 -2.365 -11.758 1 93.94 243 SER B CA 1
ATOM 4214 C C . SER B 1 243 ? -0.882 -1.554 -10.703 1 93.94 243 SER B C 1
ATOM 4216 O O . SER B 1 243 ? -1.313 -0.43 -10.977 1 93.94 243 SER B O 1
ATOM 4218 N N . HIS B 1 244 ? -1.077 -2.145 -9.531 1 94.56 244 HIS B N 1
ATOM 4219 C CA . HIS B 1 244 ? -1.817 -1.494 -8.453 1 94.56 244 HIS B CA 1
ATOM 4220 C C . HIS B 1 244 ? -0.927 -1.25 -7.242 1 94.56 244 HIS B C 1
ATOM 4222 O O . HIS B 1 244 ? -0.66 -2.172 -6.469 1 94.56 244 HIS B O 1
ATOM 4228 N N . HIS B 1 245 ? -0.498 0.063 -7.09 1 96.12 245 HIS B N 1
ATOM 4229 C CA . HIS B 1 245 ? 0.249 0.415 -5.887 1 96.12 245 HIS B CA 1
ATOM 4230 C C . HIS B 1 245 ? -0.678 0.559 -4.684 1 96.12 245 HIS B C 1
ATOM 4232 O O . HIS B 1 245 ? -1.481 1.491 -4.625 1 96.12 245 HIS B O 1
ATOM 4238 N N . GLU B 1 246 ? -0.576 -0.391 -3.787 1 97.44 246 GLU B N 1
ATOM 4239 C CA . GLU B 1 246 ? -1.313 -0.344 -2.529 1 97.44 246 GLU B CA 1
ATOM 4240 C C . GLU B 1 246 ? -0.368 -0.202 -1.34 1 97.44 246 GLU B C 1
ATOM 4242 O O . GLU B 1 246 ? 0.172 -1.194 -0.848 1 97.44 246 GLU B O 1
ATOM 4247 N N . PRO B 1 247 ? -0.192 1.046 -0.844 1 97.81 247 PRO B N 1
ATOM 4248 C CA . PRO B 1 247 ? 0.784 1.286 0.221 1 97.81 247 PRO B CA 1
ATOM 4249 C C . PRO B 1 247 ? 0.432 0.562 1.519 1 97.81 247 PRO B C 1
ATOM 4251 O O . PRO B 1 247 ? -0.743 0.295 1.781 1 97.81 247 PRO B O 1
ATOM 4254 N N . GLY B 1 248 ? 1.457 0.288 2.379 1 97.38 248 GLY B N 1
ATOM 4255 C CA . GLY B 1 248 ? 1.257 -0.287 3.699 1 97.38 248 GLY B CA 1
ATOM 4256 C C . GLY B 1 248 ? 1.217 -1.804 3.691 1 97.38 248 GLY B C 1
ATOM 4257 O O . GLY B 1 248 ? 0.545 -2.416 4.523 1 97.38 248 GLY B O 1
ATOM 4258 N N . GLY B 1 249 ? 1.858 -2.416 2.725 1 97.25 249 GLY B N 1
ATOM 4259 C CA . GLY B 1 249 ? 1.811 -3.865 2.6 1 97.25 249 GLY B CA 1
ATOM 4260 C C . GLY B 1 249 ? 2.936 -4.566 3.338 1 97.25 249 GLY B C 1
ATOM 4261 O O . GLY B 1 249 ? 3.648 -3.943 4.129 1 97.25 249 GLY B O 1
ATOM 4262 N N . LEU B 1 250 ? 3.068 -5.871 3.123 1 97.25 250 LEU B N 1
ATOM 4263 C CA . LEU B 1 250 ? 4.086 -6.711 3.746 1 97.25 250 LEU B CA 1
ATOM 4264 C C . LEU B 1 250 ? 5.453 -6.461 3.121 1 97.25 250 LEU B C 1
ATOM 4266 O O . LEU B 1 250 ? 5.547 -5.992 1.984 1 97.25 250 LEU B O 1
ATOM 4270 N N . SER B 1 251 ? 6.469 -6.715 3.854 1 96.75 251 SER B N 1
ATOM 4271 C CA . SER B 1 251 ? 7.812 -6.773 3.291 1 96.75 251 SER B CA 1
ATOM 4272 C C . SER B 1 251 ? 8.062 -8.094 2.578 1 96.75 251 SER B C 1
ATOM 4274 O O . SER B 1 251 ? 7.332 -9.07 2.795 1 96.75 251 SER B O 1
ATOM 4276 N N . THR B 1 252 ? 9.078 -8.141 1.739 1 97.69 252 THR B N 1
ATOM 4277 C CA . THR B 1 252 ? 9.461 -9.375 1.071 1 97.69 252 THR B CA 1
ATOM 4278 C C . THR B 1 252 ? 9.82 -10.453 2.092 1 97.69 252 THR B C 1
ATOM 4280 O O . THR B 1 252 ? 9.43 -11.617 1.941 1 97.69 252 THR B O 1
ATOM 4283 N N . ARG B 1 253 ? 10.508 -10.055 3.139 1 96.56 253 ARG B N 1
ATOM 4284 C CA . ARG B 1 253 ? 10.898 -11.008 4.172 1 96.56 253 ARG B CA 1
ATOM 4285 C C . ARG B 1 253 ? 9.672 -11.625 4.84 1 96.56 253 ARG B C 1
ATOM 4287 O O . ARG B 1 253 ? 9.641 -12.828 5.094 1 96.56 253 ARG B O 1
ATOM 4294 N N . GLN B 1 254 ? 8.688 -10.828 5.129 1 95.88 254 GLN B N 1
ATOM 4295 C CA . GLN B 1 254 ? 7.477 -11.336 5.754 1 95.88 254 GLN B CA 1
ATOM 4296 C C . GLN B 1 254 ? 6.777 -12.352 4.859 1 95.88 254 GLN B C 1
ATOM 4298 O O . GLN B 1 254 ? 6.344 -13.406 5.332 1 95.88 254 GLN B O 1
ATOM 4303 N N . VAL B 1 255 ? 6.66 -12.117 3.566 1 97.5 255 VAL B N 1
ATOM 4304 C CA . VAL B 1 255 ? 6.016 -13.016 2.613 1 97.5 255 VAL B CA 1
ATOM 4305 C C . VAL B 1 255 ? 6.801 -14.32 2.523 1 97.5 255 VAL B C 1
ATOM 4307 O O . VAL B 1 255 ? 6.227 -15.406 2.629 1 97.5 255 VAL B O 1
ATOM 4310 N N . LEU B 1 256 ? 8.141 -14.203 2.377 1 97.25 256 LEU B N 1
ATOM 4311 C CA . LEU B 1 256 ? 8.969 -15.398 2.273 1 97.25 256 LEU B CA 1
ATOM 4312 C C . LEU B 1 256 ? 8.883 -16.234 3.547 1 97.25 256 LEU B C 1
ATOM 4314 O O . LEU B 1 256 ? 8.789 -17.469 3.484 1 97.25 256 LEU B O 1
ATOM 4318 N N . SER B 1 257 ? 8.898 -15.562 4.68 1 95.88 257 SER B N 1
ATOM 4319 C CA . SER B 1 257 ? 8.805 -16.266 5.949 1 95.88 257 SER B CA 1
ATOM 4320 C C . SER B 1 257 ? 7.508 -17.062 6.043 1 95.88 257 SER B C 1
ATOM 4322 O O . SER B 1 257 ? 7.504 -18.219 6.484 1 95.88 257 SER B O 1
ATOM 4324 N N . LEU B 1 258 ? 6.43 -16.469 5.66 1 96.62 258 LEU B N 1
ATOM 4325 C CA . LEU B 1 258 ? 5.141 -17.156 5.688 1 96.62 258 LEU B CA 1
ATOM 4326 C C . LEU B 1 258 ? 5.145 -18.359 4.758 1 96.62 258 LEU B C 1
ATOM 4328 O O . LEU B 1 258 ? 4.715 -19.453 5.145 1 96.62 258 LEU B O 1
ATOM 4332 N N . LEU B 1 259 ? 5.656 -18.203 3.561 1 97.25 259 LEU B N 1
ATOM 4333 C CA . LEU B 1 259 ? 5.707 -19.281 2.586 1 97.25 259 LEU B CA 1
ATOM 4334 C C . LEU B 1 259 ? 6.57 -20.422 3.094 1 97.25 259 LEU B C 1
ATOM 4336 O O . LEU B 1 259 ? 6.293 -21.594 2.807 1 97.25 259 LEU B O 1
ATOM 4340 N N . GLN B 1 260 ? 7.586 -20.109 3.846 1 95.69 260 GLN B N 1
ATOM 4341 C CA . GLN B 1 260 ? 8.547 -21.094 4.324 1 95.69 260 GLN B CA 1
ATOM 4342 C C . GLN B 1 260 ? 8.023 -21.812 5.57 1 95.69 260 GLN B C 1
ATOM 4344 O O . GLN B 1 260 ? 8.484 -22.906 5.906 1 95.69 260 GLN B O 1
ATOM 4349 N N . THR B 1 261 ? 7.016 -21.172 6.258 1 94.81 261 THR B N 1
ATOM 4350 C CA . THR B 1 261 ? 6.77 -21.688 7.598 1 94.81 261 THR B CA 1
ATOM 4351 C C . THR B 1 261 ? 5.348 -22.234 7.715 1 94.81 261 THR B C 1
ATOM 4353 O O . THR B 1 261 ? 5.047 -23.016 8.617 1 94.81 261 THR B O 1
ATOM 4356 N N . PHE B 1 262 ? 4.395 -21.734 6.895 1 96.5 262 PHE B N 1
ATOM 4357 C CA . PHE B 1 262 ? 3.047 -22.266 7.082 1 96.5 262 PHE B CA 1
ATOM 4358 C C . PHE B 1 262 ? 3.029 -23.781 6.934 1 96.5 262 PHE B C 1
ATOM 4360 O O . PHE B 1 262 ? 3.834 -24.344 6.188 1 96.5 262 PHE B O 1
ATOM 4367 N N . ARG B 1 263 ? 2.164 -24.406 7.625 1 96.94 263 ARG B N 1
ATOM 4368 C CA . ARG B 1 263 ? 2.082 -25.875 7.578 1 96.94 263 ARG B CA 1
ATOM 4369 C C . ARG B 1 263 ? 1.01 -26.328 6.598 1 96.94 263 ARG B C 1
ATOM 4371 O O . ARG B 1 263 ? -0.164 -25.984 6.746 1 96.94 263 ARG B O 1
ATOM 4378 N N . GLY B 1 264 ? 1.384 -27 5.547 1 96.62 264 GLY B N 1
ATOM 4379 C CA . GLY B 1 264 ? 0.476 -27.5 4.535 1 96.62 264 GLY B CA 1
ATOM 4380 C C . GLY B 1 264 ? 1.193 -28.094 3.338 1 96.62 264 GLY B C 1
ATOM 4381 O O . GLY B 1 264 ? 2.371 -27.812 3.107 1 96.62 264 GLY B O 1
ATOM 4382 N N . ASN B 1 265 ? 0.546 -28.969 2.623 1 96.81 265 ASN B N 1
ATOM 4383 C CA . ASN B 1 265 ? 1.08 -29.641 1.444 1 96.81 265 ASN B CA 1
ATOM 4384 C C . ASN B 1 265 ? 0.747 -28.891 0.164 1 96.81 265 ASN B C 1
ATOM 4386 O O . ASN B 1 265 ? -0.364 -29 -0.358 1 96.81 265 ASN B O 1
ATOM 4390 N N . VAL B 1 266 ? 1.712 -28.188 -0.434 1 98.25 266 VAL B N 1
ATOM 4391 C CA . VAL B 1 266 ? 1.486 -27.375 -1.618 1 98.25 266 VAL B CA 1
ATOM 4392 C C . VAL B 1 266 ? 1.415 -28.25 -2.857 1 98.25 266 VAL B C 1
ATOM 4394 O O . VAL B 1 266 ? 2.406 -28.891 -3.232 1 98.25 266 VAL B O 1
ATOM 4397 N N . VAL B 1 267 ? 0.269 -28.266 -3.506 1 97.69 267 VAL B N 1
ATOM 4398 C CA . VAL B 1 267 ? 0.085 -29.125 -4.676 1 97.69 267 VAL B CA 1
ATOM 4399 C C . VAL B 1 267 ? 0.134 -28.266 -5.945 1 97.69 267 VAL B C 1
ATOM 4401 O O . VAL B 1 267 ? 0.45 -28.766 -7.027 1 97.69 267 VAL B O 1
ATOM 4404 N N . ALA B 1 268 ? -0.207 -27.016 -5.812 1 98.44 268 ALA B N 1
ATOM 4405 C CA . ALA B 1 268 ? -0.159 -26.062 -6.914 1 98.44 268 ALA B CA 1
ATOM 4406 C C . ALA B 1 268 ? 0.014 -24.625 -6.398 1 98.44 268 ALA B C 1
ATOM 4408 O O . ALA B 1 268 ? -0.303 -24.344 -5.242 1 98.44 268 ALA B O 1
ATOM 4409 N N . SER B 1 269 ? 0.523 -23.781 -7.23 1 98.81 269 SER B N 1
ATOM 4410 C CA . SER B 1 269 ? 0.761 -22.391 -6.852 1 98.81 269 SER B CA 1
ATOM 4411 C C . SER B 1 269 ? 0.864 -21.5 -8.078 1 98.81 269 SER B C 1
ATOM 4413 O O . SER B 1 269 ? 1.01 -21.984 -9.203 1 98.81 269 SER B O 1
ATOM 4415 N N . ASP B 1 270 ? 0.698 -20.234 -7.898 1 98.62 270 ASP B N 1
ATOM 4416 C CA . ASP B 1 270 ? 0.964 -19.266 -8.961 1 98.62 270 ASP B CA 1
ATOM 4417 C C . ASP B 1 270 ? 1.495 -17.953 -8.383 1 98.62 270 ASP B C 1
ATOM 4419 O O . ASP B 1 270 ? 1.27 -17.656 -7.211 1 98.62 270 ASP B O 1
ATOM 4423 N N . VAL B 1 271 ? 2.334 -17.266 -9.094 1 98.81 271 VAL B N 1
ATOM 4424 C CA . VAL B 1 271 ? 2.838 -15.922 -8.844 1 98.81 271 VAL B CA 1
ATOM 4425 C C . VAL B 1 271 ? 2.336 -14.977 -9.922 1 98.81 271 VAL B C 1
ATOM 4427 O O . VAL B 1 271 ? 2.639 -15.156 -11.109 1 98.81 271 VAL B O 1
ATOM 4430 N N . VAL B 1 272 ? 1.56 -13.875 -9.461 1 98.56 272 VAL B N 1
ATOM 4431 C CA . VAL B 1 272 ? 0.834 -13.125 -10.477 1 98.56 272 VAL B CA 1
ATOM 4432 C C . VAL B 1 272 ? 1.06 -11.633 -10.273 1 98.56 272 VAL B C 1
ATOM 4434 O O . VAL B 1 272 ? 1.576 -11.211 -9.242 1 98.56 272 VAL B O 1
ATOM 4437 N N . GLU B 1 273 ? 0.806 -10.812 -11.289 1 98.19 273 GLU B N 1
ATOM 4438 C CA . GLU B 1 273 ? 0.606 -9.367 -11.32 1 98.19 273 GLU B CA 1
ATOM 4439 C C . GLU B 1 273 ? 1.936 -8.625 -11.445 1 98.19 273 GLU B C 1
ATOM 4441 O O . GLU B 1 273 ? 1.992 -7.406 -11.273 1 98.19 273 GLU B O 1
ATOM 4446 N N . LEU B 1 274 ? 3.027 -9.367 -11.672 1 98.38 274 LEU B N 1
ATOM 4447 C CA . LEU B 1 274 ? 4.211 -8.625 -12.102 1 98.38 274 LEU B CA 1
ATOM 4448 C C . LEU B 1 274 ? 3.924 -7.828 -13.375 1 98.38 274 LEU B C 1
ATOM 4450 O O . LEU B 1 274 ? 3.344 -8.359 -14.328 1 98.38 274 LEU B O 1
ATOM 4454 N N . ASN B 1 275 ? 4.184 -6.582 -13.344 1 97.06 275 ASN B N 1
ATOM 4455 C CA . ASN B 1 275 ? 4.141 -5.715 -14.516 1 97.06 275 ASN B CA 1
ATOM 4456 C C . ASN B 1 275 ? 5.516 -5.152 -14.859 1 97.06 275 ASN B C 1
ATOM 4458 O O . ASN B 1 275 ? 5.922 -4.125 -14.312 1 97.06 275 ASN B O 1
ATOM 4462 N N . PRO B 1 276 ? 6.195 -5.805 -15.773 1 94.5 276 PRO B N 1
ATOM 4463 C CA . PRO B 1 276 ? 7.582 -5.422 -16.062 1 94.5 276 PRO B CA 1
ATOM 4464 C C . PRO B 1 276 ? 7.707 -3.973 -16.531 1 94.5 276 PRO B C 1
ATOM 4466 O O . PRO B 1 276 ? 8.727 -3.326 -16.281 1 94.5 276 PRO B O 1
ATOM 4469 N N . SER B 1 277 ? 6.719 -3.414 -17.141 1 92.12 277 SER B N 1
ATOM 4470 C CA . SER B 1 277 ? 6.785 -2.053 -17.656 1 92.12 277 SER B CA 1
ATOM 4471 C C . SER B 1 277 ? 6.84 -1.03 -16.531 1 92.12 277 SER B C 1
ATOM 4473 O O . SER B 1 277 ? 7.27 0.106 -16.734 1 92.12 277 SER B O 1
ATOM 4475 N N . ARG B 1 278 ? 6.418 -1.402 -15.383 1 94.12 278 ARG B N 1
ATOM 4476 C CA . ARG B 1 278 ? 6.406 -0.497 -14.234 1 94.12 278 ARG B CA 1
ATOM 4477 C C . ARG B 1 278 ? 7.551 -0.812 -13.281 1 94.12 278 ARG B C 1
ATOM 4479 O O . ARG B 1 278 ? 7.695 -0.163 -12.242 1 94.12 278 ARG B O 1
ATOM 4486 N N . ASP B 1 279 ? 8.273 -1.807 -13.617 1 95.81 279 ASP B N 1
ATOM 4487 C CA . ASP B 1 279 ? 9.367 -2.24 -12.75 1 95.81 279 ASP B CA 1
ATOM 4488 C C . ASP B 1 279 ? 10.562 -1.297 -12.859 1 95.81 279 ASP B C 1
ATOM 4490 O O . ASP B 1 279 ? 10.625 -0.473 -13.773 1 95.81 279 ASP B O 1
ATOM 4494 N N . ILE B 1 280 ? 11.43 -1.353 -11.867 1 95.44 280 ILE B N 1
ATOM 4495 C CA . ILE B 1 280 ? 12.578 -0.454 -11.852 1 95.44 280 ILE B CA 1
ATOM 4496 C C . ILE B 1 280 ? 13.867 -1.265 -11.711 1 95.44 280 ILE B C 1
ATOM 4498 O O . ILE B 1 280 ? 13.844 -2.416 -11.273 1 95.44 280 ILE B O 1
ATOM 4502 N N . GLY B 1 281 ? 14.953 -0.654 -12.172 1 93 281 GLY B N 1
ATOM 4503 C CA . GLY B 1 281 ? 16.266 -1.235 -11.953 1 93 281 GLY B CA 1
ATOM 4504 C C . GLY B 1 281 ? 16.672 -2.232 -13.031 1 93 281 GLY B C 1
ATOM 4505 O O . GLY B 1 281 ? 17.719 -2.873 -12.93 1 93 281 GLY B O 1
ATOM 4506 N N . GLY B 1 282 ? 15.852 -2.475 -14 1 92.5 282 GLY B N 1
ATOM 4507 C CA . GLY B 1 282 ? 16.172 -3.354 -15.109 1 92.5 282 GLY B CA 1
ATOM 4508 C C . GLY B 1 282 ? 16.719 -2.611 -16.312 1 92.5 282 GLY B C 1
ATOM 4509 O O . GLY B 1 282 ? 16.797 -1.381 -16.312 1 92.5 282 GLY B O 1
ATOM 4510 N N . GLY B 1 283 ? 17.234 -3.359 -17.297 1 90.5 283 GLY B N 1
ATOM 4511 C CA . GLY B 1 283 ? 17.578 -2.779 -18.578 1 90.5 283 GLY B CA 1
ATOM 4512 C C . GLY B 1 283 ? 19.047 -2.457 -18.719 1 90.5 283 GLY B C 1
ATOM 4513 O O . GLY B 1 283 ? 19.484 -1.893 -19.719 1 90.5 283 GLY B O 1
ATOM 4514 N N . HIS B 1 284 ? 19.828 -2.867 -17.703 1 91.06 284 HIS B N 1
ATOM 4515 C CA . HIS B 1 284 ? 21.266 -2.639 -17.766 1 91.06 284 HIS B CA 1
ATOM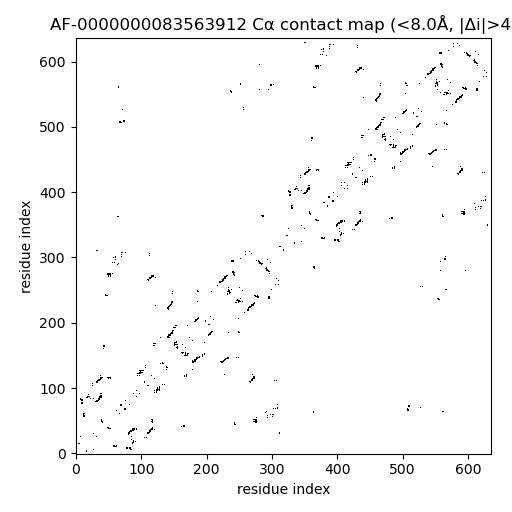 4516 C C . HIS B 1 284 ? 21.984 -3.85 -18.344 1 91.06 284 HIS B C 1
ATOM 4518 O O . HIS B 1 284 ? 21.625 -4.992 -18.047 1 91.06 284 HIS B O 1
ATOM 4524 N N . VAL B 1 285 ? 22.938 -3.58 -19.156 1 91.12 285 VAL B N 1
ATOM 4525 C CA . VAL B 1 285 ? 23.688 -4.66 -19.812 1 91.12 285 VAL B CA 1
ATOM 4526 C C . VAL B 1 285 ? 24.781 -5.16 -18.875 1 91.12 285 VAL B C 1
ATOM 4528 O O . VAL B 1 285 ? 25.609 -4.371 -18.406 1 91.12 285 VAL B O 1
ATOM 4531 N N . SER B 1 286 ? 24.734 -6.391 -18.719 1 86.94 286 SER B N 1
ATOM 4532 C CA . SER B 1 286 ? 25.719 -7.012 -17.844 1 86.94 286 SER B CA 1
ATOM 4533 C C . SER B 1 286 ? 27.016 -7.312 -18.578 1 86.94 286 SER B C 1
ATOM 4535 O O . SER B 1 286 ? 27.094 -7.117 -19.797 1 86.94 286 SER B O 1
ATOM 4537 N N . ILE B 1 287 ? 28.031 -7.77 -17.766 1 88.81 287 ILE B N 1
ATOM 4538 C CA . ILE B 1 287 ? 29.328 -8.133 -18.328 1 88.81 287 ILE B CA 1
ATOM 4539 C C . ILE B 1 287 ? 29.156 -9.281 -19.312 1 88.81 287 ILE B C 1
ATOM 4541 O O . ILE B 1 287 ? 29.875 -9.367 -20.312 1 88.81 287 ILE B O 1
ATOM 4545 N N . SER B 1 288 ? 28.234 -10.164 -19.062 1 85.5 288 SER B N 1
ATOM 4546 C CA . SER B 1 288 ? 28.016 -11.328 -19.922 1 85.5 288 SER B CA 1
ATOM 4547 C C . SER B 1 288 ? 27.078 -10.992 -21.078 1 85.5 288 SER B C 1
ATOM 4549 O O . SER B 1 288 ? 26.812 -11.828 -21.938 1 85.5 288 SER B O 1
ATOM 4551 N N . GLY B 1 289 ? 26.531 -9.797 -21.078 1 86.5 289 GLY B N 1
ATOM 4552 C CA . GLY B 1 289 ? 25.656 -9.367 -22.172 1 86.5 289 GLY B CA 1
ATOM 4553 C C . GLY B 1 289 ? 24.188 -9.508 -21.844 1 86.5 289 GLY B C 1
ATOM 4554 O O . GLY B 1 289 ? 23.328 -9.141 -22.656 1 86.5 289 GLY B O 1
ATOM 4555 N N . GLU B 1 290 ? 23.906 -9.984 -20.641 1 85.69 290 GLU B N 1
ATOM 4556 C CA . GLU B 1 290 ? 22.516 -10.109 -20.25 1 85.69 290 GLU B CA 1
ATOM 4557 C C . GLU B 1 290 ? 21.938 -8.758 -19.812 1 85.69 290 GLU B C 1
ATOM 4559 O O . GLU B 1 290 ? 22.672 -7.898 -19.312 1 85.69 290 GLU B O 1
ATOM 4564 N N . THR B 1 291 ? 20.672 -8.609 -20.125 1 89.56 291 THR B N 1
ATOM 4565 C CA . THR B 1 291 ? 19.984 -7.426 -19.609 1 89.56 291 THR B CA 1
ATOM 4566 C C . THR B 1 291 ? 19.484 -7.668 -18.188 1 89.56 291 THR B C 1
ATOM 4568 O O . THR B 1 291 ? 18.828 -8.672 -17.922 1 89.56 291 THR B O 1
ATOM 4571 N N . SER B 1 292 ? 19.781 -6.789 -17.344 1 92.25 292 SER B N 1
ATOM 4572 C CA . SER B 1 292 ? 19.422 -6.953 -15.938 1 92.25 292 SER B CA 1
ATOM 4573 C C . SER B 1 292 ? 17.906 -6.938 -15.75 1 92.25 292 SER B C 1
ATOM 4575 O O . SER B 1 292 ? 17.203 -6.184 -16.422 1 92.25 292 SER B O 1
ATOM 4577 N N . SER B 1 293 ? 17.438 -7.82 -14.836 1 93.56 293 SER B N 1
ATOM 4578 C CA . SER B 1 293 ? 16.031 -7.855 -14.453 1 93.56 293 SER B CA 1
ATOM 4579 C C . SER B 1 293 ? 15.695 -6.738 -13.469 1 93.56 293 SER B C 1
ATOM 4581 O O . SER B 1 293 ? 16.578 -6.223 -12.781 1 93.56 293 SER B O 1
ATOM 4583 N N . GLY B 1 294 ? 14.445 -6.375 -13.477 1 95.62 294 GLY B N 1
ATOM 4584 C CA . GLY B 1 294 ? 13.992 -5.363 -12.539 1 95.62 294 GLY B CA 1
ATOM 4585 C C . GLY B 1 294 ? 13.852 -5.883 -11.125 1 95.62 294 GLY B C 1
ATOM 4586 O O . GLY B 1 294 ? 13.961 -7.086 -10.883 1 95.62 294 GLY B O 1
ATOM 4587 N N . MET B 1 295 ? 13.648 -4.984 -10.219 1 97.06 295 MET B N 1
ATOM 4588 C CA . MET B 1 295 ? 13.531 -5.277 -8.797 1 97.06 295 MET B CA 1
ATOM 4589 C C . MET B 1 295 ? 12.398 -6.258 -8.531 1 97.06 295 MET B C 1
ATOM 4591 O O . MET B 1 295 ? 12.594 -7.27 -7.852 1 97.06 295 MET B O 1
ATOM 4595 N N . THR B 1 296 ? 11.195 -5.957 -8.984 1 98.38 296 THR B N 1
ATOM 4596 C CA . THR B 1 296 ? 10.031 -6.789 -8.695 1 98.38 296 THR B CA 1
ATOM 4597 C C . THR B 1 296 ? 10.156 -8.148 -9.383 1 98.38 296 THR B C 1
ATOM 4599 O O . THR B 1 296 ? 9.711 -9.164 -8.836 1 98.38 296 THR B O 1
ATOM 4602 N N . ALA B 1 297 ? 10.742 -8.164 -10.578 1 97.5 297 ALA B N 1
ATOM 4603 C CA . ALA B 1 297 ? 10.992 -9.43 -11.25 1 97.5 297 ALA B CA 1
ATOM 4604 C C . ALA B 1 297 ? 11.883 -10.336 -10.406 1 97.5 297 ALA B C 1
ATOM 4606 O O . ALA B 1 297 ? 11.641 -11.539 -10.312 1 97.5 297 ALA B O 1
ATOM 4607 N N . MET B 1 298 ? 12.898 -9.75 -9.812 1 97.19 298 MET B N 1
ATOM 4608 C CA . MET B 1 298 ? 13.773 -10.531 -8.945 1 97.19 298 MET B CA 1
ATOM 4609 C C . MET B 1 298 ? 13.016 -11.047 -7.727 1 97.19 298 MET B C 1
ATOM 4611 O O . MET B 1 298 ? 13.258 -12.156 -7.262 1 97.19 298 MET B O 1
ATOM 4615 N N . VAL B 1 299 ? 12.109 -10.227 -7.211 1 98.5 299 VAL B N 1
ATOM 4616 C CA . VAL B 1 299 ? 11.266 -10.656 -6.094 1 98.5 299 VAL B CA 1
ATOM 4617 C C . VAL B 1 299 ? 10.398 -11.836 -6.523 1 98.5 299 VAL B C 1
ATOM 4619 O O . VAL B 1 299 ? 10.312 -12.836 -5.812 1 98.5 299 VAL B O 1
ATOM 4622 N N . ALA B 1 300 ? 9.742 -11.727 -7.645 1 98.56 300 ALA B N 1
ATOM 4623 C CA . ALA B 1 300 ? 8.883 -12.781 -8.164 1 98.56 300 ALA B CA 1
ATOM 4624 C C . ALA B 1 300 ? 9.656 -14.086 -8.328 1 98.56 300 ALA B C 1
ATOM 4626 O O . ALA B 1 300 ? 9.164 -15.164 -7.965 1 98.56 300 ALA B O 1
ATOM 4627 N N . ALA B 1 301 ? 10.852 -13.984 -8.867 1 96.56 301 ALA B N 1
ATOM 4628 C CA . ALA B 1 301 ? 11.703 -15.156 -9.047 1 96.56 301 ALA B CA 1
ATOM 4629 C C . ALA B 1 301 ? 12.047 -15.797 -7.703 1 96.56 301 ALA B C 1
ATOM 4631 O O . ALA B 1 301 ? 12.047 -17.031 -7.578 1 96.56 301 ALA B O 1
ATOM 4632 N N . LYS B 1 302 ? 12.375 -14.961 -6.734 1 97.88 302 LYS B N 1
ATOM 4633 C CA . LYS B 1 302 ? 12.68 -15.461 -5.398 1 97.88 302 LYS B CA 1
ATOM 4634 C C . LYS B 1 302 ? 11.469 -16.172 -4.789 1 97.88 302 LYS B C 1
ATOM 4636 O O . LYS B 1 302 ? 11.609 -17.234 -4.168 1 97.88 302 LYS B O 1
ATOM 4641 N N . VAL B 1 303 ? 10.32 -15.625 -4.898 1 98.5 303 VAL B N 1
ATOM 4642 C CA . VAL B 1 303 ? 9.086 -16.25 -4.422 1 98.5 303 VAL B CA 1
ATOM 4643 C C . VAL B 1 303 ? 8.891 -17.594 -5.105 1 98.5 303 VAL B C 1
ATOM 4645 O O . VAL B 1 303 ? 8.594 -18.594 -4.449 1 98.5 303 VAL B O 1
ATOM 4648 N N . ALA B 1 304 ? 9.055 -17.625 -6.41 1 97.5 304 ALA B N 1
ATOM 4649 C CA . ALA B 1 304 ? 8.93 -18.875 -7.176 1 97.5 304 ALA B CA 1
ATOM 4650 C C . ALA B 1 304 ? 9.914 -19.922 -6.676 1 97.5 304 ALA B C 1
ATOM 4652 O O . ALA B 1 304 ? 9.555 -21.094 -6.52 1 97.5 304 ALA B O 1
ATOM 4653 N N . LYS B 1 305 ? 11.133 -19.516 -6.383 1 95.75 305 LYS B N 1
ATOM 4654 C CA . LYS B 1 305 ? 12.156 -20.422 -5.875 1 95.75 305 LYS B CA 1
ATOM 4655 C C . LYS B 1 305 ? 11.711 -21.062 -4.562 1 95.75 305 LYS B C 1
ATOM 4657 O O . LYS B 1 305 ? 11.812 -22.281 -4.395 1 95.75 305 LYS B O 1
ATOM 4662 N N . GLU B 1 306 ? 11.242 -20.234 -3.689 1 97.75 306 GLU B N 1
ATOM 4663 C CA . GLU B 1 306 ? 10.859 -20.734 -2.373 1 97.75 306 GLU B CA 1
ATOM 4664 C C . GLU B 1 306 ? 9.633 -21.641 -2.461 1 97.75 306 GLU B C 1
ATOM 4666 O O . GLU B 1 306 ? 9.508 -22.609 -1.703 1 97.75 306 GLU B O 1
ATOM 4671 N N . LEU B 1 307 ? 8.711 -21.359 -3.385 1 97.88 307 LEU B N 1
ATOM 4672 C CA . LEU B 1 307 ? 7.551 -22.219 -3.604 1 97.88 307 LEU B CA 1
ATOM 4673 C C . LEU B 1 307 ? 7.977 -23.562 -4.172 1 97.88 307 LEU B C 1
ATOM 4675 O O . LEU B 1 307 ? 7.477 -24.609 -3.742 1 97.88 307 LEU B O 1
ATOM 4679 N N . LEU B 1 308 ? 8.875 -23.531 -5.133 1 95.94 308 LEU B N 1
ATOM 4680 C CA . LEU B 1 308 ? 9.375 -24.766 -5.711 1 95.94 308 LEU B CA 1
ATOM 4681 C C . LEU B 1 308 ? 10.047 -25.641 -4.645 1 95.94 308 LEU B C 1
ATOM 4683 O O . LEU B 1 308 ? 9.828 -26.844 -4.602 1 95.94 308 LEU B O 1
ATOM 4687 N N . ALA B 1 309 ? 10.828 -24.969 -3.822 1 95.38 309 ALA B N 1
ATOM 4688 C CA . ALA B 1 309 ? 11.492 -25.688 -2.746 1 95.38 309 ALA B CA 1
ATOM 4689 C C . ALA B 1 309 ? 10.477 -26.344 -1.809 1 95.38 309 ALA B C 1
ATOM 4691 O O . ALA B 1 309 ? 10.656 -27.484 -1.372 1 95.38 309 ALA B O 1
ATOM 4692 N N . ARG B 1 310 ? 9.406 -25.625 -1.531 1 95.75 310 ARG B N 1
ATOM 4693 C CA . ARG B 1 310 ? 8.336 -26.156 -0.693 1 95.75 310 ARG B CA 1
ATOM 4694 C C . ARG B 1 310 ? 7.695 -27.391 -1.329 1 95.75 310 ARG B C 1
ATOM 4696 O O . ARG B 1 310 ? 7.406 -28.375 -0.641 1 95.75 310 ARG B O 1
ATOM 4703 N N . MET B 1 311 ? 7.488 -27.344 -2.58 1 95.44 311 MET B N 1
ATOM 4704 C CA . MET B 1 311 ? 6.828 -28.438 -3.303 1 95.44 311 MET B CA 1
ATOM 4705 C C . MET B 1 311 ? 7.73 -29.656 -3.402 1 95.44 311 MET B C 1
ATOM 4707 O O . MET B 1 311 ? 7.258 -30.797 -3.342 1 95.44 311 MET B O 1
ATOM 4711 N N . LEU B 1 312 ? 9.023 -29.422 -3.523 1 91.44 312 LEU B N 1
ATOM 4712 C CA . LEU B 1 312 ? 9.977 -30.516 -3.619 1 91.44 312 LEU B CA 1
ATOM 4713 C C . LEU B 1 312 ? 10.164 -31.188 -2.268 1 91.44 312 LEU B C 1
ATOM 4715 O O . LEU B 1 312 ? 10.344 -32.406 -2.199 1 91.44 312 LEU B O 1
ATOM 4719 N N . LYS B 1 313 ? 10.203 -30.438 -1.161 1 85.25 313 LYS B N 1
ATOM 4720 C CA . LYS B 1 313 ? 10.391 -30.984 0.184 1 85.25 313 LYS B CA 1
ATOM 4721 C C . LYS B 1 313 ? 9.258 -31.938 0.556 1 85.25 313 LYS B C 1
ATOM 4723 O O . LYS B 1 313 ? 9.484 -32.938 1.212 1 85.25 313 LYS B O 1
ATOM 4728 N N . ALA B 1 314 ? 8.086 -31.594 0.215 1 72.69 314 ALA B N 1
ATOM 4729 C CA . ALA B 1 314 ? 6.93 -32.438 0.518 1 72.69 314 ALA B CA 1
ATOM 4730 C C . ALA B 1 314 ? 7.07 -33.812 -0.127 1 72.69 314 ALA B C 1
ATOM 4732 O O . ALA B 1 314 ? 6.473 -34.781 0.338 1 72.69 314 ALA B O 1
ATOM 4733 N N . GLU B 1 315 ? 7.809 -33.812 -1.096 1 63.25 315 GLU B N 1
ATOM 4734 C CA . GLU B 1 315 ? 8.008 -35.094 -1.787 1 63.25 315 GLU B CA 1
ATOM 4735 C C . GLU B 1 315 ? 9.102 -35.906 -1.12 1 63.25 315 GLU B C 1
ATOM 4737 O O . GLU B 1 315 ? 9.328 -37.062 -1.491 1 63.25 315 GLU B O 1
ATOM 4742 N N . GLY B 1 316 ? 9.359 -35.562 0.094 1 60.06 316 GLY B N 1
ATOM 4743 C CA . GLY B 1 316 ? 10.391 -36.312 0.777 1 60.06 316 GLY B CA 1
ATOM 4744 C C . GLY B 1 316 ? 11.758 -36.188 0.143 1 60.06 316 GLY B C 1
ATOM 4745 O O . GLY B 1 316 ? 12.641 -37.031 0.355 1 60.06 316 GLY B O 1
ATOM 4746 N N . LEU B 1 317 ? 11.969 -35.438 -0.866 1 45.97 317 LEU B N 1
ATOM 4747 C CA . LEU B 1 317 ? 13.219 -35.375 -1.62 1 45.97 317 LEU B CA 1
ATOM 4748 C C . LEU B 1 317 ? 14.172 -34.375 -1.001 1 45.97 317 LEU B C 1
ATOM 4750 O O . LEU B 1 317 ? 15.258 -34.125 -1.538 1 45.97 317 LEU B O 1
ATOM 4754 N N . ALA B 1 318 ? 13.836 -33.781 0.072 1 41.84 318 ALA B N 1
ATOM 4755 C CA . ALA B 1 318 ? 14.875 -33.031 0.777 1 41.84 318 ALA B CA 1
ATOM 4756 C C . ALA B 1 318 ? 15.383 -33.812 1.989 1 41.84 318 ALA B C 1
ATOM 4758 O O . ALA B 1 318 ? 14.602 -34.469 2.684 1 41.84 318 ALA B O 1
#

Organism: NCBI:txid157072